Protein 2IBN (pdb70)

Foldseek 3Di:
DVLLVVLLLVLQPQAPVNLVVVCVVPVVLALDKALVLLVVQQPDDQSNPPGGCSQQLQQLLVVQCVVPVVPLLLSLLSNQLQSLLCVVVSVDDNSQADAADDFHQADDDDPPPPSVPRNPNRPSCVPCCHVHHCVDAFAQAPVPTTRHHSQVSLSLVVQQFQHDPLSSCSNNLSNCCVLPVVPPNRHHHVVCVCSPSSVVSNVSSVNDPVVVVVVVSVVSCCVGPDDMGRD/DPLLVVLLLVLQPQAPVNQVVVCVVPVVLALDKALVLLVLCCPDDQSVVCSVLLQQLLVLQCVVPVVCNLLSLLSNQLQSLLCVVVSVDDNSQADAADDFHLAQDDDPPPCSVNHNVNHPLCVPCCHVHHCVPAFAPAPVPTTRHHRQCSLSLVVQQFQHDPLSSVSNCLSNCCCLPVVPPNRHHHVVCVVSPSSVVSNVSNPDPVCVVVSLVSCCVGPDDMGGD

Solvent-accessible surface area: 20812 Å² total

Sequence (456 aa):
SDRVFTTYKLHTHQTVDFVRSKHAQFGGFSYKKTVEAVDLLDGLVDESDDFPNSFHAFQTAEGIRKAHPDKDWFHLVGLLHDLGKVLALFGEPQWAVVGDTFPVGCRPQASVVFCDSTFQDNPDLQDPRYSTELGYQPHCCGLDRVLSWGHDEYYQVKFNKFSLPPEAFYIRFHSFYYPWHTGRDYQQLCSQQDLALPWVRREFNKFDLLPDVDKLRPYYQGLIDKYCPGILSWSDRVFTTYKLHTHQTVDFVRSKHAQFGGFSYKKTVEAVDLLDGLVDESPNSFHAFQTAEGIRKAHPDKDWFHLVGLLHDLGKVLALFGEPQWAVVGDTFPVGCRPQASVVFCDSTFQDNPDLQDPRYSTELGYQPHCGLDRVLSWGHDEYYQVKFNKFSLPPEAFYIRFHSFYPWHTGRDYQQLCSQQDLALPWVREFNNKFDLVDKLRPYYQGLIDKYCPGILSW

Structure (mmCIF, N/CA/C/O backbone):
data_2IBN
#
_entry.id   2IBN
#
_cell.length_a   119.715
_cell.length_b   55.861
_cell.length_c   111.516
_cell.angle_alpha   90.00
_cell.angle_beta   116.72
_cell.angle_gamma   90.00
#
_symmetry.space_group_name_H-M   'C 1 2 1'
#
loop_
_entity.id
_entity.type
_entity.pdbx_description
1 polymer 'Inositol oxygenase'
2 non-polymer 'FE (III) ION'
3 non-polymer 'SULFATE ION'
4 non-polymer (2S,3R,4R,5S,6S)-2,3,4,5,6-PENTAHYDROXYCYCLOH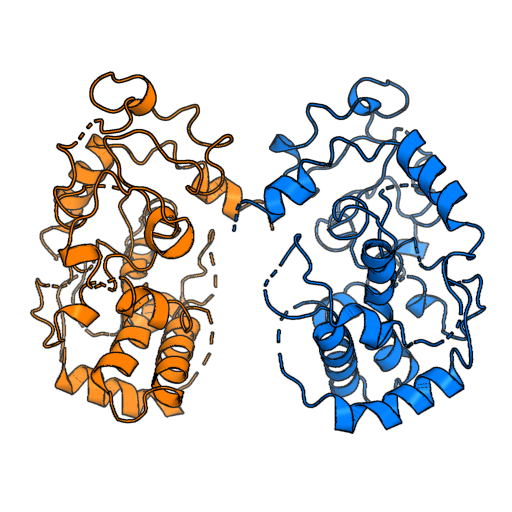EXANONE
5 non-polymer CYSTEINE
6 water water
#
loop_
_atom_site.group_PDB
_atom_site.id
_atom_site.type_symbol
_atom_site.label_atom_id
_atom_site.label_alt_id
_atom_site.label_comp_id
_atom_site.label_asym_id
_atom_site.label_entity_id
_atom_site.label_seq_id
_atom_site.pdbx_PDB_ins_code
_atom_site.Cartn_x
_atom_site.Cartn_y
_atom_site.Cartn_z
_atom_site.occupancy
_atom_site.B_iso_or_equiv
_atom_site.auth_seq_id
_atom_site.auth_comp_id
_atom_site.auth_asym_id
_atom_site.auth_atom_id
_atom_site.pdbx_PDB_model_num
ATOM 1 N N . SER A 1 1 ? 21.643 30.920 22.198 1.00 39.93 36 SER A N 1
ATOM 2 C CA . SER A 1 1 ? 20.229 30.432 22.224 1.00 40.64 36 SER A CA 1
ATOM 3 C C . SER A 1 1 ? 19.326 31.306 21.360 1.00 40.68 36 SER A C 1
ATOM 4 O O . SER A 1 1 ? 19.649 32.453 21.066 1.00 41.34 36 SER A O 1
ATOM 15 N N . ASP A 1 3 ? 17.143 33.548 19.057 1.00 36.06 38 ASP A N 1
ATOM 16 C CA . ASP A 1 3 ? 16.522 34.831 18.831 1.00 34.25 38 ASP A CA 1
ATOM 17 C C . ASP A 1 3 ? 15.005 34.713 18.909 1.00 33.40 38 ASP A C 1
ATOM 18 O O . ASP A 1 3 ? 14.329 35.676 19.257 1.00 32.91 38 ASP A O 1
ATOM 23 N N . ARG A 1 4 ? 14.472 33.544 18.565 1.00 32.45 39 ARG A N 1
ATOM 24 C CA . ARG A 1 4 ? 13.027 33.339 18.638 1.00 32.12 39 ARG A CA 1
ATOM 25 C C . ARG A 1 4 ? 12.565 33.231 20.098 1.00 30.79 39 ARG A C 1
ATOM 26 O O . ARG A 1 4 ? 11.532 33.794 20.449 1.00 30.45 39 ARG A O 1
ATOM 34 N N . VAL A 1 5 ? 13.333 32.520 20.928 1.00 29.79 40 VAL A N 1
ATOM 35 C CA . VAL A 1 5 ? 13.088 32.466 22.390 1.00 28.99 40 VAL A CA 1
ATOM 36 C C . VAL A 1 5 ? 13.077 33.884 22.994 1.00 28.55 40 VAL A C 1
ATOM 37 O O . VAL A 1 5 ? 12.143 34.259 23.696 1.00 28.43 40 VAL A O 1
ATOM 41 N N . PHE A 1 6 ? 14.112 34.669 22.698 1.00 28.08 41 PHE A N 1
ATOM 42 C CA . PHE A 1 6 ? 14.169 36.062 23.123 1.00 27.14 41 PHE A CA 1
ATOM 43 C C . PHE A 1 6 ? 12.969 36.880 22.652 1.00 27.00 41 PHE A C 1
ATOM 44 O O . PHE A 1 6 ? 12.361 37.592 23.459 1.00 26.81 41 PHE A O 1
ATOM 52 N N . THR A 1 7 ? 12.653 36.808 21.352 1.00 26.59 42 THR A N 1
ATOM 53 C CA . THR A 1 7 ? 11.491 37.520 20.792 1.00 26.58 42 THR A CA 1
ATOM 54 C C . THR A 1 7 ? 10.158 37.103 21.449 1.00 26.09 42 THR A C 1
ATOM 55 O O . THR A 1 7 ? 9.306 37.954 21.708 1.00 25.52 42 THR A O 1
ATOM 59 N N . THR A 1 8 ? 10.001 35.807 21.735 1.00 25.70 43 THR A N 1
ATOM 60 C CA . THR A 1 8 ? 8.803 35.336 22.456 1.00 25.48 43 THR A CA 1
ATOM 61 C C . THR A 1 8 ? 8.681 36.082 23.783 1.00 24.57 43 THR A C 1
ATOM 62 O O . THR A 1 8 ? 7.602 36.605 24.115 1.00 24.45 43 THR A O 1
ATOM 66 N N . TYR A 1 9 ? 9.787 36.157 24.522 1.00 23.82 44 TYR A N 1
ATOM 67 C CA . TYR A 1 9 ? 9.774 36.819 25.837 1.00 23.21 44 TYR A CA 1
ATOM 68 C C . TYR A 1 9 ? 9.660 38.339 25.766 1.00 23.56 44 TYR A C 1
ATOM 69 O O . TYR A 1 9 ? 9.004 38.949 26.634 1.00 22.38 44 TYR A O 1
ATOM 78 N N . LYS A 1 10 ? 10.265 38.952 24.738 1.00 23.48 45 LYS A N 1
ATOM 79 C CA . LYS A 1 10 ? 10.115 40.403 24.513 1.00 24.05 45 LYS A CA 1
ATOM 80 C C . LYS A 1 10 ? 8.648 40.813 24.331 1.00 23.15 45 LYS A C 1
ATOM 81 O O . LYS A 1 10 ? 8.178 41.759 24.962 1.00 23.35 45 LYS A O 1
ATOM 87 N N . LEU A 1 11 ? 7.945 40.083 23.471 1.00 22.60 46 LEU A N 1
ATOM 88 C CA . LEU A 1 11 ? 6.520 40.271 23.237 1.00 22.23 46 LEU A CA 1
ATOM 89 C C . LEU A 1 11 ? 5.704 39.987 24.494 1.00 21.63 46 LEU A C 1
ATOM 90 O O . LEU A 1 11 ? 4.821 40.766 24.831 1.00 21.70 46 LEU A O 1
ATOM 103 N N . HIS A 1 13 ? 6.714 40.123 27.682 1.00 21.42 48 HIS A N 1
ATOM 104 C CA . HIS A 1 13 ? 6.981 41.122 28.739 1.00 21.03 48 HIS A CA 1
ATOM 105 C C . HIS A 1 13 ? 6.486 42.536 28.382 1.00 21.28 48 HIS A C 1
ATOM 106 O O . HIS A 1 13 ? 6.305 43.380 29.262 1.00 22.27 48 HIS A O 1
ATOM 113 N N . THR A 1 14 ? 6.225 42.760 27.097 1.00 21.43 49 THR A N 1
ATOM 114 C CA . THR A 1 14 ? 5.598 44.003 26.613 1.00 21.94 49 THR A CA 1
ATOM 115 C C . THR A 1 14 ? 4.093 44.005 26.843 1.00 21.34 49 THR A C 1
ATOM 116 O O . THR A 1 14 ? 3.554 44.980 27.364 1.00 21.70 49 THR A O 1
ATOM 120 N N . HIS A 1 15 ? 3.428 42.912 26.457 1.00 20.72 50 HIS A N 1
ATOM 121 C CA . HIS A 1 15 ? 1.966 42.900 26.328 1.00 20.22 50 HIS A CA 1
ATOM 122 C C . HIS A 1 15 ? 1.195 42.311 27.482 1.00 18.99 50 HIS A C 1
ATOM 123 O O . HIS A 1 15 ? 0.001 42.574 27.576 1.00 18.98 50 HIS A O 1
ATOM 130 N N . GLN A 1 16 ? 1.848 41.531 28.347 1.00 17.07 51 GLN A N 1
ATOM 131 C CA . GLN A 1 16 ? 1.136 40.909 29.490 1.00 17.20 51 GLN A CA 1
ATOM 132 C C . GLN A 1 16 ? 0.990 41.887 30.653 1.00 16.32 51 GLN A C 1
ATOM 133 O O . GLN A 1 16 ? 1.835 41.943 31.537 1.00 17.62 51 GLN A O 1
ATOM 139 N N . THR A 1 17 ? -0.110 42.634 30.628 1.00 16.23 52 THR A N 1
ATOM 140 C CA . THR A 1 17 ? -0.464 43.596 31.638 1.00 15.90 52 THR A CA 1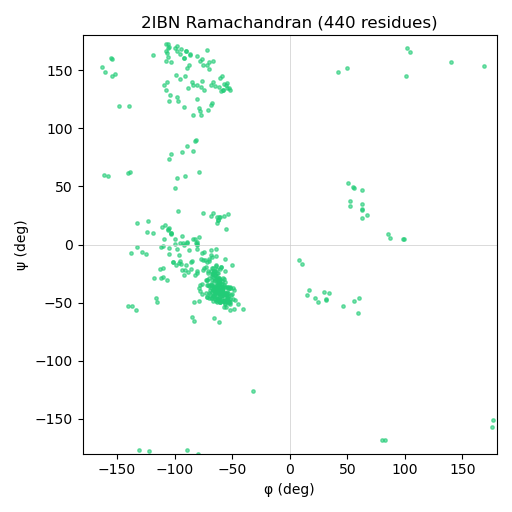
ATOM 141 C C . THR A 1 17 ? -1.579 42.964 32.433 1.00 14.52 52 THR A C 1
ATOM 142 O O . THR A 1 17 ? -2.058 41.885 32.064 1.00 13.74 52 THR A O 1
ATOM 146 N N . VAL A 1 18 ? -1.936 43.641 33.524 1.00 13.54 53 VAL A N 1
ATOM 147 C CA . VAL A 1 18 ? -3.101 43.349 34.323 1.00 12.88 53 VAL A CA 1
ATOM 148 C C . VAL A 1 18 ? -4.374 43.269 33.461 1.00 12.78 53 VAL A C 1
ATOM 149 O O . VAL A 1 18 ? -5.048 42.241 33.481 1.00 10.82 53 VAL A O 1
ATOM 153 N N . ASP A 1 19 ? -4.690 44.323 32.706 1.00 13.54 54 ASP A N 1
ATOM 154 C CA . ASP A 1 19 ? -5.849 44.298 31.788 1.00 15.10 54 ASP A CA 1
ATOM 155 C C . ASP A 1 19 ? -5.819 43.114 30.834 1.00 14.86 54 ASP A C 1
ATOM 156 O O . ASP A 1 19 ? -6.822 42.459 30.621 1.00 15.09 54 ASP A O 1
ATOM 161 N N . PHE A 1 20 ? -4.642 42.847 30.267 1.00 14.14 55 PHE A N 1
ATOM 162 C CA . PHE A 1 20 ? -4.475 41.776 29.301 1.00 14.29 55 PHE A CA 1
ATOM 163 C C . PHE A 1 20 ? -4.865 40.449 29.932 1.00 14.18 55 PHE A C 1
ATOM 164 O O . PHE A 1 20 ? -5.592 39.666 29.320 1.00 13.43 55 PHE A O 1
ATOM 172 N N . VAL A 1 21 ? -4.398 40.202 31.152 1.00 13.31 56 VAL A N 1
ATOM 173 C CA . VAL A 1 21 ? -4.610 38.894 31.787 1.00 12.66 56 VAL A CA 1
ATOM 174 C C . VAL A 1 21 ? -6.061 38.765 32.120 1.00 12.44 56 VAL A C 1
ATOM 175 O O . VAL A 1 21 ? -6.646 37.728 31.866 1.00 12.26 56 VAL A O 1
ATOM 179 N N . ARG A 1 22 ? -6.629 39.851 32.627 1.00 13.33 57 ARG A N 1
ATOM 180 C CA . ARG A 1 22 ? -8.045 39.870 32.960 1.00 13.23 57 ARG A CA 1
ATOM 181 C C . ARG A 1 22 ? -8.897 39.627 31.708 1.00 13.24 57 ARG A C 1
ATOM 182 O O . ARG A 1 22 ? -9.855 38.882 31.782 1.00 13.92 57 ARG A O 1
ATOM 190 N N . SER A 1 23 ? -8.535 40.231 30.572 1.00 13.08 58 SER A N 1
ATOM 191 C CA . SER A 1 23 ? -9.203 40.003 29.276 1.00 11.49 58 SER A CA 1
ATOM 192 C C . SER A 1 23 ? -9.148 38.517 28.868 1.00 12.03 58 SER A C 1
ATOM 193 O O . SER A 1 23 ? -10.090 37.990 28.275 1.00 12.17 58 SER A O 1
ATOM 196 N N . LYS A 1 24 ? -8.016 37.870 29.145 1.00 12.87 59 LYS A N 1
ATOM 197 C CA . LYS A 1 24 ? -7.826 36.477 28.738 1.00 13.75 59 LYS A CA 1
ATOM 198 C C . LYS A 1 24 ? -8.607 35.544 29.652 1.00 13.86 59 LYS A C 1
ATOM 199 O O . LYS A 1 24 ? -9.158 34.539 29.201 1.00 14.82 59 LYS A O 1
ATOM 205 N N . HIS A 1 25 ? -8.711 35.907 30.923 1.00 13.92 60 HIS A N 1
ATOM 206 C CA . HIS A 1 25 ? -9.577 35.159 31.835 1.00 14.39 60 HIS A CA 1
ATOM 207 C C . HIS A 1 25 ? -11.026 35.222 31.356 1.00 14.79 60 HIS A C 1
ATOM 208 O O . HIS A 1 25 ? -11.750 34.230 31.429 1.00 15.10 60 HIS A O 1
ATOM 215 N N . ALA A 1 26 ? -11.454 36.370 30.859 1.00 13.65 61 ALA A N 1
ATOM 216 C CA . ALA A 1 26 ? -12.834 36.498 30.366 1.00 14.72 61 ALA A CA 1
ATOM 217 C C . ALA A 1 26 ? -13.020 35.697 29.085 1.00 15.32 61 ALA A C 1
ATOM 218 O O . ALA A 1 26 ? -14.003 34.958 28.932 1.00 16.34 61 ALA A O 1
ATOM 220 N N . GLN A 1 27 ? -12.056 35.840 28.178 1.00 14.70 62 GLN A N 1
ATOM 221 C CA . GLN A 1 27 ? -12.090 35.201 26.852 1.00 16.23 62 GLN A CA 1
ATOM 222 C C . GLN A 1 27 ? -12.165 33.680 26.917 1.00 16.04 62 GLN A C 1
ATOM 223 O O . GLN A 1 27 ? -12.923 33.079 26.165 1.00 16.11 62 GLN A O 1
ATOM 229 N N . PHE A 1 28 ? -11.428 33.082 27.853 1.00 16.68 63 PHE A N 1
ATOM 230 C CA . PHE A 1 28 ? -11.353 31.625 27.932 1.00 16.57 63 PHE A CA 1
ATOM 231 C C . PHE A 1 28 ? -12.155 31.017 29.071 1.00 17.23 63 PHE A C 1
ATOM 232 O O . PHE A 1 28 ? -12.279 29.797 29.171 1.00 17.31 63 PHE A O 1
ATOM 240 N N . GLY A 1 29 ? -12.771 31.884 29.872 1.00 17.23 64 GLY A N 1
ATOM 241 C CA . GLY A 1 29 ? -13.456 31.459 31.101 1.00 17.60 64 GLY A CA 1
ATOM 242 C C . GLY A 1 29 ? -14.795 30.744 30.914 1.00 18.43 64 GLY A C 1
ATOM 243 O O . GLY A 1 29 ? -15.389 30.245 31.883 1.00 19.10 64 GLY A O 1
ATOM 244 N N . GLY A 1 30 ? -15.264 30.707 29.670 1.00 19.20 65 GLY A N 1
ATOM 245 C CA . GLY A 1 30 ? -16.483 29.981 29.296 1.00 19.07 65 GLY A CA 1
ATOM 246 C C . GLY A 1 30 ? -16.286 28.554 28.784 1.00 19.57 65 GLY A C 1
ATOM 247 O O . GLY A 1 30 ? -17.253 27.801 28.729 1.00 20.37 65 GLY A O 1
ATOM 248 N N . PHE A 1 31 ? -15.054 28.190 28.385 1.00 19.10 66 PHE A N 1
ATOM 249 C CA . PHE A 1 31 ? -14.735 26.828 27.929 1.00 19.75 66 PHE A CA 1
ATOM 250 C C . PHE A 1 31 ? -15.623 26.351 26.785 1.00 19.20 66 PHE A C 1
ATOM 251 O O . PHE A 1 31 ? -16.170 25.261 26.833 1.00 19.51 66 PHE A O 1
ATOM 259 N N . SER A 1 32 ? -15.736 27.188 25.762 1.00 19.47 67 SER A N 1
ATOM 260 C CA . SER A 1 32 ? -16.576 26.928 24.599 1.00 19.19 67 SER A CA 1
ATOM 261 C C . SER A 1 32 ? -15.767 26.974 23.297 1.00 19.24 67 SER A C 1
ATOM 262 O O . SER A 1 32 ? -16.338 27.153 22.209 1.00 19.36 67 SER A O 1
ATOM 265 N N . TYR A 1 33 ? -14.447 26.815 23.390 1.00 17.83 68 TYR A N 1
ATOM 266 C CA . TYR A 1 33 ? -13.643 26.719 22.170 1.00 17.74 68 TYR A CA 1
ATOM 267 C C . TYR A 1 33 ? -13.762 25.350 21.552 1.00 17.65 68 TYR A C 1
ATOM 268 O O . TYR A 1 33 ? -13.844 25.232 20.325 1.00 17.27 68 TYR A O 1
ATOM 277 N N . LYS A 1 34 ? -13.771 24.324 22.404 1.00 17.68 69 LYS A N 1
ATOM 278 C CA . LYS A 1 34 ? -13.730 22.952 21.922 1.00 18.46 69 LYS A CA 1
ATOM 279 C C . LYS A 1 34 ? -14.342 21.931 22.880 1.00 18.26 69 LYS A C 1
ATOM 280 O O . LYS A 1 34 ? -14.302 22.065 24.105 1.00 17.63 69 LYS A O 1
ATOM 286 N N . LYS A 1 35 ? -14.975 20.927 22.284 1.00 18.24 70 LYS A N 1
ATOM 287 C CA . LYS A 1 35 ? -15.386 19.727 22.995 1.00 18.83 70 LYS A CA 1
ATOM 288 C C . LYS A 1 35 ? -14.437 18.610 22.523 1.00 17.79 70 LYS A C 1
ATOM 289 O O . LYS A 1 35 ? -14.406 18.268 21.333 1.00 17.29 70 LYS A O 1
ATOM 303 N N . THR A 1 37 ? -11.670 15.066 24.015 1.00 13.64 72 THR A N 1
ATOM 304 C CA . THR A 1 37 ? -11.156 14.231 25.103 1.00 13.41 72 THR A CA 1
ATOM 305 C C . THR A 1 37 ? -9.708 14.643 25.390 1.00 13.36 72 THR A C 1
ATOM 306 O O . THR A 1 37 ? -9.055 15.299 24.552 1.00 13.53 72 THR A O 1
ATOM 310 N N . VAL A 1 38 ? -9.181 14.215 26.536 1.00 14.18 73 VAL A N 1
ATOM 311 C CA . VAL A 1 38 ? -7.763 14.417 26.817 1.00 14.17 73 VAL A CA 1
ATOM 312 C C . VAL A 1 38 ? -6.844 13.885 25.698 1.00 12.48 73 VAL A C 1
ATOM 313 O O . VAL A 1 38 ? -5.939 14.582 25.236 1.00 13.74 73 VAL A O 1
ATOM 325 N N . GLU A 1 40 ? -7.438 13.481 22.523 1.00 13.24 75 GLU A N 1
ATOM 326 C CA . GLU A 1 40 ? -7.547 14.371 21.362 1.00 13.92 75 GLU A CA 1
ATOM 327 C C . GLU A 1 40 ? -6.665 15.609 21.537 1.00 13.71 75 GLU A C 1
ATOM 328 O O . GLU A 1 40 ? -5.979 16.026 20.598 1.00 15.17 75 GLU A O 1
ATOM 334 N N . ALA A 1 41 ? -6.659 16.139 22.754 1.00 14.14 76 ALA A N 1
ATOM 335 C CA . ALA A 1 41 ? -5.863 17.286 23.157 1.00 13.95 76 ALA A CA 1
ATOM 336 C C . ALA A 1 41 ? -4.359 16.997 22.993 1.00 15.15 76 ALA A C 1
ATOM 337 O O . ALA A 1 41 ? -3.653 17.783 22.346 1.00 16.11 76 ALA A O 1
ATOM 339 N N . VAL A 1 42 ? -3.904 15.854 23.516 1.00 15.38 77 VAL A N 1
ATOM 340 C CA . VAL A 1 42 ? -2.534 15.349 23.296 1.00 17.17 77 VAL A CA 1
ATOM 341 C C . VAL A 1 42 ? -2.155 15.290 21.797 1.00 18.31 77 VAL A C 1
ATOM 342 O O . VAL A 1 42 ? -1.120 15.829 21.397 1.00 18.34 77 VAL A O 1
ATOM 346 N N . ASP A 1 43 ? -3.013 14.672 20.984 1.00 19.61 78 ASP A N 1
ATOM 347 C CA . ASP A 1 43 ? -2.787 14.533 19.557 1.00 21.34 78 ASP A CA 1
ATOM 348 C C . ASP A 1 43 ? -2.843 15.850 18.784 1.00 22.43 78 ASP A C 1
ATOM 349 O O . ASP A 1 43 ? -2.153 15.980 17.790 1.00 22.71 78 ASP A O 1
ATOM 354 N N . LEU A 1 44 ? -3.640 16.820 19.239 1.00 23.13 79 LEU A N 1
ATOM 355 C CA . LEU A 1 44 ? -3.699 18.133 18.591 1.00 24.15 79 LEU A CA 1
ATOM 356 C C . LEU A 1 44 ? -2.348 18.833 18.656 1.00 24.86 79 LEU A C 1
ATOM 357 O O . LEU A 1 44 ? -1.975 19.557 17.731 1.00 25.55 79 LEU A O 1
ATOM 362 N N . LEU A 1 45 ? -1.620 18.592 19.745 1.00 25.34 80 LEU A N 1
ATOM 363 C CA . LEU A 1 45 ? -0.318 19.199 19.980 1.00 26.31 80 LEU A CA 1
ATOM 364 C C . LEU A 1 45 ? 0.819 18.492 19.233 1.00 27.43 80 LEU A C 1
ATOM 365 O O . LEU A 1 45 ? 1.977 18.876 19.369 1.00 26.86 80 LEU A O 1
ATOM 370 N N . ASP A 1 46 ? 0.476 17.460 18.451 1.00 29.49 81 ASP A N 1
ATOM 371 C CA . ASP A 1 46 ? 1.344 16.952 17.355 1.00 32.32 81 ASP A CA 1
ATOM 372 C C . ASP A 1 46 ? 1.763 18.095 16.429 1.00 33.75 81 ASP A C 1
ATOM 373 O O . ASP A 1 46 ? 2.881 18.111 15.917 1.00 34.81 81 ASP A O 1
ATOM 378 N N . GLY A 1 47 ? 0.847 19.036 16.199 1.00 34.99 82 GLY A N 1
ATOM 379 C CA . GLY A 1 47 ? 1.124 20.199 15.365 1.00 35.93 82 GLY A CA 1
ATOM 380 C C . GLY A 1 47 ? 1.451 21.463 16.151 1.00 36.36 82 GLY A C 1
ATOM 381 O O . GLY A 1 47 ? 0.880 22.537 15.876 1.00 36.67 82 GLY A O 1
ATOM 382 N N . LEU A 1 48 ? 2.364 21.336 17.125 1.00 36.28 83 LEU A N 1
ATOM 383 C CA . LEU A 1 48 ? 2.868 22.488 17.882 1.00 35.71 83 LEU A CA 1
ATOM 384 C C . LEU A 1 48 ? 4.317 22.325 18.332 1.00 35.49 83 LEU A C 1
ATOM 385 O O . LEU A 1 48 ? 4.644 21.394 19.083 1.00 35.41 83 LEU A O 1
ATOM 390 N N . VAL A 1 49 ? 5.169 23.243 17.868 1.00 34.89 84 VAL A N 1
ATOM 391 C CA . VAL A 1 49 ? 6.533 23.400 18.384 1.00 34.77 84 VAL A CA 1
ATOM 392 C C . VAL A 1 49 ? 6.602 24.640 19.291 1.00 34.16 84 VAL A C 1
ATOM 393 O O . VAL A 1 49 ? 6.166 25.736 18.917 1.00 33.48 84 VAL A O 1
ATOM 397 N N . ASP A 1 50 ? 7.137 24.437 20.491 1.00 33.88 85 ASP A N 1
ATOM 398 C CA . ASP A 1 50 ? 7.204 25.471 21.517 1.00 33.63 85 ASP A CA 1
ATOM 399 C C . ASP A 1 50 ? 8.351 26.438 21.205 1.00 34.12 85 ASP A C 1
ATOM 400 O O . ASP A 1 50 ? 9.521 26.057 21.244 1.00 34.62 85 ASP A O 1
ATOM 405 N N . GLU A 1 51 ? 8.015 27.694 20.916 1.00 34.55 86 GLU A N 1
ATOM 406 C CA . GLU A 1 51 ? 9.012 28.695 20.484 1.00 34.91 86 GLU A CA 1
ATOM 407 C C . GLU A 1 51 ? 9.809 29.354 21.631 1.00 34.83 86 GLU A C 1
ATOM 408 O O . GLU A 1 51 ? 10.653 30.226 21.392 1.00 34.44 86 GLU A O 1
ATOM 414 N N . SER A 1 52 ? 9.528 28.937 22.869 1.00 35.15 87 SER A N 1
ATOM 415 C CA . SER A 1 52 ? 10.233 29.424 24.065 1.00 35.73 87 SER A CA 1
ATOM 416 C C . SER A 1 52 ? 11.342 28.469 24.526 1.00 36.66 87 SER A C 1
ATOM 417 O O . SER A 1 52 ? 12.068 28.784 25.469 1.00 36.26 87 SER A O 1
ATOM 420 N N . ASP A 1 53 ? 11.451 27.316 23.851 1.00 38.45 88 ASP A N 1
ATOM 421 C CA . ASP A 1 53 ? 12.542 26.315 24.034 1.00 40.28 88 ASP A CA 1
ATOM 422 C C . ASP A 1 53 ? 13.924 26.891 24.419 1.00 40.49 88 ASP A C 1
ATOM 423 O O . ASP A 1 53 ? 14.980 26.386 24.008 1.00 40.73 88 ASP A O 1
ATOM 428 N N . ASP A 1 57 ? 13.386 21.394 17.002 1.00 50.09 92 ASP A N 1
ATOM 429 C CA . ASP A 1 57 ? 12.749 20.722 18.132 1.00 49.99 92 ASP A CA 1
ATOM 430 C C . ASP A 1 57 ? 11.470 19.989 17.700 1.00 49.21 92 ASP A C 1
ATOM 431 O O . ASP A 1 57 ? 10.857 20.336 16.677 1.00 49.40 92 ASP A O 1
ATOM 436 N N . PHE A 1 58 ? 11.076 18.989 18.493 1.00 47.98 93 PHE A N 1
ATOM 437 C CA . PHE A 1 58 ? 9.958 18.092 18.162 1.00 46.72 93 PHE A CA 1
ATOM 438 C C . PHE A 1 58 ? 8.565 18.557 18.673 1.00 45.15 93 PHE A C 1
ATOM 439 O O . PHE A 1 58 ? 8.481 19.490 19.489 1.00 44.85 93 PHE A O 1
ATOM 447 N N . PRO A 1 59 ? 7.467 17.936 18.161 1.00 43.27 94 PRO A N 1
ATOM 448 C CA . PRO A 1 59 ? 6.114 18.255 18.646 1.00 41.66 94 PRO A CA 1
ATOM 449 C C . PRO A 1 59 ? 5.939 18.061 20.156 1.00 39.85 94 PRO A C 1
ATOM 450 O O . PRO A 1 59 ? 6.428 17.081 20.741 1.00 39.24 94 PRO A O 1
ATOM 454 N N . ASN A 1 60 ? 5.243 19.014 20.765 1.00 37.87 95 ASN A N 1
ATOM 455 C CA . ASN A 1 60 ? 5.032 19.050 22.206 1.00 36.15 95 ASN A CA 1
ATOM 456 C C . ASN A 1 60 ? 4.285 17.809 22.736 1.00 34.98 95 ASN A C 1
ATOM 457 O O . ASN A 1 60 ? 4.370 17.477 23.924 1.00 34.34 95 ASN A O 1
ATOM 462 N N . SER A 1 61 ? 3.565 17.129 21.847 1.00 33.14 96 SER A N 1
ATOM 463 C CA . SER A 1 61 ? 2.850 15.895 22.182 1.00 31.77 96 SER A CA 1
ATOM 464 C C . SER A 1 61 ? 3.776 14.776 22.686 1.00 30.50 96 SER A C 1
ATOM 465 O O . SER A 1 61 ? 3.417 14.031 23.610 1.00 30.15 96 SER A O 1
ATOM 468 N N . PHE A 1 62 ? 4.952 14.655 22.059 1.00 28.73 97 PHE A N 1
ATOM 469 C CA . PHE A 1 62 ? 5.964 13.678 22.460 1.00 26.06 97 PHE A CA 1
ATOM 470 C C . PHE A 1 62 ? 6.426 13.969 23.870 1.00 23.64 97 PHE A C 1
ATOM 471 O O . PHE A 1 62 ? 6.633 13.055 24.669 1.00 22.21 97 PHE A O 1
ATOM 479 N N . HIS A 1 63 ? 6.575 15.264 24.154 1.00 20.82 98 HIS A N 1
ATOM 480 C CA . HIS A 1 63 ? 6.921 15.757 25.478 1.00 18.09 98 HIS A CA 1
ATOM 481 C C . HIS A 1 63 ? 5.902 15.339 26.549 1.00 16.78 98 HIS A C 1
ATOM 482 O O . HIS A 1 63 ? 6.313 15.010 27.639 1.00 16.51 98 HIS A O 1
ATOM 489 N N . ALA A 1 64 ? 4.608 15.310 26.219 1.00 16.06 99 ALA A N 1
ATOM 490 C CA . ALA A 1 64 ? 3.579 14.822 27.165 1.00 15.53 99 ALA A CA 1
ATOM 491 C C . ALA A 1 64 ? 3.890 13.385 27.615 1.00 15.31 99 ALA A C 1
ATOM 492 O O . ALA A 1 64 ? 3.998 13.106 28.804 1.00 14.72 99 ALA A O 1
ATOM 494 N N . PHE A 1 65 ? 4.070 12.478 26.653 1.00 16.42 100 PHE A N 1
ATOM 495 C CA . PHE A 1 65 ? 4.447 11.087 26.948 1.00 16.24 100 PHE A CA 1
ATOM 496 C C . PHE A 1 65 ? 5.795 10.927 27.659 1.00 16.77 100 PHE A C 1
ATOM 497 O O . PHE A 1 65 ? 5.912 10.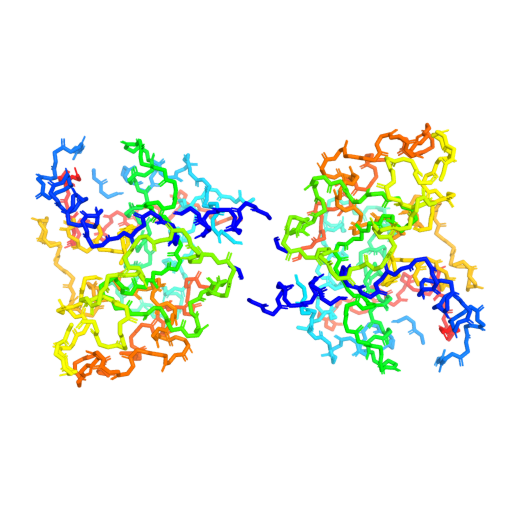149 28.603 1.00 16.77 100 PHE A O 1
ATOM 505 N N . GLN A 1 66 ? 6.815 11.628 27.170 1.00 16.33 101 GLN A N 1
ATOM 506 C CA . GLN A 1 66 ? 8.146 11.607 27.793 1.00 16.97 101 GLN A CA 1
ATOM 507 C C . GLN A 1 66 ? 8.106 11.982 29.275 1.00 16.08 101 GLN A C 1
ATOM 508 O O . GLN A 1 66 ? 8.657 11.281 30.102 1.00 15.64 101 GLN A O 1
ATOM 514 N N . THR A 1 67 ? 7.429 13.085 29.596 1.00 16.26 102 THR A N 1
ATOM 515 C CA . THR A 1 67 ? 7.293 13.556 30.968 1.00 15.56 102 THR A CA 1
ATOM 516 C C . THR A 1 67 ? 6.551 12.540 31.819 1.00 15.81 102 THR A C 1
ATOM 517 O O . THR A 1 67 ? 7.023 12.161 32.886 1.00 16.36 102 THR A O 1
ATOM 521 N N . ALA A 1 68 ? 5.431 12.049 31.302 1.00 15.21 103 ALA A N 1
ATOM 522 C CA . ALA A 1 68 ? 4.619 11.062 32.012 1.00 15.78 103 ALA A CA 1
ATOM 523 C C . ALA A 1 68 ? 5.454 9.810 32.293 1.00 15.35 103 ALA A C 1
ATOM 524 O O . ALA A 1 68 ? 5.395 9.284 33.412 1.00 16.43 103 ALA A O 1
ATOM 526 N N . GLU A 1 69 ? 6.252 9.374 31.308 1.00 15.38 104 GLU A N 1
ATOM 527 C CA . GLU A 1 69 ? 7.057 8.165 31.451 1.00 15.78 104 GLU A CA 1
ATOM 528 C C . GLU A 1 69 ? 8.229 8.342 32.387 1.00 15.62 104 GLU A C 1
ATOM 529 O O . GLU A 1 69 ? 8.622 7.393 33.043 1.00 15.80 104 GLU A O 1
ATOM 535 N N . GLY A 1 70 ? 8.781 9.555 32.472 1.00 16.39 105 GLY A N 1
ATOM 536 C CA . GLY A 1 70 ? 9.854 9.851 33.409 1.00 16.76 105 GLY A CA 1
ATOM 537 C C . GLY A 1 70 ? 9.368 9.789 34.842 1.00 17.81 105 GLY A C 1
ATOM 538 O O . GLY A 1 70 ? 10.039 9.195 35.692 1.00 18.50 105 GLY A O 1
ATOM 539 N N . ILE A 1 71 ? 8.205 10.401 35.110 1.00 17.59 106 ILE A N 1
ATOM 540 C CA . ILE A 1 71 ? 7.526 10.343 36.412 1.00 17.04 106 ILE A CA 1
ATOM 541 C C . ILE A 1 71 ? 7.185 8.899 36.763 1.00 18.17 106 ILE A C 1
ATOM 542 O O . ILE A 1 71 ? 7.395 8.466 37.893 1.00 18.01 106 ILE A O 1
ATOM 547 N N . ARG A 1 72 ? 6.696 8.150 35.775 1.00 19.12 107 ARG A N 1
ATOM 548 C CA . ARG A 1 72 ? 6.307 6.760 35.999 1.00 20.43 107 ARG A CA 1
ATOM 549 C C . ARG A 1 72 ? 7.483 5.858 36.394 1.00 21.15 107 ARG A C 1
ATOM 550 O O . ARG A 1 72 ? 7.326 4.950 37.215 1.00 21.81 107 ARG A O 1
ATOM 558 N N . LYS A 1 73 ? 8.654 6.116 35.830 1.00 21.65 108 LYS A N 1
ATOM 559 C CA . LYS A 1 73 ? 9.842 5.342 36.160 1.00 23.23 108 LYS A CA 1
ATOM 560 C C . LYS A 1 73 ? 10.225 5.578 37.624 1.00 22.94 108 LYS A C 1
ATOM 561 O O . LYS A 1 73 ? 10.600 4.639 38.333 1.00 23.40 108 LYS A O 1
ATOM 567 N N . ALA A 1 74 ? 10.105 6.826 38.072 1.00 22.67 109 ALA A N 1
ATOM 568 C CA . ALA A 1 74 ? 10.579 7.228 39.389 1.00 22.02 109 ALA A CA 1
ATOM 569 C C . ALA A 1 74 ? 9.522 7.072 40.472 1.00 22.24 109 ALA A C 1
ATOM 570 O O . ALA A 1 74 ? 9.850 7.059 41.668 1.00 23.20 109 ALA A O 1
ATOM 572 N N . HIS A 1 75 ? 8.266 6.957 40.059 1.00 21.55 110 HIS A N 1
ATOM 573 C CA . HIS A 1 75 ? 7.115 6.898 40.978 1.00 21.02 110 HIS A CA 1
ATOM 574 C C . HIS A 1 75 ? 6.085 5.888 40.466 1.00 20.95 110 HIS A C 1
ATOM 575 O O . HIS A 1 75 ? 4.933 6.254 40.193 1.00 20.63 110 HIS A O 1
ATOM 582 N N . PRO A 1 76 ? 6.483 4.607 40.368 1.00 20.98 111 PRO A N 1
ATOM 583 C CA . PRO A 1 76 ? 5.699 3.643 39.582 1.00 20.47 111 PRO A CA 1
ATOM 584 C C . PRO A 1 76 ? 4.275 3.365 40.093 1.00 20.33 111 PRO A C 1
ATOM 585 O O . PRO A 1 76 ? 3.359 3.126 39.292 1.00 20.00 111 PRO A O 1
ATOM 589 N N . ASP A 1 77 ? 4.083 3.403 41.407 1.00 19.80 112 ASP A N 1
ATOM 590 C CA . ASP A 1 77 ? 2.787 3.113 42.002 1.00 20.48 112 ASP A CA 1
ATOM 591 C C . ASP A 1 77 ? 1.894 4.348 42.133 1.00 19.95 112 ASP A C 1
ATOM 592 O O . ASP A 1 77 ? 0.770 4.240 42.622 1.00 20.82 112 ASP A O 1
ATOM 597 N N . LYS A 1 78 ? 2.370 5.505 41.672 1.00 18.98 113 LYS A N 1
ATOM 598 C CA . LYS A 1 78 ? 1.597 6.758 41.791 1.00 17.75 113 LYS A CA 1
ATOM 599 C C . LYS A 1 78 ? 0.943 7.192 40.481 1.00 17.22 113 LYS A C 1
ATOM 600 O O . LYS A 1 78 ? 1.438 8.106 39.803 1.00 15.78 113 LYS A O 1
ATOM 606 N N . ASP A 1 79 ? -0.165 6.532 40.141 1.00 17.05 114 ASP A N 1
ATOM 607 C CA . ASP A 1 79 ? -0.727 6.662 38.794 1.00 16.86 114 ASP A CA 1
ATOM 608 C C . ASP A 1 79 ? -1.179 8.079 38.465 1.00 16.80 114 ASP A C 1
ATOM 609 O O . ASP A 1 79 ? -0.947 8.531 37.352 1.00 15.39 114 ASP A O 1
ATOM 614 N N . TRP A 1 80 ? -1.792 8.775 39.423 1.00 17.08 115 TRP A N 1
ATOM 615 C CA . TRP A 1 80 ? -2.229 10.151 39.231 1.00 16.95 115 TRP A CA 1
ATOM 616 C C . TRP A 1 80 ? -1.047 11.080 38.820 1.00 16.51 115 TRP A C 1
ATOM 617 O O . TRP A 1 80 ? -1.250 12.075 38.109 1.00 15.00 115 TRP A O 1
ATOM 628 N N . PHE A 1 81 ? 0.169 10.749 39.269 1.00 15.61 116 PHE A N 1
ATOM 629 C CA . PHE A 1 81 ? 1.377 11.540 39.030 1.00 15.29 116 PHE A CA 1
ATOM 630 C C . PHE A 1 81 ? 1.881 11.275 37.616 1.00 14.90 116 PHE A C 1
ATOM 631 O O . PHE A 1 81 ? 2.333 12.198 36.945 1.00 14.64 116 PHE A O 1
ATOM 639 N N . HIS A 1 82 ? 1.782 10.029 37.146 1.00 14.27 117 HIS A N 1
ATOM 640 C CA . HIS A 1 82 ? 2.075 9.750 35.723 1.00 13.87 117 HIS A CA 1
ATOM 641 C C . HIS A 1 82 ? 1.137 10.611 34.857 1.00 12.97 117 HIS A C 1
ATOM 642 O O . HIS A 1 82 ? 1.560 11.249 33.910 1.00 12.69 117 HIS A O 1
ATOM 649 N N . LEU A 1 83 ? -0.131 10.701 35.212 1.00 12.75 118 LEU A N 1
ATOM 650 C CA . LEU A 1 83 ? -1.063 11.433 34.379 1.00 12.43 118 LEU A CA 1
ATOM 651 C C . LEU A 1 83 ? -0.762 12.931 34.389 1.00 12.12 118 LEU A C 1
ATOM 652 O O . LEU A 1 83 ? -1.000 13.610 33.393 1.00 12.82 118 LEU A O 1
ATOM 657 N N . VAL A 1 84 ? -0.285 13.441 35.527 1.00 12.46 119 VAL A N 1
ATOM 658 C CA . VAL A 1 84 ? 0.111 14.847 35.632 1.00 12.47 119 VAL A CA 1
ATOM 659 C C . VAL A 1 84 ? 1.160 15.178 34.555 1.00 12.09 119 VAL A C 1
ATOM 660 O O . VAL A 1 84 ? 1.084 16.239 33.935 1.00 14.41 119 VAL A O 1
ATOM 664 N N . GLY A 1 85 ? 2.123 14.276 34.362 1.00 13.58 120 GLY A N 1
ATOM 665 C CA . GLY A 1 85 ? 3.094 14.354 33.254 1.00 13.07 120 GLY A CA 1
ATOM 666 C C . GLY A 1 85 ? 2.432 14.528 31.890 1.00 13.77 120 GLY A C 1
ATOM 667 O O . GLY A 1 85 ? 2.778 15.425 31.127 1.00 12.56 120 GLY A O 1
ATOM 668 N N . LEU A 1 86 ? 1.441 13.691 31.605 1.00 13.39 121 LEU A N 1
ATOM 669 C CA . LEU A 1 86 ? 0.699 13.769 30.334 1.00 13.83 121 LEU A CA 1
ATOM 670 C C . LEU A 1 86 ? -0.083 15.088 30.164 1.00 13.44 121 LEU A C 1
ATOM 671 O O . LEU A 1 86 ? -0.162 15.644 29.058 1.00 13.17 121 LEU A O 1
ATOM 676 N N . LEU A 1 87 ? -0.665 15.561 31.270 1.00 13.27 122 LEU A N 1
ATOM 677 C CA . LEU A 1 87 ? -1.609 16.697 31.287 1.00 12.78 122 LEU A CA 1
ATOM 678 C C . LEU A 1 87 ? -0.948 18.056 31.282 1.00 12.81 122 LEU A C 1
ATOM 679 O O . LEU A 1 87 ? -1.539 19.039 30.820 1.00 12.60 122 LEU A O 1
ATOM 684 N N . HIS A 1 88 ? 0.276 18.110 31.796 1.00 12.51 123 HIS A N 1
ATOM 685 C CA . HIS A 1 88 ? 0.812 19.387 32.308 1.00 12.93 123 HIS A CA 1
ATOM 686 C C . HIS A 1 88 ? 0.958 20.525 31.270 1.00 11.57 123 HIS A C 1
ATOM 687 O O . HIS A 1 88 ? 0.804 21.697 31.608 1.00 10.28 123 HIS A O 1
ATOM 694 N N . ASP A 1 89 ? 1.288 20.179 30.023 1.00 11.81 124 ASP A N 1
ATOM 695 C CA . ASP A 1 89 ? 1.409 21.156 28.942 1.00 12.23 124 ASP A CA 1
ATOM 696 C C . ASP A 1 89 ? 0.278 21.19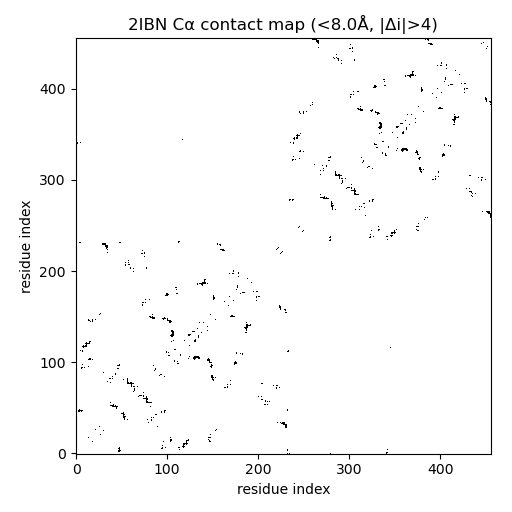8 27.907 1.00 12.36 124 ASP A C 1
ATOM 697 O O . ASP A 1 89 ? 0.410 21.826 26.868 1.00 11.37 124 ASP A O 1
ATOM 702 N N . LEU A 1 90 ? -0.851 20.560 28.211 1.00 10.96 125 LEU A N 1
ATOM 703 C CA . LEU A 1 90 ? -1.954 20.481 27.276 1.00 10.87 125 LEU A CA 1
ATOM 704 C C . LEU A 1 90 ? -2.690 21.839 27.128 1.00 12.42 125 LEU A C 1
ATOM 705 O O . LEU A 1 90 ? -3.453 22.018 26.194 1.00 12.95 125 LEU A O 1
ATOM 710 N N . GLY A 1 91 ? -2.529 22.742 28.101 1.00 13.59 126 GLY A N 1
ATOM 711 C CA . GLY A 1 91 ? -2.966 24.137 27.916 1.00 13.66 126 GLY A CA 1
ATOM 712 C C . GLY A 1 91 ? -2.340 24.812 26.698 1.00 14.05 126 GLY A C 1
ATOM 713 O O . GLY A 1 91 ? -2.773 25.880 26.285 1.00 14.22 126 GLY A O 1
ATOM 714 N N . LYS A 1 92 ? -1.316 24.192 26.122 1.00 14.77 127 LYS A N 1
ATOM 715 C CA . LYS A 1 92 ? -0.756 24.684 24.886 1.00 14.31 127 LYS A CA 1
ATOM 716 C C . LYS A 1 92 ? -1.747 24.622 23.713 1.00 14.39 127 LYS A C 1
ATOM 717 O O . LYS A 1 92 ? -1.501 25.224 22.680 1.00 14.00 127 LYS A O 1
ATOM 723 N N . VAL A 1 93 ? -2.902 23.969 23.883 1.00 13.62 128 VAL A N 1
ATOM 724 C CA . VAL A 1 93 ? -3.948 24.006 22.844 1.00 13.53 128 VAL A CA 1
ATOM 725 C C . VAL A 1 93 ? -4.436 25.431 22.547 1.00 14.30 128 VAL A C 1
ATOM 726 O O . VAL A 1 93 ? -5.065 25.665 21.508 1.00 15.27 128 VAL A O 1
ATOM 730 N N . LEU A 1 94 ? -4.197 26.361 23.475 1.00 14.04 129 LEU A N 1
ATOM 731 C CA . LEU A 1 94 ? -4.492 27.778 23.240 1.00 15.15 129 LEU A CA 1
ATOM 732 C C . LEU A 1 94 ? -3.899 28.234 21.888 1.00 15.31 129 LEU A C 1
ATOM 733 O O . LEU A 1 94 ? -4.506 29.028 21.170 1.00 15.30 129 LEU A O 1
ATOM 738 N N . ALA A 1 95 ? -2.714 27.725 21.558 1.00 16.41 130 ALA A N 1
ATOM 739 C CA . ALA A 1 95 ? -2.019 28.110 20.327 1.00 17.83 130 ALA A CA 1
ATOM 740 C C . ALA A 1 95 ? -2.784 27.660 19.092 1.00 18.99 130 ALA A C 1
ATOM 741 O O . ALA A 1 95 ? -2.852 28.389 18.085 1.00 19.27 130 ALA A O 1
ATOM 743 N N . LEU A 1 96 ? -3.385 26.479 19.183 1.00 19.64 131 LEU A N 1
ATOM 744 C CA . LEU A 1 96 ? -4.229 25.940 18.119 1.00 20.76 131 LEU A CA 1
ATOM 745 C C . LEU A 1 96 ? -5.571 26.670 18.054 1.00 21.10 131 LEU A C 1
ATOM 746 O O . LEU A 1 96 ? -6.291 26.549 17.070 1.00 22.21 131 LEU A O 1
ATOM 751 N N . PHE A 1 97 ? -5.880 27.454 19.083 1.00 20.58 132 PHE A N 1
ATOM 752 C CA . PHE A 1 97 ? -7.109 28.223 19.118 1.00 20.38 132 PHE A CA 1
ATOM 753 C C . PHE A 1 97 ? -6.870 29.634 18.572 1.00 20.47 132 PHE A C 1
ATOM 754 O O . PHE A 1 97 ? -7.759 30.490 18.672 1.00 21.63 132 PHE A O 1
ATOM 762 N N . GLY A 1 98 ? -5.677 29.883 18.028 1.00 20.05 133 GLY A N 1
ATOM 763 C CA . GLY A 1 98 ? -5.341 31.169 17.408 1.00 19.78 133 GLY A CA 1
ATOM 764 C C . GLY A 1 98 ? -4.533 32.131 18.279 1.00 19.09 133 GLY A C 1
ATOM 765 O O . GLY A 1 98 ? -4.240 33.257 17.867 1.00 19.08 133 GLY A O 1
ATOM 766 N N . GLU A 1 99 ? -4.135 31.686 19.469 1.00 18.56 134 GLU A N 1
ATOM 767 C CA . GLU A 1 99 ? -3.375 32.538 20.388 1.00 18.34 134 GLU A CA 1
ATOM 768 C C . GLU A 1 99 ? -1.881 32.596 20.024 1.00 18.73 134 GLU A C 1
ATOM 769 O O . GLU A 1 99 ? -1.294 31.563 19.713 1.00 19.62 134 GLU A O 1
ATOM 775 N N . PRO A 1 100 ? -1.250 33.801 20.081 1.00 18.77 135 PRO A N 1
ATOM 776 C CA . PRO A 1 100 ? 0.182 33.900 19.753 1.00 19.23 135 PRO A CA 1
ATOM 777 C C . PRO A 1 100 ? 0.975 33.259 20.893 1.00 19.59 135 PRO A C 1
ATOM 778 O O . PRO A 1 100 ? 0.501 33.211 22.030 1.00 20.52 135 PRO A O 1
ATOM 782 N N . GLN A 1 101 ? 2.173 32.776 20.608 1.00 19.48 136 GLN A N 1
ATOM 783 C CA . GLN A 1 101 ? 2.865 31.945 21.591 1.00 20.10 136 GLN A CA 1
ATOM 784 C C . GLN A 1 101 ? 3.319 32.649 22.866 1.00 19.81 136 GLN A C 1
ATOM 785 O O . GLN A 1 101 ? 3.433 32.016 23.910 1.00 19.84 136 GLN A O 1
ATOM 791 N N . TRP A 1 102 ? 3.534 33.964 22.786 1.00 19.47 137 TRP A N 1
ATOM 792 C CA . TRP A 1 102 ? 3.840 34.740 23.980 1.00 18.73 137 TRP A CA 1
ATOM 793 C C . TRP A 1 102 ? 2.641 34.808 24.918 1.00 17.24 137 TRP A C 1
ATOM 794 O O . TRP A 1 102 ? 2.776 35.253 26.049 1.00 17.58 137 TRP A O 1
ATOM 805 N N . ALA A 1 103 ? 1.482 34.379 24.436 1.00 16.21 138 ALA A N 1
ATOM 806 C CA . ALA A 1 103 ? 0.290 34.331 25.284 1.00 14.54 138 ALA A CA 1
ATOM 807 C C . ALA A 1 103 ? -0.068 32.882 25.695 1.00 15.10 138 ALA A C 1
ATOM 808 O O . ALA A 1 103 ? -1.160 32.614 26.225 1.00 12.20 138 ALA A O 1
ATOM 810 N N . VAL A 1 104 ? 0.852 31.952 25.470 1.00 13.91 139 VAL A N 1
ATOM 811 C CA . VAL A 1 104 ? 0.591 30.512 25.616 1.00 14.69 139 VAL A CA 1
ATOM 812 C C . VAL A 1 104 ? 1.749 29.801 26.317 1.00 15.00 139 VAL A C 1
ATOM 813 O O . VAL A 1 104 ? 1.558 29.051 27.284 1.00 15.27 139 VAL A O 1
ATOM 817 N N . VAL A 1 105 ? 2.962 29.983 25.797 1.00 14.65 140 VAL A N 1
ATOM 818 C CA . VAL A 1 105 ? 4.107 29.265 26.342 1.00 14.52 140 VAL A CA 1
ATOM 819 C C . VAL A 1 105 ? 5.057 30.158 27.150 1.00 14.12 140 VAL A C 1
ATOM 820 O O . VAL A 1 105 ? 4.889 31.373 27.144 1.00 14.45 140 VAL A O 1
ATOM 824 N N . GLY A 1 106 ? 6.048 29.546 27.810 1.00 14.65 141 GLY A N 1
ATOM 825 C CA . GLY A 1 106 ? 7.101 30.287 28.483 1.00 16.15 141 GLY A CA 1
ATOM 826 C C . GLY A 1 106 ? 7.016 30.353 29.989 1.00 16.15 141 GLY A C 1
ATOM 827 O O . GLY A 1 106 ? 5.986 30.007 30.588 1.00 17.13 141 GLY A O 1
ATOM 828 N N . ASP A 1 107 ? 8.116 30.773 30.601 1.00 16.12 142 ASP A N 1
ATOM 829 C CA . ASP A 1 107 ? 8.191 31.012 32.031 1.00 16.20 142 ASP A CA 1
ATOM 830 C C . ASP A 1 107 ? 7.135 32.077 32.365 1.00 15.24 142 ASP A C 1
ATOM 831 O O . ASP A 1 107 ? 6.900 33.007 31.577 1.00 15.03 142 ASP A O 1
ATOM 836 N N . THR A 1 108 ? 6.526 31.963 33.548 1.00 13.90 143 THR A N 1
ATOM 837 C CA . THR A 1 108 ? 5.459 32.867 33.944 1.00 13.69 143 THR A CA 1
ATOM 838 C C . THR A 1 108 ? 5.980 33.826 35.021 1.00 13.08 143 THR A C 1
ATOM 839 O O . THR A 1 108 ? 7.029 33.573 35.609 1.00 12.85 143 THR A O 1
ATOM 843 N N . PHE A 1 109 ? 5.231 34.888 35.302 1.00 13.34 144 PHE A N 1
ATOM 844 C CA . PHE A 1 109 ? 5.615 35.860 36.325 1.00 13.16 144 PHE A CA 1
ATOM 845 C C . PHE A 1 109 ? 4.376 36.646 36.740 1.00 13.05 144 PHE A C 1
ATOM 846 O O . PHE A 1 109 ? 3.479 36.854 35.923 1.00 12.32 144 PHE A O 1
ATOM 854 N N . PRO A 1 110 ? 4.306 37.080 37.997 1.00 13.78 145 PRO A N 1
ATOM 855 C CA . PRO A 1 110 ? 3.123 37.825 38.417 1.00 14.45 145 PRO A CA 1
ATOM 856 C C . PRO A 1 110 ? 2.921 39.127 37.649 1.00 14.43 145 PRO A C 1
ATOM 857 O O . PRO A 1 110 ? 3.856 39.904 37.474 1.00 15.90 145 PRO A O 1
ATOM 861 N N . VAL A 1 111 ? 1.695 39.391 37.235 1.00 14.50 146 VAL A N 1
ATOM 862 C CA . VAL A 1 111 ? 1.407 40.746 36.713 1.00 14.96 146 VAL A CA 1
ATOM 863 C C . VAL A 1 111 ? 0.908 41.608 37.853 1.00 14.70 146 VAL A C 1
ATOM 864 O O . VAL A 1 111 ? 0.456 41.075 38.872 1.00 15.41 146 VAL A O 1
ATOM 868 N N . GLY A 1 112 ? 0.983 42.923 37.685 1.00 13.83 147 GLY A N 1
ATOM 869 C CA . GLY A 1 112 ? 0.498 43.832 38.714 1.00 15.01 147 GLY A CA 1
ATOM 870 C C . GLY A 1 112 ? 1.498 44.147 39.803 1.00 14.70 147 GLY A C 1
ATOM 871 O O . GLY A 1 112 ? 1.151 44.771 40.779 1.00 15.12 147 GLY A O 1
ATOM 872 N N . CYS A 1 113 ? 2.749 43.738 39.633 1.00 15.19 148 CYS A N 1
ATOM 873 C CA . CYS A 1 113 ? 3.817 44.163 40.531 1.00 15.42 148 CYS A CA 1
ATOM 874 C C . CYS A 1 113 ? 5.088 44.086 39.748 1.00 15.96 148 CYS A C 1
ATOM 875 O O . CYS A 1 113 ? 5.135 43.411 38.726 1.00 15.47 148 CYS A O 1
ATOM 878 N N . ARG A 1 114 ? 6.108 44.802 40.219 1.00 17.62 149 ARG A N 1
ATOM 879 C CA . ARG A 1 114 ? 7.415 44.851 39.579 1.00 19.37 149 ARG A CA 1
ATOM 880 C C . ARG A 1 114 ? 8.010 43.455 39.300 1.00 19.69 149 ARG A C 1
ATOM 881 O O . ARG A 1 114 ? 7.991 42.584 40.162 1.00 19.38 149 ARG A O 1
ATOM 889 N N . PRO A 1 115 ? 8.514 43.244 38.080 1.00 20.25 150 PRO A N 1
ATOM 890 C CA . PRO A 1 115 ? 9.243 42.018 37.798 1.00 20.76 150 PRO A CA 1
ATOM 891 C C . PRO A 1 115 ? 10.561 41.944 38.563 1.00 21.07 150 PRO A C 1
ATOM 892 O O . PRO A 1 115 ? 11.276 42.950 38.707 1.00 21.47 150 PRO A O 1
ATOM 896 N N . GLN A 1 116 ? 10.857 40.747 39.059 1.00 20.70 151 GLN A N 1
ATOM 897 C CA . GLN A 1 116 ? 12.010 40.515 39.899 1.00 20.71 151 GLN A CA 1
ATOM 898 C C . GLN A 1 116 ? 13.155 39.914 39.063 1.00 21.47 151 GLN A C 1
ATOM 899 O O . GLN A 1 116 ? 12.944 39.533 37.911 1.00 21.59 151 GLN A O 1
ATOM 905 N N . ALA A 1 117 ? 14.362 39.852 39.648 1.00 22.48 152 ALA A N 1
ATOM 906 C CA . ALA A 1 117 ? 15.608 39.630 38.906 1.00 23.25 152 ALA A CA 1
ATOM 907 C C . ALA A 1 117 ? 15.662 38.346 38.112 1.00 23.63 152 ALA A C 1
ATOM 908 O O . ALA A 1 117 ? 16.226 38.334 37.012 1.00 24.51 152 ALA A O 1
ATOM 910 N N . SER A 1 118 ? 15.073 37.271 38.643 1.00 23.50 153 SER A N 1
ATOM 911 C CA . SER A 1 118 ? 15.120 35.966 37.968 1.00 23.65 153 SER A CA 1
ATOM 912 C C . SER A 1 118 ? 14.103 35.791 36.836 1.00 23.52 153 SER A C 1
ATOM 913 O O . SER A 1 118 ? 14.045 34.722 36.214 1.00 24.10 153 SER A O 1
ATOM 916 N N . VAL A 1 119 ? 13.301 36.823 36.570 1.00 23.08 154 VAL A N 1
ATOM 917 C CA . VAL A 1 119 ? 12.422 36.809 35.401 1.00 22.70 154 VAL A CA 1
ATOM 918 C C . VAL A 1 119 ? 13.345 36.876 34.187 1.00 23.56 154 VAL A C 1
ATOM 919 O O . VAL A 1 119 ? 14.143 37.805 34.058 1.00 23.54 154 VAL A O 1
ATOM 923 N N . VAL A 1 120 ? 13.247 35.872 33.321 1.00 24.31 155 VAL A N 1
ATOM 924 C CA . VAL A 1 120 ? 14.162 35.751 32.189 1.00 24.97 155 VAL A CA 1
ATOM 925 C C . VAL A 1 120 ? 14.191 37.016 31.319 1.00 25.72 155 VAL A C 1
ATOM 926 O O . VAL A 1 120 ? 13.153 37.580 30.990 1.00 24.84 155 VAL A O 1
ATOM 930 N N . PHE A 1 121 ? 15.401 37.444 30.962 1.00 26.92 156 PHE A N 1
ATOM 931 C CA . PHE A 1 121 ? 15.635 38.696 30.226 1.00 28.35 156 PHE A CA 1
ATOM 932 C C . PHE A 1 121 ? 14.957 39.906 30.891 1.00 29.52 156 PHE A C 1
ATOM 933 O O . PHE A 1 121 ? 14.462 40.795 30.200 1.00 29.67 156 PHE A O 1
ATOM 941 N N . CYS A 1 122 ? 14.946 39.944 32.222 1.00 31.53 157 CYS A N 1
ATOM 942 C CA . CYS A 1 122 ? 14.283 41.028 32.961 1.00 32.80 157 CYS A CA 1
ATOM 943 C C . CYS A 1 122 ? 14.770 42.424 32.518 1.00 33.49 157 CYS A C 1
ATOM 944 O O . CYS A 1 122 ? 13.962 43.345 32.363 1.00 33.48 157 CYS A O 1
ATOM 947 N N . ASP A 1 123 ? 16.088 42.546 32.309 1.00 34.69 158 ASP A N 1
ATOM 948 C CA . ASP A 1 123 ? 16.763 43.802 31.960 1.00 35.50 158 ASP A CA 1
ATOM 949 C C . ASP A 1 123 ? 16.457 44.311 30.567 1.00 35.30 158 ASP A C 1
ATOM 950 O O . ASP A 1 123 ? 16.522 45.516 30.333 1.00 35.45 158 ASP A O 1
ATOM 955 N N . SER A 1 124 ? 16.164 43.401 29.641 1.00 34.66 159 SER A N 1
ATOM 956 C CA . SER A 1 124 ? 16.103 43.753 28.222 1.00 34.09 159 SER A CA 1
ATOM 957 C C . SER A 1 124 ? 14.701 43.735 27.599 1.00 33.70 159 SER A C 1
ATOM 958 O O . SER A 1 124 ? 14.541 44.050 26.413 1.00 34.33 159 SER A O 1
ATOM 961 N N . THR A 1 125 ? 13.682 43.382 28.380 1.00 32.66 160 THR A N 1
ATOM 962 C CA . THR A 1 125 ? 12.387 43.039 27.783 1.00 31.58 160 THR A CA 1
ATOM 963 C C . THR A 1 125 ? 11.147 43.756 28.339 1.00 31.01 160 THR A C 1
ATOM 964 O O . THR A 1 125 ? 10.048 43.620 27.777 1.00 30.32 160 THR A O 1
ATOM 968 N N . PHE A 1 126 ? 11.314 44.539 29.406 1.00 30.51 161 PHE A N 1
ATOM 969 C CA . PHE A 1 126 ? 10.165 45.214 30.008 1.00 30.21 161 PHE A CA 1
ATOM 970 C C . PHE A 1 126 ? 9.950 46.695 29.638 1.00 31.22 161 PHE A C 1
ATOM 971 O O . PHE A 1 126 ? 8.973 47.292 30.099 1.00 30.94 161 PHE A O 1
ATOM 979 N N . GLN A 1 127 ? 10.824 47.262 28.788 1.00 32.23 162 GLN A N 1
ATOM 980 C CA . GLN A 1 127 ? 10.813 48.718 28.449 1.00 33.31 162 GLN A CA 1
ATOM 981 C C . GLN A 1 127 ? 9.465 49.277 28.043 1.00 32.82 162 GLN A C 1
ATOM 982 O O . GLN A 1 127 ? 9.098 50.380 28.442 1.00 33.01 162 GLN A O 1
ATOM 988 N N . ASP A 1 128 ? 8.744 48.516 27.231 1.00 32.39 163 ASP A N 1
ATOM 989 C CA . ASP A 1 128 ? 7.510 48.994 26.641 1.00 31.92 163 ASP A CA 1
ATOM 990 C C . ASP A 1 128 ? 6.264 48.439 27.317 1.00 31.07 163 ASP A C 1
ATOM 991 O O . ASP A 1 128 ? 5.144 48.655 26.832 1.00 31.01 163 ASP A O 1
ATOM 996 N N . ASN A 1 129 ? 6.453 47.757 28.448 1.00 30.00 164 ASN A N 1
ATOM 997 C CA . ASN A 1 129 ? 5.302 47.362 29.276 1.00 29.15 164 ASN A CA 1
ATOM 998 C C . ASN A 1 129 ? 4.691 48.583 29.965 1.00 28.64 164 ASN A C 1
ATOM 999 O O . ASN A 1 129 ? 5.335 49.183 30.825 1.00 29.01 164 ASN A O 1
ATOM 1004 N N . PRO A 1 130 ? 3.432 48.924 29.631 1.00 28.24 165 PRO A N 1
ATOM 1005 C CA . PRO A 1 130 ? 2.809 50.140 30.165 1.00 27.96 165 PRO A CA 1
ATOM 1006 C C . PRO A 1 130 ? 2.568 50.108 31.661 1.00 27.18 165 PRO A C 1
ATOM 1007 O O . PRO A 1 130 ? 2.475 51.164 32.284 1.00 27.41 165 PRO A O 1
ATOM 1011 N N . ASP A 1 131 ? 2.437 48.907 32.221 1.00 25.96 166 ASP A N 1
ATOM 1012 C CA . ASP A 1 131 ? 2.129 48.741 33.638 1.00 24.42 166 ASP A CA 1
ATOM 1013 C C . ASP A 1 131 ? 3.268 49.234 34.513 1.00 24.48 166 ASP A C 1
ATOM 1014 O O . ASP A 1 131 ? 3.058 49.568 35.658 1.00 24.56 166 ASP A O 1
ATOM 1019 N N . LEU A 1 132 ? 4.478 49.278 33.966 1.00 24.80 167 LEU A N 1
ATOM 1020 C CA . LEU A 1 132 ? 5.640 49.634 34.774 1.00 25.43 167 LEU A CA 1
ATOM 1021 C C . LEU A 1 132 ? 5.842 51.141 35.001 1.00 25.25 167 LEU A C 1
ATOM 1022 O O . LEU A 1 132 ? 6.785 51.540 35.677 1.00 25.48 167 LEU A O 1
ATOM 1027 N N . GLN A 1 133 ? 4.959 51.963 34.433 1.00 25.20 168 GLN A N 1
ATOM 1028 C CA . GLN A 1 133 ? 4.859 53.372 34.818 1.00 25.56 168 GLN A CA 1
ATOM 1029 C C . GLN A 1 133 ? 3.583 53.678 35.595 1.00 24.75 168 GLN A C 1
ATOM 1030 O O . GLN A 1 133 ? 3.305 54.827 35.942 1.00 26.04 168 GLN A O 1
ATOM 1036 N N . ASP A 1 134 ? 2.810 52.644 35.885 1.00 23.21 169 ASP A N 1
ATOM 1037 C CA . ASP A 1 134 ? 1.612 52.775 36.689 1.00 22.22 169 ASP A CA 1
ATOM 1038 C C . ASP A 1 134 ? 1.987 52.532 38.159 1.00 22.05 169 ASP A C 1
ATOM 1039 O O . ASP A 1 134 ? 2.423 51.437 38.493 1.00 20.78 169 ASP A O 1
ATOM 1044 N N . PRO A 1 135 ? 1.801 53.549 39.041 1.00 22.05 170 PRO A N 1
ATOM 1045 C CA . PRO A 1 135 ? 2.222 53.419 40.453 1.00 21.81 170 PRO A CA 1
ATOM 1046 C C . PRO A 1 135 ? 1.469 52.325 41.215 1.00 21.88 170 PRO A C 1
ATOM 1047 O O . PRO A 1 135 ? 1.921 51.885 42.279 1.00 22.44 170 PRO A O 1
ATOM 1051 N N . ARG A 1 136 ? 0.335 51.886 40.685 1.00 21.62 171 ARG A N 1
ATOM 1052 C CA . ARG A 1 136 ? -0.349 50.744 41.285 1.00 21.43 171 ARG A CA 1
ATOM 1053 C C . ARG A 1 136 ? 0.453 49.440 41.115 1.00 21.19 171 ARG A C 1
ATOM 1054 O O . ARG A 1 136 ? 0.328 48.533 41.933 1.00 21.32 171 ARG A O 1
ATOM 1062 N N . TYR A 1 137 ? 1.276 49.360 40.069 1.00 20.24 172 TYR A N 1
ATOM 1063 C CA . TYR A 1 137 ? 1.870 48.088 39.656 1.00 20.29 172 TYR A CA 1
ATOM 1064 C C . TYR A 1 137 ? 3.386 48.097 39.571 1.00 20.72 172 TYR A C 1
ATOM 1065 O O . TYR A 1 137 ? 3.994 47.055 39.345 1.00 21.03 172 TYR A O 1
ATOM 1074 N N . SER A 1 138 ? 3.992 49.278 39.704 1.00 20.41 173 SER A N 1
ATOM 1075 C CA . SER A 1 138 ? 5.425 49.478 39.440 1.00 20.87 173 SER A CA 1
ATOM 1076 C C . SER A 1 138 ? 6.286 49.138 40.654 1.00 20.02 173 SER A C 1
ATOM 1077 O O . SER A 1 138 ? 7.493 48.984 40.550 1.00 20.59 173 SER A O 1
ATOM 1080 N N . THR A 1 139 ? 5.620 49.023 41.799 1.00 19.70 174 THR A N 1
ATOM 1081 C CA . THR A 1 139 ? 6.255 48.739 43.083 1.00 20.40 174 THR A CA 1
ATOM 1082 C C . THR A 1 139 ? 6.435 47.229 43.359 1.00 20.98 174 THR A C 1
ATOM 1083 O O . THR A 1 139 ? 5.810 46.387 42.709 1.00 20.15 174 THR A O 1
ATOM 1087 N N . GLU A 1 140 ? 7.302 46.920 44.324 1.00 21.39 175 GLU A N 1
ATOM 1088 C CA . GLU A 1 140 ? 7.601 45.556 44.785 1.00 22.27 175 GLU A CA 1
ATOM 1089 C C . GLU A 1 140 ? 6.333 44.690 44.987 1.00 20.99 175 GLU A C 1
ATOM 1090 O O . GLU A 1 140 ? 6.231 43.573 44.460 1.00 21.23 175 GLU A O 1
ATOM 1096 N N . LEU A 1 141 ? 5.369 45.217 45.736 1.00 20.31 176 LEU A N 1
ATOM 1097 C CA . LEU A 1 141 ? 4.127 44.495 45.997 1.00 19.48 176 LEU A CA 1
ATOM 1098 C C . LEU A 1 141 ? 3.018 44.801 45.000 1.00 19.53 176 LEU A C 1
ATOM 1099 O O . LEU A 1 141 ? 2.111 43.989 44.805 1.00 19.47 176 LEU A O 1
ATOM 1104 N N . GLY A 1 142 ? 3.083 45.987 44.404 1.00 19.32 177 GLY A N 1
ATOM 1105 C CA . GLY A 1 142 ? 2.116 46.403 43.416 1.00 19.19 177 GLY A CA 1
ATOM 1106 C C . GLY A 1 142 ? 0.764 46.371 44.061 1.00 19.66 177 GLY A C 1
ATOM 1107 O O . GLY A 1 142 ? 0.576 46.946 45.133 1.00 20.27 177 GLY A O 1
ATOM 1124 N N . TYR A 1 144 ? -0.699 43.888 45.401 1.00 19.67 179 TYR A N 1
ATOM 1125 C CA . TYR A 1 144 ? -0.829 42.800 46.378 1.00 19.17 179 TYR A CA 1
ATOM 1126 C C . TYR A 1 144 ? -0.617 43.208 47.831 1.00 20.13 179 TYR A C 1
ATOM 1127 O O . TYR A 1 144 ? 0.105 44.146 48.121 1.00 20.07 179 TYR A O 1
ATOM 1136 N N . GLN A 1 145 ? -1.266 42.480 48.728 1.00 20.97 180 GLN A N 1
ATOM 1137 C CA . GLN A 1 145 ? -0.933 42.546 50.147 1.00 21.83 180 GLN A CA 1
ATOM 1138 C C . GLN A 1 145 ? 0.160 41.516 50.452 1.00 20.74 180 GLN A C 1
ATOM 1139 O O . GLN A 1 145 ? 0.250 40.494 49.767 1.00 21.15 180 GLN A O 1
ATOM 1145 N N . PRO A 1 146 ? 0.997 41.780 51.468 1.00 19.87 181 PRO A N 1
ATOM 1146 C CA . PRO A 1 146 ? 2.099 40.868 51.799 1.00 19.97 181 PRO A CA 1
ATOM 1147 C C . PRO A 1 146 ? 1.643 39.445 52.120 1.00 19.76 181 PRO A C 1
ATOM 1148 O O . PRO A 1 146 ? 0.695 39.257 52.875 1.00 20.11 181 PRO A O 1
ATOM 1152 N N . HIS A 1 147 ? 2.320 38.464 51.523 1.00 20.12 182 HIS A N 1
ATOM 1153 C CA . HIS A 1 147 ? 2.111 37.033 51.847 1.00 20.00 182 HIS A CA 1
ATOM 1154 C C . HIS A 1 147 ? 0.668 36.498 51.699 1.00 20.53 182 HIS A C 1
ATOM 1155 O O . HIS A 1 147 ? 0.204 35.664 52.493 1.00 20.72 182 HIS A O 1
ATOM 1162 N N A CYS A 1 148 ? -0.066 36.966 50.699 0.33 20.45 183 CYS A N 1
ATOM 1163 N N B CYS A 1 148 ? 0.029 37.010 50.645 0.67 21.16 183 CYS A N 1
ATOM 1164 C CA A CYS A 1 148 ? -1.427 36.462 50.519 0.33 20.49 183 CYS A CA 1
ATOM 1165 C CA B CYS A 1 148 ? -1.312 36.667 50.185 0.67 21.87 183 CYS A CA 1
ATOM 1166 C C A CYS A 1 148 ? -1.489 35.138 49.741 0.33 20.29 183 CYS A C 1
ATOM 1167 C C B CYS A 1 148 ? -1.430 35.183 49.814 0.67 21.00 183 CYS A C 1
ATOM 1168 O O A CYS A 1 148 ? -2.576 34.573 49.583 0.33 20.89 183 CYS A O 1
ATOM 1169 O O B CYS A 1 148 ? -2.469 34.552 50.061 0.67 21.76 183 CYS A O 1
ATOM 1174 N N . GLY A 1 149 ? -0.336 34.645 49.279 1.00 20.51 184 GLY A N 1
ATOM 1175 C CA . GLY A 1 149 ? -0.266 33.300 48.691 1.00 19.13 184 GLY A CA 1
ATOM 1176 C C . GLY A 1 149 ? -0.379 33.365 47.178 1.00 17.70 184 GLY A C 1
ATOM 1177 O O . GLY A 1 149 ? -1.050 34.246 46.639 1.00 16.68 184 GLY A O 1
ATOM 1178 N N . LEU A 1 150 ? 0.272 32.420 46.508 1.00 17.30 185 LEU A N 1
ATOM 1179 C CA . LEU A 1 150 ? 0.322 32.376 45.022 1.00 17.25 185 LEU A CA 1
ATOM 1180 C C . LEU A 1 150 ? -1.041 32.175 44.355 1.00 17.60 185 LEU A C 1
ATOM 1181 O O . LEU A 1 150 ? -1.278 32.647 43.236 1.00 16.20 185 LEU A O 1
ATOM 1186 N N . ASP A 1 151 ? -1.955 31.513 45.058 1.00 18.77 186 ASP A N 1
ATOM 1187 C CA . ASP A 1 151 ? -3.294 31.329 44.531 1.00 20.74 186 ASP A CA 1
ATOM 1188 C C . ASP A 1 151 ? -4.128 32.641 44.482 1.00 19.78 186 ASP A C 1
ATOM 1189 O O . ASP A 1 151 ? -5.127 32.700 43.781 1.00 20.24 186 ASP A O 1
ATOM 1194 N N . ARG A 1 152 ? -3.670 33.684 45.176 1.00 19.90 187 ARG A N 1
ATOM 1195 C CA . ARG A 1 152 ? -4.262 35.017 45.101 1.00 20.43 187 ARG A CA 1
ATOM 1196 C C . ARG A 1 152 ? -3.465 36.020 44.254 1.00 19.32 187 ARG A C 1
ATOM 1197 O O . ARG A 1 152 ? -3.738 37.224 44.269 1.00 20.24 187 ARG A O 1
ATOM 1205 N N . VAL A 1 153 ? -2.463 35.525 43.537 1.00 17.39 188 VAL A N 1
ATOM 1206 C CA . VAL A 1 153 ? -1.651 36.340 42.639 1.00 16.08 188 VAL A CA 1
ATOM 1207 C C . VAL A 1 153 ? -2.259 36.190 41.250 1.00 15.45 188 VAL A C 1
ATOM 1208 O O . VAL A 1 153 ? -2.768 35.117 40.905 1.00 15.24 188 VAL A O 1
ATOM 1212 N N . LEU A 1 154 ? -2.273 37.281 40.493 1.00 14.49 189 LEU A N 1
ATOM 1213 C CA . LEU A 1 154 ? -2.653 37.228 39.069 1.00 13.17 189 LEU A CA 1
ATOM 1214 C C . LEU A 1 154 ? -1.397 36.989 38.219 1.00 12.41 189 LEU A C 1
ATOM 1215 O O . LEU A 1 154 ? -0.543 37.866 38.080 1.00 12.92 189 LEU A O 1
ATOM 1228 N N . SER A 1 156 ? 0.860 36.030 34.773 1.00 12.19 191 SER A N 1
ATOM 1229 C CA . SER A 1 156 ? 0.899 36.085 33.298 1.00 11.35 191 SER A CA 1
ATOM 1230 C C . SER A 1 156 ? 0.159 34.876 32.707 1.00 11.87 191 SER A C 1
ATOM 1231 O O . SER A 1 156 ? 0.230 33.745 33.233 1.00 14.06 191 SER A O 1
ATOM 1234 N N . TRP A 1 157 ? -0.576 35.141 31.643 1.00 11.41 192 TRP A N 1
ATOM 1235 C CA . TRP A 1 157 ? -1.509 34.192 31.080 1.00 12.56 192 TRP A CA 1
ATOM 1236 C C . TRP A 1 157 ? -0.825 33.210 30.118 1.00 11.36 192 TRP A C 1
ATOM 1237 O O . TRP A 1 157 ? 0.015 33.605 29.287 1.00 12.94 192 TRP A O 1
ATOM 1248 N N . GLY A 1 158 ? -1.186 31.924 30.224 1.00 10.21 193 GLY A N 1
ATOM 1249 C CA . GLY A 1 158 ? -0.685 30.936 29.277 1.00 10.36 193 GLY A CA 1
ATOM 1250 C C . GLY A 1 158 ? -1.173 29.584 29.730 1.00 10.73 193 GLY A C 1
ATOM 1251 O O . GLY A 1 158 ? -2.118 29.435 30.477 1.00 9.64 193 GLY A O 1
ATOM 1252 N N . HIS A 1 159 ? -0.478 28.565 29.306 1.00 7.49 194 HIS A N 1
ATOM 1253 C CA . HIS A 1 159 ? -0.837 27.196 29.462 1.00 6.83 194 HIS A CA 1
ATOM 1254 C C . HIS A 1 159 ? -1.023 26.708 30.947 1.00 5.07 194 HIS A C 1
ATOM 1255 O O . HIS A 1 159 ? -1.714 25.844 31.123 1.00 7.32 194 HIS A O 1
ATOM 1262 N N . ASP A 1 160 ? -0.292 27.263 31.893 1.00 4.05 195 ASP A N 1
ATOM 1263 C CA . ASP A 1 160 ? -0.498 26.924 33.389 1.00 7.56 195 ASP A CA 1
ATOM 1264 C C . ASP A 1 160 ? -1.887 27.269 33.921 1.00 8.27 195 ASP A C 1
ATOM 1265 O O . ASP A 1 160 ? -2.589 26.340 34.278 1.00 7.02 195 ASP A O 1
ATOM 1270 N N . GLU A 1 161 ? -2.250 28.568 33.996 1.00 6.12 196 GLU A N 1
ATOM 1271 C CA . GLU A 1 161 ? -3.551 28.925 34.589 1.00 7.21 196 GLU A CA 1
ATOM 1272 C C . GLU A 1 161 ? -4.661 28.325 33.722 1.00 8.85 196 GLU A C 1
ATOM 1273 O O . GLU A 1 161 ? -5.630 27.850 34.265 1.00 11.99 196 GLU A O 1
ATOM 1279 N N . TYR A 1 162 ? -4.499 28.384 32.404 1.00 10.84 197 TYR A N 1
ATOM 1280 C CA . TYR A 1 162 ? -5.493 27.862 31.476 1.00 8.99 197 TYR A CA 1
ATOM 1281 C C . TYR A 1 162 ? -5.829 26.397 31.726 1.00 10.91 197 TYR A C 1
ATOM 1282 O O . TYR A 1 162 ? -7.001 26.022 31.777 1.00 10.58 197 TYR A O 1
ATOM 1299 N N . TYR A 1 164 ? -5.012 24.614 34.489 1.00 9.43 199 TYR A N 1
ATOM 1300 C CA . TYR A 1 164 ? -5.610 24.617 35.826 1.00 11.18 199 TYR A CA 1
ATOM 1301 C C . TYR A 1 164 ? -7.093 24.915 35.726 1.00 12.51 199 TYR A C 1
ATOM 1302 O O . TYR A 1 164 ? -7.878 24.205 36.354 1.00 8.89 199 TYR A O 1
ATOM 1311 N N . GLN A 1 165 ? -7.498 25.921 34.957 1.00 12.59 200 GLN A N 1
ATOM 1312 C CA . GLN A 1 165 ? -8.906 26.260 34.890 1.00 13.90 200 GLN A CA 1
ATOM 1313 C C . GLN A 1 165 ? -9.706 25.191 34.151 1.00 13.60 200 GLN A C 1
ATOM 1314 O O . GLN A 1 165 ? -10.818 24.897 34.562 1.00 15.12 200 GLN A O 1
ATOM 1320 N N . VAL A 1 166 ? -9.122 24.584 33.123 1.00 14.20 201 VAL A N 1
ATOM 1321 C CA . VAL A 1 166 ? -9.803 23.525 32.387 1.00 13.60 201 VAL A CA 1
ATOM 1322 C C . VAL A 1 166 ? -10.078 22.366 33.344 1.00 15.51 201 VAL A C 1
ATOM 1323 O O . VAL A 1 166 ? -11.195 21.853 33.413 1.00 14.95 201 VAL A O 1
ATOM 1335 N N . LYS A 1 168 ? -10.249 22.372 36.687 1.00 16.71 203 LYS A N 1
ATOM 1336 C CA . LYS A 1 168 ? -11.260 22.741 37.676 1.00 17.21 203 LYS A CA 1
ATOM 1337 C C . LYS A 1 168 ? -12.675 22.724 37.098 1.00 17.78 203 LYS A C 1
ATOM 1338 O O . LYS A 1 168 ? -13.609 22.204 37.738 1.00 16.91 203 LYS A O 1
ATOM 1344 N N . PHE A 1 169 ? -12.847 23.307 35.918 1.00 18.32 204 PHE A N 1
ATOM 1345 C CA . PHE A 1 169 ? -14.152 23.353 35.267 1.00 19.23 204 PHE A CA 1
ATOM 1346 C C . PHE A 1 169 ? -14.702 21.964 34.977 1.00 19.54 204 PHE A C 1
ATOM 1347 O O . PHE A 1 169 ? -15.904 21.725 35.153 1.00 19.62 204 PHE A O 1
ATOM 1355 N N . ASN A 1 170 ? -13.827 21.085 34.535 1.00 19.12 205 ASN A N 1
ATOM 1356 C CA . ASN A 1 170 ? -14.170 19.756 34.160 1.00 19.10 205 ASN A CA 1
ATOM 1357 C C . ASN A 1 170 ? -14.147 18.786 35.305 1.00 19.52 205 ASN A C 1
ATOM 1358 O O . ASN A 1 170 ? -14.448 17.672 35.151 1.00 20.02 205 ASN A O 1
ATOM 1363 N N . LYS A 1 171 ? -13.731 19.277 36.456 1.00 20.25 206 LYS A N 1
ATOM 1364 C CA . LYS A 1 171 ? -13.776 18.535 37.719 1.00 21.70 206 LYS A CA 1
ATOM 1365 C C . LYS A 1 171 ? -12.887 17.296 37.666 1.00 20.90 206 LYS A C 1
ATOM 1366 O O . LYS A 1 171 ? -13.305 16.207 38.057 1.00 21.64 206 LYS A O 1
ATOM 1372 N N . PHE A 1 172 ? -11.654 17.455 37.187 1.00 19.92 207 PHE A N 1
ATOM 1373 C CA . PHE A 1 172 ? -10.690 16.345 37.225 1.00 19.56 207 PHE A CA 1
ATOM 1374 C C . PHE A 1 172 ? -10.594 15.840 38.663 1.00 20.09 207 PHE A C 1
ATOM 1375 O O . PHE A 1 172 ? -10.589 16.627 39.617 1.00 20.01 207 PHE A O 1
ATOM 1383 N N . SER A 1 173 ? -10.531 14.529 38.813 1.00 20.64 208 SER A N 1
ATOM 1384 C CA . SER A 1 173 ? -10.450 13.955 40.144 1.00 21.89 208 SER A CA 1
ATOM 1385 C C . SER A 1 173 ? -8.998 13.602 40.543 1.00 21.53 208 SER A C 1
ATOM 1386 O O . SER A 1 173 ? -8.667 12.470 40.916 1.00 22.11 208 SER A O 1
ATOM 1389 N N . LEU A 1 174 ? -8.152 14.627 40.492 1.00 20.81 209 LEU A N 1
ATOM 1390 C CA . LEU A 1 174 ? -6.777 14.534 40.921 1.00 19.86 209 LEU A CA 1
ATOM 1391 C C . LEU A 1 174 ? -6.632 15.201 42.278 1.00 20.31 209 LEU A C 1
ATOM 1392 O O . LEU A 1 174 ? -7.467 16.057 42.622 1.00 20.79 209 LEU A O 1
ATOM 1397 N N . PRO A 1 175 ? -5.580 14.829 43.049 1.00 19.99 210 PRO A N 1
ATOM 1398 C CA . PRO A 1 175 ? -5.311 15.454 44.343 1.00 20.09 210 PRO A CA 1
ATOM 1399 C C . PRO A 1 175 ? -4.919 16.921 44.191 1.00 19.81 210 PRO A C 1
ATOM 1400 O O . PRO A 1 175 ? -4.507 17.340 43.100 1.00 20.19 210 PRO A O 1
ATOM 1404 N N . PRO A 1 176 ? -5.079 17.717 45.259 1.00 19.83 211 PRO A N 1
ATOM 1405 C CA . PRO A 1 176 ? -4.781 19.148 45.165 1.00 18.88 211 PRO A CA 1
ATOM 1406 C C . PRO A 1 176 ? -3.364 19.430 44.651 1.00 18.78 211 PRO A C 1
ATOM 1407 O O . PRO A 1 176 ? -3.187 20.372 43.892 1.00 16.75 211 PRO A O 1
ATOM 1411 N N . GLU A 1 177 ? -2.379 18.609 45.033 1.00 18.01 212 GLU A N 1
ATOM 1412 C CA . GLU A 1 177 ? -0.981 18.797 44.588 1.00 18.21 212 GLU A CA 1
ATOM 1413 C C . GLU A 1 177 ? -0.830 18.732 43.091 1.00 17.39 212 GLU A C 1
ATOM 1414 O O . GLU A 1 177 ? 0.002 19.431 42.560 1.00 17.45 212 GLU A O 1
ATOM 1420 N N . ALA A 1 178 ? -1.642 17.898 42.444 1.00 16.29 213 ALA A N 1
ATOM 1421 C CA . ALA A 1 178 ? -1.633 17.747 40.984 1.00 15.40 213 ALA A CA 1
ATOM 1422 C C . ALA A 1 178 ? -2.076 19.031 40.286 1.00 14.42 213 ALA A C 1
ATOM 1423 O O . ALA A 1 178 ? -1.459 19.488 39.333 1.00 13.71 213 ALA A O 1
ATOM 1425 N N . PHE A 1 179 ? -3.170 19.614 40.760 1.00 13.15 214 PHE A N 1
ATOM 1426 C CA . PHE A 1 179 ? -3.631 20.922 40.284 1.00 12.95 214 PHE A CA 1
ATOM 1427 C C . PHE A 1 179 ? -2.559 22.033 40.395 1.00 13.31 214 PHE A C 1
ATOM 1428 O O . PHE A 1 179 ? -2.371 22.827 39.474 1.00 12.97 214 PHE A O 1
ATOM 1436 N N . TYR A 1 180 ? -1.840 22.041 41.512 1.00 14.17 215 TYR A N 1
ATOM 1437 C CA . TYR A 1 180 ? -0.910 23.092 41.895 1.00 13.42 215 TYR A CA 1
ATOM 1438 C C . TYR A 1 180 ? 0.359 22.988 41.077 1.00 13.87 215 TYR A C 1
ATOM 1439 O O . TYR A 1 180 ? 0.847 23.984 40.551 1.00 13.66 215 TYR A O 1
ATOM 1456 N N . ILE A 1 182 ? 0.566 21.735 38.188 1.00 12.44 217 ILE A N 1
ATOM 1457 C CA . ILE A 1 182 ? 0.307 22.187 36.819 1.00 11.51 217 ILE A CA 1
ATOM 1458 C C . ILE A 1 182 ? 0.168 23.712 36.759 1.00 11.30 217 ILE A C 1
ATOM 1459 O O . ILE A 1 182 ? 0.743 24.391 35.909 1.00 12.88 217 ILE A O 1
ATOM 1464 N N . ARG A 1 183 ? -0.550 24.268 37.711 1.00 10.32 218 ARG A N 1
ATOM 1465 C CA . ARG A 1 183 ? -0.767 25.708 37.711 1.00 10.85 218 ARG A CA 1
ATOM 1466 C C . ARG A 1 183 ? 0.479 26.554 37.858 1.00 10.56 218 ARG A C 1
ATOM 1467 O O . ARG A 1 183 ? 0.504 27.695 37.359 1.00 11.75 218 ARG A O 1
ATOM 1475 N N . PHE A 1 184 ? 1.500 26.047 38.550 1.00 11.35 219 PHE A N 1
ATOM 1476 C CA . PHE A 1 184 ? 2.689 26.862 38.816 1.00 13.13 219 PHE A CA 1
ATOM 1477 C C . PHE A 1 184 ? 3.979 26.304 38.235 1.00 13.67 219 PHE A C 1
ATOM 1478 O O . PHE A 1 184 ? 5.077 26.810 38.513 1.00 12.87 219 PHE A O 1
ATOM 1486 N N . HIS A 1 185 ? 3.865 25.277 37.393 1.00 14.81 220 HIS A N 1
ATOM 1487 C CA . HIS A 1 185 ? 5.094 24.636 36.905 1.00 14.70 220 HIS A CA 1
ATOM 1488 C C . HIS A 1 185 ? 6.030 25.550 36.074 1.00 13.87 220 HIS A C 1
ATOM 1489 O O . HIS A 1 185 ? 7.240 25.308 36.038 1.00 14.59 220 HIS A O 1
ATOM 1496 N N . SER A 1 186 ? 5.491 26.602 35.445 1.00 13.12 221 SER A N 1
ATOM 1497 C CA . SER A 1 186 ? 6.314 27.524 34.614 1.00 12.96 221 SER A CA 1
ATOM 1498 C C . SER A 1 186 ? 6.837 28.717 35.403 1.00 13.04 221 SER A C 1
ATOM 1499 O O . SER A 1 186 ? 7.596 29.557 34.865 1.00 13.47 221 SER A O 1
ATOM 1502 N N . PHE A 1 187 ? 6.483 28.759 36.684 1.00 13.51 222 PHE A N 1
ATOM 1503 C CA . PHE A 1 187 ? 6.824 29.893 37.549 1.00 13.71 222 PHE A CA 1
ATOM 1504 C C . PHE A 1 187 ? 8.232 29.793 38.086 1.00 14.38 222 PHE A C 1
ATOM 1505 O O . PHE A 1 187 ? 8.466 29.770 39.286 1.00 14.56 222 PHE A O 1
ATOM 1513 N N A TYR A 1 188 ? 9.153 29.745 37.129 0.50 14.73 223 TYR A N 1
ATOM 1514 N N B TYR A 1 188 ? 9.183 29.739 37.160 0.50 14.45 223 TYR A N 1
ATOM 1515 C CA A TYR A 1 188 ? 10.595 29.621 37.337 0.50 16.16 223 TYR A CA 1
ATOM 1516 C CA B TYR A 1 188 ? 10.607 29.567 37.485 0.50 15.69 223 TYR A CA 1
ATOM 1517 C C A TYR A 1 188 ? 11.130 30.614 38.392 0.50 16.02 223 TYR A C 1
ATOM 1518 C C B TYR A 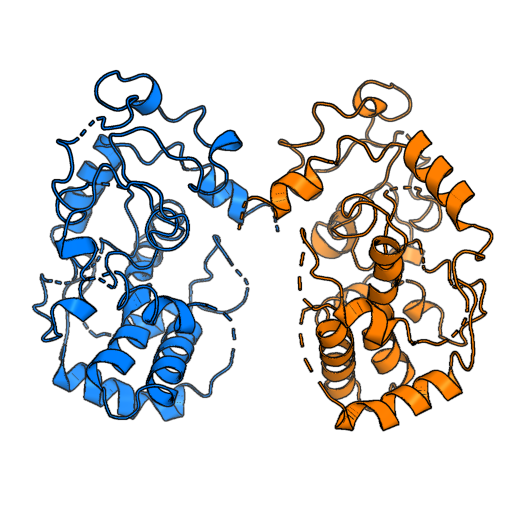1 188 ? 11.157 30.629 38.456 0.50 15.71 223 TYR A C 1
ATOM 1519 O O A TYR A 1 188 ? 11.844 30.200 39.298 0.50 15.83 223 TYR A O 1
ATOM 1520 O O B TYR A 1 188 ? 11.904 30.279 39.365 0.50 15.62 223 TYR A O 1
ATOM 1537 N N . PRO A 1 189 ? 10.782 31.924 38.276 1.00 16.43 224 PRO A N 1
ATOM 1538 C CA . PRO A 1 189 ? 11.242 32.911 39.291 1.00 16.84 224 PRO A CA 1
ATOM 1539 C C . PRO A 1 189 ? 10.988 32.525 40.739 1.00 17.20 224 PRO A C 1
ATOM 1540 O O . PRO A 1 189 ? 11.828 32.828 41.603 1.00 18.06 224 PRO A O 1
ATOM 1544 N N . TRP A 1 190 ? 9.866 31.853 41.003 1.00 17.42 225 TRP A N 1
ATOM 1545 C CA . TRP A 1 190 ? 9.542 31.375 42.334 1.00 17.69 225 TRP A CA 1
ATOM 1546 C C . TRP A 1 190 ? 10.181 30.019 42.663 1.00 18.98 225 TRP A C 1
ATOM 1547 O O . TRP A 1 190 ? 10.978 29.926 43.591 1.00 20.01 225 TRP A O 1
ATOM 1558 N N . HIS A 1 191 ? 9.837 28.968 41.918 1.00 19.23 226 HIS A N 1
ATOM 1559 C CA . HIS A 1 191 ? 10.373 27.635 42.254 1.00 19.05 226 HIS A CA 1
ATOM 1560 C C . HIS A 1 191 ? 11.891 27.415 42.039 1.00 19.60 226 HIS A C 1
ATOM 1561 O O . HIS A 1 191 ? 12.472 26.547 42.697 1.00 19.94 226 HIS A O 1
ATOM 1568 N N . THR A 1 192 ? 12.532 28.197 41.169 1.00 20.63 227 THR A N 1
ATOM 1569 C CA . THR A 1 192 ? 13.980 28.056 40.939 1.00 21.91 227 THR A CA 1
ATOM 1570 C C . THR A 1 192 ? 14.766 29.316 41.351 1.00 22.27 227 THR A C 1
ATOM 1571 O O . THR A 1 192 ? 15.789 29.223 42.043 1.00 22.88 227 THR A O 1
ATOM 1575 N N . GLY A 1 193 ? 14.266 30.484 40.951 1.00 22.52 228 GLY A N 1
ATOM 1576 C CA . GLY A 1 193 ? 14.910 31.759 41.271 1.00 23.11 228 GLY A CA 1
ATOM 1577 C C . GLY A 1 193 ? 14.801 32.148 42.731 1.00 23.22 228 GLY A C 1
ATOM 1578 O O . GLY A 1 193 ? 15.608 32.933 43.232 1.00 24.38 228 GLY A O 1
ATOM 1579 N N . ARG A 1 194 ? 13.794 31.591 43.404 1.00 22.90 229 ARG A N 1
ATOM 1580 C CA . ARG A 1 194 ? 13.486 31.849 44.813 1.00 22.60 229 ARG A CA 1
ATOM 1581 C C . ARG A 1 194 ? 13.126 33.312 45.058 1.00 22.36 229 ARG A C 1
ATOM 1582 O O . ARG A 1 194 ? 13.213 33.835 46.194 1.00 22.19 229 ARG A O 1
ATOM 1590 N N . ASP A 1 195 ? 12.691 33.955 43.977 1.00 21.54 230 ASP A N 1
ATOM 1591 C CA . ASP A 1 195 ? 12.137 35.288 44.045 1.00 20.55 230 ASP A CA 1
ATOM 1592 C C . ASP A 1 195 ? 10.676 35.258 44.514 1.00 19.77 230 ASP A C 1
ATOM 1593 O O . ASP A 1 195 ? 10.111 34.176 44.830 1.00 18.49 230 ASP A O 1
ATOM 1598 N N . TYR A 1 196 ? 10.091 36.455 44.599 1.00 18.60 231 TYR A N 1
ATOM 1599 C CA . TYR A 1 196 ? 8.680 36.655 44.935 1.00 17.78 231 TYR A CA 1
ATOM 1600 C C . TYR A 1 196 ? 8.269 36.173 46.330 1.00 17.29 231 TYR A C 1
ATOM 1601 O O . TYR A 1 196 ? 7.102 35.810 46.590 1.00 15.83 231 TYR A O 1
ATOM 1610 N N . GLN A 1 197 ? 9.228 36.222 47.256 1.00 18.00 232 GLN A N 1
ATOM 1611 C CA . GLN A 1 197 ? 8.970 35.853 48.655 1.00 18.58 232 GLN A CA 1
ATOM 1612 C C . GLN A 1 197 ? 7.940 36.768 49.357 1.00 18.80 232 GLN A C 1
ATOM 1613 O O . GLN A 1 197 ? 7.317 36.369 50.331 1.00 19.46 232 GLN A O 1
ATOM 1619 N N . GLN A 1 198 ? 7.737 37.978 48.837 1.00 19.01 233 GLN A N 1
ATOM 1620 C CA . GLN A 1 198 ? 6.735 38.902 49.361 1.00 19.16 233 GLN A CA 1
ATOM 1621 C C . GLN A 1 198 ? 5.286 38.431 49.151 1.00 18.08 233 GLN A C 1
ATOM 1622 O O . GLN A 1 198 ? 4.365 38.876 49.841 1.00 18.57 233 GLN A O 1
ATOM 1628 N N . LEU A 1 199 ? 5.094 37.511 48.202 1.00 17.49 234 LEU A N 1
ATOM 1629 C CA . LEU A 1 199 ? 3.760 37.081 47.793 1.00 17.03 234 LEU A CA 1
ATOM 1630 C C . LEU A 1 199 ? 3.356 35.708 48.271 1.00 16.66 234 LEU A C 1
ATOM 1631 O O . LEU A 1 199 ? 2.172 35.455 48.498 1.00 17.16 234 LEU A O 1
ATOM 1636 N N . CYS A 1 200 ? 4.320 34.814 48.433 1.00 17.57 235 CYS A N 1
ATOM 1637 C CA . CYS A 1 200 ? 3.985 33.445 48.794 1.00 18.89 235 CYS A CA 1
ATOM 1638 C C . CYS A 1 200 ? 3.608 33.304 50.268 1.00 18.57 235 CYS A C 1
ATOM 1639 O O . CYS A 1 200 ? 3.953 34.151 51.095 1.00 18.53 235 CYS A O 1
ATOM 1642 N N . SER A 1 201 ? 2.906 32.228 50.574 1.00 18.72 236 SER A N 1
ATOM 1643 C CA . SER A 1 201 ? 2.485 31.935 51.930 1.00 19.67 236 SER A CA 1
ATOM 1644 C C . SER A 1 201 ? 3.030 30.575 52.352 1.00 20.11 236 SER A C 1
ATOM 1645 O O . SER A 1 201 ? 3.759 29.925 51.590 1.00 19.11 236 SER A O 1
ATOM 1648 N N . GLN A 1 202 ? 2.674 30.172 53.575 1.00 21.33 237 GLN A N 1
ATOM 1649 C CA . GLN A 1 202 ? 2.963 28.842 54.129 1.00 22.70 237 GLN A CA 1
ATOM 1650 C C . GLN A 1 202 ? 2.465 27.722 53.185 1.00 21.82 237 GLN A C 1
ATOM 1651 O O . GLN A 1 202 ? 3.102 26.674 53.061 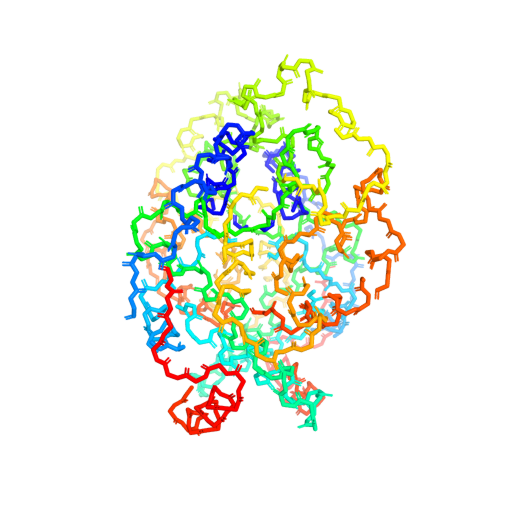1.00 21.45 237 GLN A O 1
ATOM 1657 N N . GLN A 1 203 ? 1.319 27.964 52.546 1.00 21.91 238 GLN A N 1
ATOM 1658 C CA . GLN A 1 203 ? 0.689 26.999 51.649 1.00 22.04 238 GLN A CA 1
ATOM 1659 C C . GLN A 1 203 ? 1.537 26.733 50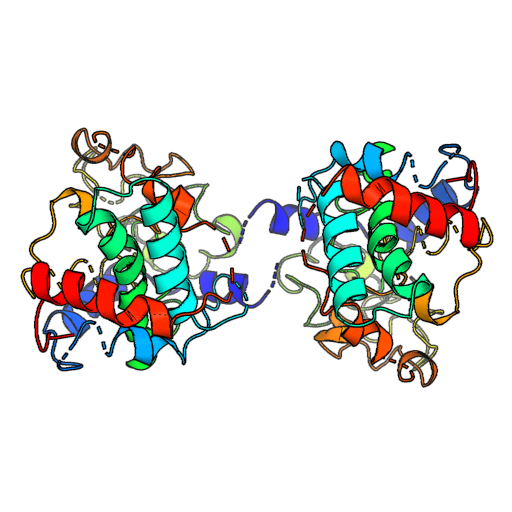.425 1.00 20.08 238 GLN A C 1
ATOM 1660 O O . GLN A 1 203 ? 1.650 25.589 49.988 1.00 18.49 238 GLN A O 1
ATOM 1666 N N . ASP A 1 204 ? 2.157 27.797 49.920 1.00 18.89 239 ASP A N 1
ATOM 1667 C CA . ASP A 1 204 ? 3.126 27.687 48.833 1.00 17.42 239 ASP A CA 1
ATOM 1668 C C . ASP A 1 204 ? 4.395 26.985 49.294 1.00 18.00 239 ASP A C 1
ATOM 1669 O O . ASP A 1 204 ? 4.963 26.181 48.550 1.00 16.81 239 ASP A O 1
ATOM 1674 N N . LEU A 1 205 ? 4.827 27.251 50.532 1.00 17.52 240 LEU A N 1
ATOM 1675 C CA . LEU A 1 205 ? 5.986 26.534 51.065 1.00 18.16 240 LEU A CA 1
ATOM 1676 C C . LEU A 1 205 ? 5.724 25.007 51.095 1.00 17.86 240 LEU A C 1
ATOM 1677 O O . LEU A 1 205 ? 6.598 24.216 50.762 1.00 17.96 240 LEU A O 1
ATOM 1682 N N . ALA A 1 206 ? 4.517 24.618 51.494 1.00 17.64 241 ALA A N 1
ATOM 1683 C CA . ALA A 1 206 ? 4.120 23.196 51.511 1.00 17.82 241 ALA A CA 1
ATOM 1684 C C . ALA A 1 206 ? 4.168 22.558 50.110 1.00 17.86 241 ALA A C 1
ATOM 1685 O O . ALA A 1 206 ? 4.495 21.380 49.976 1.00 17.34 241 ALA A O 1
ATOM 1695 N N . LEU A 1 208 ? 6.053 23.629 47.400 1.00 19.13 243 LEU A N 1
ATOM 1696 C CA . LEU A 1 208 ? 7.354 23.768 46.738 1.00 19.22 243 LEU A CA 1
ATOM 1697 C C . LEU A 1 208 ? 8.106 22.446 46.436 1.00 18.93 243 LEU A C 1
ATOM 1698 O O . LEU A 1 208 ? 8.644 22.288 45.330 1.00 19.56 243 LEU A O 1
ATOM 1703 N N . PRO A 1 209 ? 8.180 21.508 47.414 1.00 19.07 244 PRO A N 1
ATOM 1704 C CA . PRO A 1 209 ? 8.804 20.207 47.115 1.00 18.67 244 PRO A CA 1
ATOM 1705 C C . PRO A 1 209 ? 8.076 19.423 46.023 1.00 18.50 244 PRO A C 1
ATOM 1706 O O . PRO A 1 209 ? 8.723 18.730 45.256 1.00 19.04 244 PRO A O 1
ATOM 1710 N N . TRP A 1 210 ? 6.752 19.542 45.953 1.00 17.71 245 TRP A N 1
ATOM 1711 C CA . TRP A 1 210 ? 5.976 18.901 44.887 1.00 17.64 245 TRP A CA 1
ATOM 1712 C C . TRP A 1 210 ? 6.362 19.478 43.518 1.00 17.75 245 TRP A C 1
ATOM 1713 O O . TRP A 1 210 ? 6.583 18.744 42.552 1.00 17.93 245 TRP A O 1
ATOM 1724 N N . VAL A 1 211 ? 6.446 20.803 43.441 1.00 17.97 246 VAL A N 1
ATOM 1725 C CA . VAL A 1 211 ? 6.768 21.462 42.182 1.00 18.02 246 VAL A CA 1
ATOM 1726 C C . VAL A 1 211 ? 8.170 21.175 41.735 1.00 18.35 246 VAL A C 1
ATOM 1727 O O . VAL A 1 211 ? 8.385 20.966 40.545 1.00 18.46 246 VAL A O 1
ATOM 1731 N N A ARG A 1 212 ? 9.126 21.180 42.662 0.50 18.41 247 ARG A N 1
ATOM 1732 N N B ARG A 1 212 ? 9.129 21.169 42.656 0.50 18.37 247 ARG A N 1
ATOM 1733 C CA A ARG A 1 212 ? 10.519 20.895 42.301 0.50 18.83 247 ARG A CA 1
ATOM 1734 C CA B ARG A 1 212 ? 10.517 20.905 42.259 0.50 18.62 247 ARG A CA 1
ATOM 1735 C C A ARG A 1 212 ? 10.654 19.452 41.803 0.50 18.42 247 ARG A C 1
ATOM 1736 C C B ARG A 1 212 ? 10.718 19.435 41.849 0.50 18.37 247 ARG A C 1
ATOM 1737 O O A ARG A 1 212 ? 11.339 19.203 40.813 0.50 18.58 247 ARG A O 1
ATOM 1738 O O B ARG A 1 212 ? 11.514 19.149 40.958 0.50 18.59 247 ARG A O 1
ATOM 1753 N N . GLU A 1 213 ? 9.972 18.525 42.473 1.00 18.42 248 GLU A N 1
ATOM 1754 C CA . GLU A 1 213 ? 9.959 17.099 42.074 1.00 18.25 248 GLU A CA 1
ATOM 1755 C C . GLU A 1 213 ? 9.419 16.953 40.646 1.00 18.04 248 GLU A C 1
ATOM 1756 O O . GLU A 1 213 ? 10.061 16.314 39.785 1.00 17.93 248 GLU A O 1
ATOM 1762 N N . PHE A 1 214 ? 8.273 17.582 40.382 1.00 17.48 249 PHE A N 1
ATOM 1763 C CA . PHE A 1 214 ? 7.715 17.579 39.039 1.00 17.50 249 PHE A CA 1
ATOM 1764 C C . PHE A 1 214 ? 8.701 18.155 38.028 1.00 18.33 249 PHE A C 1
ATOM 1765 O O . PHE A 1 214 ? 8.924 17.558 36.976 1.00 17.66 249 PHE A O 1
ATOM 1773 N N . ASN A 1 215 ? 9.271 19.315 38.349 1.00 19.48 250 ASN A N 1
ATOM 1774 C CA . ASN A 1 215 ? 10.137 20.046 37.437 1.00 20.64 250 ASN A CA 1
ATOM 1775 C C . ASN A 1 215 ? 11.324 19.192 36.943 1.00 20.54 250 ASN A C 1
ATOM 1776 O O . ASN A 1 215 ? 11.749 19.310 35.786 1.00 20.14 250 ASN A O 1
ATOM 1781 N N . LYS A 1 216 ? 11.798 18.286 37.796 1.00 20.88 251 LYS A N 1
ATOM 1782 C CA . LYS A 1 216 ? 12.815 17.299 37.417 1.00 22.53 251 LYS A CA 1
ATOM 1783 C C . LYS A 1 216 ? 12.470 16.506 36.157 1.00 22.05 251 LYS A C 1
ATOM 1784 O O . LYS A 1 216 ? 13.352 16.196 35.353 1.00 22.71 251 LYS A O 1
ATOM 1790 N N . PHE A 1 217 ? 11.198 16.177 35.974 1.00 21.75 252 PHE A N 1
ATOM 1791 C CA . PHE A 1 217 ? 10.792 15.339 34.848 1.00 21.82 252 PHE A CA 1
ATOM 1792 C C . PHE A 1 217 ? 10.364 16.170 33.659 1.00 22.41 252 PHE A C 1
ATOM 1793 O O . PHE A 1 217 ? 10.399 15.695 32.532 1.00 22.41 252 PHE A O 1
ATOM 1801 N N . ASP A 1 218 ? 9.990 17.423 33.907 1.00 23.18 253 ASP A N 1
ATOM 1802 C CA . ASP A 1 218 ? 9.658 18.350 32.828 1.00 24.30 253 ASP A CA 1
ATOM 1803 C C . ASP A 1 218 ? 10.943 18.653 32.067 1.00 26.35 253 ASP A C 1
ATOM 1804 O O . ASP A 1 218 ? 10.979 18.574 30.840 1.00 26.83 253 ASP A O 1
ATOM 1809 N N . LEU A 1 219 ? 12.001 18.937 32.841 1.00 29.03 254 LEU A N 1
ATOM 1810 C CA . LEU A 1 219 ? 13.396 19.140 32.371 1.00 30.68 254 LEU A CA 1
ATOM 1811 C C . LEU A 1 219 ? 14.206 17.835 32.317 1.00 30.76 254 LEU A C 1
ATOM 1812 O O . LEU A 1 219 ? 13.926 16.931 31.527 1.00 31.88 254 LEU A O 1
ATOM 1817 N N . LEU A 1 226 ? 12.773 9.894 20.290 1.00 53.18 261 LEU A N 1
ATOM 1818 C CA . LEU A 1 226 ? 11.347 10.043 20.579 1.00 53.26 261 LEU A CA 1
ATOM 1819 C C . LEU A 1 226 ? 10.763 8.727 21.105 1.00 52.98 261 LEU A C 1
ATOM 1820 O O . LEU A 1 226 ? 11.121 7.653 20.599 1.00 53.24 261 LEU A O 1
ATOM 1825 N N . PRO A 1 227 ? 9.863 8.797 22.121 1.00 52.42 262 PRO A N 1
ATOM 1826 C CA . PRO A 1 227 ? 9.321 7.545 22.683 1.00 51.51 262 PRO A CA 1
ATOM 1827 C C . PRO A 1 227 ? 8.346 6.841 21.727 1.00 50.50 262 PRO A C 1
ATOM 1828 O O . PRO A 1 227 ? 7.917 7.422 20.715 1.00 50.62 262 PRO A O 1
ATOM 1832 N N . ASP A 1 228 ? 8.016 5.595 22.048 1.00 49.07 263 ASP A N 1
ATOM 1833 C CA . ASP A 1 228 ? 7.215 4.761 21.169 1.00 47.73 263 ASP A CA 1
ATOM 1834 C C . ASP A 1 228 ? 5.753 4.912 21.597 1.00 45.91 263 ASP A C 1
ATOM 1835 O O . ASP A 1 228 ? 5.192 4.050 22.282 1.00 45.80 263 ASP A O 1
ATOM 1840 N N . VAL A 1 229 ? 5.146 6.016 21.172 1.00 43.69 264 VAL A N 1
ATOM 1841 C CA . VAL A 1 229 ? 3.946 6.539 21.831 1.00 41.61 264 VAL A CA 1
ATOM 1842 C C . VAL A 1 229 ? 2.662 5.733 21.636 1.00 40.19 264 VAL A C 1
ATOM 1843 O O . VAL A 1 229 ? 1.757 5.804 22.474 1.00 39.46 264 VAL A O 1
ATOM 1847 N N . ASP A 1 230 ? 2.582 4.961 20.553 1.00 38.60 265 ASP A N 1
ATOM 1848 C CA . ASP A 1 230 ? 1.404 4.113 20.320 1.00 37.27 265 ASP A CA 1
ATOM 1849 C C . ASP A 1 230 ? 1.247 2.976 21.340 1.00 35.34 265 ASP A C 1
ATOM 1850 O O . ASP A 1 230 ? 0.129 2.658 21.752 1.00 35.66 265 ASP A O 1
ATOM 1855 N N . LYS A 1 231 ? 2.363 2.386 21.759 1.00 32.92 266 LYS A N 1
ATOM 1856 C CA . LYS A 1 231 ? 2.357 1.352 22.787 1.00 31.09 266 LYS A CA 1
ATOM 1857 C C . LYS A 1 231 ? 1.901 1.891 24.153 1.00 28.60 266 LYS A C 1
ATOM 1858 O O . LYS A 1 231 ? 1.408 1.140 24.985 1.00 27.46 266 LYS A O 1
ATOM 1864 N N . LEU A 1 232 ? 2.094 3.192 24.375 1.00 25.98 267 LEU A N 1
ATOM 1865 C CA . LEU A 1 232 ? 1.784 3.825 25.647 1.00 23.33 267 LEU A CA 1
ATOM 1866 C C . LEU A 1 232 ? 0.331 4.264 25.740 1.00 21.71 267 LEU A C 1
ATOM 1867 O O . LEU A 1 232 ? -0.190 4.474 26.842 1.00 20.30 267 LEU A O 1
ATOM 1872 N N . ARG A 1 233 ? -0.325 4.426 24.591 1.00 20.77 268 ARG A N 1
ATOM 1873 C CA . ARG A 1 233 ? -1.688 4.959 24.574 1.00 20.04 268 ARG A CA 1
ATOM 1874 C C . ARG A 1 233 ? -2.698 4.268 25.465 1.00 19.82 268 ARG A C 1
ATOM 1875 O O . ARG A 1 233 ? -3.384 4.955 26.208 1.00 19.85 268 ARG A O 1
ATOM 1883 N N . PRO A 1 234 ? -2.807 2.917 25.392 1.00 19.12 269 PRO A N 1
ATOM 1884 C CA . PRO A 1 234 ? -3.827 2.272 26.212 1.00 18.72 269 PRO A CA 1
ATOM 1885 C C . PRO A 1 234 ? -3.664 2.536 27.694 1.00 17.69 269 PRO A C 1
ATOM 1886 O O . PRO A 1 234 ? -4.666 2.777 28.355 1.00 18.22 269 PRO A O 1
ATOM 1890 N N . TYR A 1 235 ? -2.429 2.549 28.193 1.00 17.18 270 TYR A N 1
ATOM 1891 C CA . TYR A 1 235 ? -2.216 2.797 29.628 1.00 16.30 270 TYR A CA 1
ATOM 1892 C C . TYR A 1 235 ? -2.716 4.188 30.022 1.00 15.13 270 TYR A C 1
ATOM 1893 O O . TYR A 1 235 ? -3.484 4.350 31.016 1.00 14.55 270 TYR A O 1
ATOM 1902 N N . TYR A 1 236 ? -2.354 5.183 29.224 1.00 15.30 271 TYR A N 1
ATOM 1903 C CA . TYR A 1 236 ? -2.751 6.567 29.486 1.00 15.16 271 TYR A CA 1
ATOM 1904 C C . TYR A 1 236 ? -4.218 6.782 29.244 1.00 16.04 271 TYR A C 1
ATOM 1905 O O . TYR A 1 236 ? -4.851 7.511 30.017 1.00 16.34 271 TYR A O 1
ATOM 1914 N N . GLN A 1 237 ? -4.790 6.106 28.266 1.00 15.69 272 GLN A N 1
ATOM 1915 C CA . GLN A 1 237 ? -6.247 6.048 28.238 1.00 15.52 272 GLN A CA 1
ATOM 1916 C C . GLN A 1 237 ? -6.997 5.551 29.477 1.00 15.87 272 GLN A C 1
ATOM 1917 O O . GLN A 1 237 ? -7.932 6.090 29.812 1.00 14.87 272 GLN A O 1
ATOM 1923 N N . GLY A 1 238 ? -6.504 4.503 30.100 1.00 16.27 273 GLY A N 1
ATOM 1924 C CA . GLY A 1 238 ? -7.062 4.020 31.380 1.00 16.53 273 GLY A CA 1
ATOM 1925 C C . GLY A 1 238 ? -7.033 5.079 32.482 1.00 16.14 273 GLY A C 1
ATOM 1926 O O . GLY A 1 238 ? -8.008 5.238 33.243 1.00 16.12 273 GLY A O 1
ATOM 1927 N N . LEU A 1 239 ? -5.917 5.805 32.555 1.00 16.68 274 LEU A N 1
ATOM 1928 C CA . LEU A 1 239 ? -5.712 6.861 33.560 1.00 15.91 274 LEU A CA 1
ATOM 1929 C C . LEU A 1 239 ? -6.682 8.012 33.297 1.00 16.23 274 LEU A C 1
ATOM 1930 O O . LEU A 1 239 ? -7.299 8.525 34.217 1.00 16.01 274 LEU A O 1
ATOM 1935 N N . ILE A 1 240 ? -6.825 8.402 32.038 1.00 15.74 275 ILE A N 1
ATOM 1936 C CA . ILE A 1 240 ? -7.851 9.381 31.639 1.00 15.93 275 ILE A CA 1
ATOM 1937 C C . ILE A 1 240 ? -9.273 8.927 32.050 1.00 15.84 275 ILE A C 1
ATOM 1938 O O . ILE A 1 240 ? -10.032 9.697 32.654 1.00 16.28 275 ILE A O 1
ATOM 1943 N N . ASP A 1 241 ? -9.622 7.672 31.749 1.00 16.56 276 ASP A N 1
ATOM 1944 C CA . ASP A 1 241 ? -10.914 7.089 32.132 1.00 17.49 276 ASP A CA 1
ATOM 1945 C C . ASP A 1 241 ? -11.133 7.150 33.624 1.00 17.29 276 ASP A C 1
ATOM 1946 O O . ASP A 1 241 ? -12.262 7.357 34.093 1.00 17.86 276 ASP A O 1
ATOM 1951 N N . LYS A 1 242 ? -10.041 6.993 34.366 1.00 18.20 277 LYS A N 1
ATOM 1952 C CA . LYS A 1 242 ? -10.059 7.011 35.826 1.00 19.49 277 LYS A CA 1
ATOM 1953 C C . LYS A 1 242 ? -10.195 8.421 36.420 1.00 20.00 277 LYS A C 1
ATOM 1954 O O . LYS A 1 242 ? -10.974 8.622 37.352 1.00 20.83 277 LYS A O 1
ATOM 1960 N N . TYR A 1 243 ? -9.479 9.402 35.862 1.00 19.95 278 TYR A N 1
ATOM 1961 C CA . TYR A 1 243 ? -9.361 10.706 36.520 1.00 19.25 278 TYR A CA 1
ATOM 1962 C C . TYR A 1 243 ? -10.045 11.840 35.796 1.00 18.95 278 TYR A C 1
ATOM 1963 O O . TYR A 1 243 ? -10.354 12.868 36.403 1.00 19.49 278 TYR A O 1
ATOM 1972 N N . CYS A 1 244 ? -10.285 11.674 34.498 1.00 18.39 279 CYS A N 1
ATOM 1973 C CA . CYS A 1 244 ? -10.830 12.759 33.677 1.00 17.93 279 CYS A CA 1
ATOM 1974 C C . CYS A 1 244 ? -11.545 12.271 32.393 1.00 17.84 279 CYS A C 1
ATOM 1975 O O . CYS A 1 244 ? -11.181 12.684 31.289 1.00 17.79 279 CYS A O 1
ATOM 1978 N N . PRO A 1 245 ? -12.598 11.435 32.548 1.00 17.98 280 PRO A N 1
ATOM 1979 C CA . PRO A 1 245 ? -13.156 10.672 31.415 1.00 18.17 280 PRO A CA 1
ATOM 1980 C C . PRO A 1 245 ? -13.999 11.491 30.433 1.00 18.06 280 PRO A C 1
ATOM 1981 O O . PRO A 1 245 ? -14.524 12.536 30.785 1.00 18.16 280 PRO A O 1
ATOM 1985 N N . GLY A 1 246 ? -14.087 11.035 29.189 1.00 17.85 281 GLY A N 1
ATOM 1986 C CA . GLY A 1 246 ? -15.092 11.564 28.264 1.00 17.71 281 GLY A CA 1
ATOM 1987 C C . GLY A 1 246 ? -14.737 12.855 27.544 1.00 18.11 281 GLY A C 1
ATOM 1988 O O . GLY A 1 246 ? -13.571 13.305 27.562 1.00 16.56 281 GLY A O 1
ATOM 1989 N N . ILE A 1 247 ? -15.748 13.443 26.903 1.00 17.87 282 ILE A N 1
ATOM 1990 C CA . ILE A 1 247 ? -15.555 14.660 26.142 1.00 18.00 282 ILE A CA 1
ATOM 1991 C C . ILE A 1 247 ? -15.553 15.798 27.162 1.00 18.21 282 ILE A C 1
ATOM 1992 O O . ILE A 1 247 ? -16.483 15.921 27.985 1.00 19.22 282 ILE A O 1
ATOM 1997 N N . LEU A 1 248 ? -14.488 16.594 27.135 1.00 18.18 283 LEU A N 1
ATOM 1998 C CA . LEU A 1 248 ? -14.309 17.738 28.042 1.00 17.29 283 LEU A CA 1
ATOM 1999 C C . LEU A 1 248 ? -14.533 19.060 27.316 1.00 17.05 283 LEU A C 1
ATOM 2000 O O . LEU A 1 248 ? -14.482 19.119 26.085 1.00 16.22 283 LEU A O 1
ATOM 2005 N N . SER A 1 249 ? -14.779 20.114 28.092 1.00 16.34 284 SER A N 1
ATOM 2006 C CA . SER A 1 249 ? -14.943 21.468 27.594 1.00 16.63 284 SER A CA 1
ATOM 2007 C C . SER A 1 249 ? -13.619 22.255 27.730 1.00 16.12 284 SER A C 1
ATOM 2008 O O . SER A 1 249 ? -13.053 22.354 28.823 1.00 16.73 284 SER A O 1
ATOM 2011 N N . TRP A 1 250 ? -13.133 22.778 26.607 1.00 16.29 285 TRP A N 1
ATOM 2012 C CA . TRP A 1 250 ? -11.862 23.528 26.508 1.00 15.76 285 TRP A CA 1
ATOM 2013 C C . TRP A 1 250 ? -12.150 24.975 26.129 1.00 16.15 285 TRP A C 1
ATOM 2014 O O . TRP A 1 250 ? -13.002 25.233 25.260 1.00 16.10 285 TRP A O 1
ATOM 2026 N N . SER B 1 1 ? 15.070 31.072 27.917 1.00 43.64 36 SER B N 1
ATOM 2027 C CA . SER B 1 1 ? 16.488 30.596 27.881 1.00 43.95 36 SER B CA 1
ATOM 2028 C C . SER B 1 1 ? 17.393 31.491 28.729 1.00 43.64 36 SER B C 1
ATOM 2029 O O . SER B 1 1 ? 17.131 32.685 28.894 1.00 43.80 36 SER B O 1
ATOM 2048 N N . ASP B 1 3 ? 19.861 33.640 31.161 1.00 40.82 38 ASP B N 1
ATOM 2049 C CA . ASP B 1 3 ? 20.392 34.980 31.200 1.00 38.89 38 ASP B CA 1
ATOM 2050 C C . ASP B 1 3 ? 21.913 34.955 31.100 1.00 37.59 38 ASP B C 1
ATOM 2051 O O . ASP B 1 3 ? 22.512 35.913 30.615 1.00 37.05 38 ASP B O 1
ATOM 2056 N N . ARG B 1 4 ? 22.526 33.868 31.575 1.00 36.09 39 ARG B N 1
ATOM 2057 C CA . ARG B 1 4 ? 23.973 33.674 31.447 1.00 35.30 39 ARG B CA 1
ATOM 2058 C C . ARG B 1 4 ? 24.369 33.556 29.976 1.00 33.58 39 ARG B C 1
ATOM 2059 O O . ARG B 1 4 ? 25.387 34.104 29.571 1.00 33.22 39 ARG B O 1
ATOM 2067 N N . VAL B 1 5 ? 23.556 32.843 29.193 1.00 32.00 40 VAL B N 1
ATOM 2068 C CA . VAL B 1 5 ? 23.720 32.767 27.733 1.00 30.51 40 VAL B CA 1
ATOM 2069 C C . VAL B 1 5 ? 23.737 34.177 27.131 1.00 29.56 40 VAL B C 1
ATOM 2070 O O . VAL B 1 5 ? 24.626 34.510 26.348 1.00 29.33 40 VAL B O 1
ATOM 2074 N N . PHE B 1 6 ? 22.779 35.011 27.533 1.00 28.77 41 PHE B N 1
ATOM 2075 C CA . PHE B 1 6 ? 22.702 36.376 27.030 1.00 28.03 41 PHE B CA 1
ATOM 2076 C C . PHE B 1 6 ? 23.906 37.227 27.441 1.00 27.34 41 PHE B C 1
ATOM 2077 O O . PHE B 1 6 ? 24.408 38.007 26.634 1.00 27.00 41 PHE B O 1
ATOM 2085 N N . THR B 1 7 ? 24.354 37.084 28.692 1.00 26.79 42 THR B N 1
ATOM 2086 C CA . THR B 1 7 ? 25.544 37.791 29.195 1.00 26.60 42 THR B CA 1
ATOM 2087 C C . THR B 1 7 ? 26.820 37.414 28.452 1.00 25.86 42 THR B C 1
ATOM 2088 O O . THR B 1 7 ? 27.654 38.286 28.173 1.00 26.05 42 THR B O 1
ATOM 2092 N N . THR B 1 8 ? 26.957 36.127 28.145 1.00 25.52 43 THR B N 1
ATOM 2093 C CA . THR B 1 8 ? 28.075 35.644 27.354 1.00 25.13 43 THR B CA 1
ATOM 2094 C C . THR B 1 8 ? 28.133 36.335 25.985 1.00 24.63 43 THR B C 1
ATOM 2095 O O . THR B 1 8 ? 29.193 36.839 25.601 1.00 24.45 43 THR B O 1
ATOM 2099 N N . TYR B 1 9 ? 27.006 36.401 25.275 1.00 23.57 44 TYR B N 1
ATOM 2100 C CA . TYR B 1 9 ? 27.001 37.046 23.966 1.00 22.82 44 TYR B CA 1
ATOM 2101 C C . TYR B 1 9 ? 27.139 38.569 24.025 1.00 23.48 44 TYR B C 1
ATOM 2102 O O . TYR B 1 9 ? 27.683 39.186 23.115 1.00 22.76 44 TYR B O 1
ATOM 2111 N N . LYS B 1 10 ? 26.648 39.183 25.093 1.00 24.00 45 LYS B N 1
ATOM 2112 C CA . LYS B 1 10 ? 26.824 40.613 25.262 1.00 23.91 45 LYS B CA 1
ATOM 2113 C C . LYS B 1 10 ? 28.312 40.938 25.404 1.00 23.07 45 LYS B C 1
ATOM 2114 O O . LYS B 1 10 ? 28.815 41.856 24.760 1.00 23.00 45 LYS B O 1
ATOM 2120 N N . LEU B 1 11 ? 29.009 40.173 26.241 1.00 21.65 46 LEU B N 1
ATOM 2121 C CA . LEU B 1 11 ? 30.458 40.306 26.397 1.00 21.22 46 LEU B CA 1
ATOM 2122 C C . LEU B 1 11 ? 31.181 40.013 25.084 1.00 20.85 46 LEU B C 1
ATOM 2123 O O . LEU B 1 11 ? 32.076 40.757 24.668 1.00 20.47 46 LEU B O 1
ATOM 2136 N N . HIS B 1 13 ? 29.955 40.212 21.981 1.00 19.99 48 HIS B N 1
ATOM 2137 C CA . HIS B 1 13 ? 29.674 41.197 20.942 1.00 19.47 48 HIS B CA 1
ATOM 2138 C C . HIS B 1 13 ? 30.218 42.584 21.274 1.00 19.81 48 HIS B C 1
ATOM 2139 O O . HIS B 1 13 ? 30.348 43.422 20.384 1.00 20.79 48 HIS B O 1
ATOM 2146 N N . THR B 1 14 ? 30.615 42.783 22.534 1.00 19.98 49 THR B N 1
ATOM 2147 C CA . THR B 1 14 ? 31.256 44.027 22.989 1.00 19.77 49 THR B CA 1
ATOM 2148 C C . THR B 1 14 ? 32.764 44.029 22.685 1.00 19.38 49 THR B C 1
ATOM 2149 O O . THR B 1 14 ? 33.281 44.977 22.104 1.00 18.81 49 THR B O 1
ATOM 2153 N N . HIS B 1 15 ? 33.439 42.950 23.055 1.00 19.08 50 HIS B N 1
ATOM 2154 C CA . HIS B 1 15 ? 34.888 42.868 23.028 1.00 19.08 50 HIS B CA 1
ATOM 2155 C C . HIS B 1 15 ? 35.577 42.224 21.818 1.00 18.76 50 HIS B C 1
ATOM 2156 O O . HIS B 1 15 ? 36.741 42.383 21.599 1.00 18.22 50 HIS B O 1
ATOM 2163 N N . GLN B 1 16 ? 34.819 41.503 21.032 1.00 18.63 51 GLN B N 1
ATOM 2164 C CA . GLN B 1 16 ? 35.360 40.774 19.928 1.00 18.80 51 GLN B CA 1
ATOM 2165 C C . GLN B 1 16 ? 35.496 41.729 18.681 1.00 18.01 51 GLN B C 1
ATOM 2166 O O . GLN B 1 16 ? 34.702 41.750 17.820 1.00 18.58 51 GLN B O 1
ATOM 2172 N N . THR B 1 17 ? 36.554 42.505 18.668 1.00 17.30 52 THR B N 1
ATOM 2173 C CA . THR B 1 17 ? 36.923 43.384 17.580 1.00 16.25 52 THR B CA 1
ATOM 2174 C C . THR B 1 17 ? 37.953 42.788 16.676 1.00 15.13 52 THR B C 1
ATOM 2175 O O . THR B 1 17 ? 38.472 41.815 16.950 1.00 13.91 52 THR B O 1
ATOM 2179 N N . VAL B 1 18 ? 38.190 43.444 15.589 1.00 14.10 53 VAL B N 1
ATOM 2180 C CA . VAL B 1 18 ? 39.343 43.181 14.736 1.00 14.45 53 VAL B CA 1
ATOM 2181 C C . VAL B 1 18 ? 40.687 43.088 15.505 1.00 14.49 53 VAL B C 1
ATOM 2182 O O . VAL B 1 18 ? 41.425 42.085 15.368 1.00 14.26 53 VAL B O 1
ATOM 2186 N N . ASP B 1 19 ? 41.013 44.137 16.259 1.00 13.43 54 ASP B N 1
ATOM 2187 C CA . ASP B 1 19 ? 42.207 44.155 17.093 1.00 14.57 54 ASP B CA 1
ATOM 2188 C C . ASP B 1 19 ? 42.254 42.975 18.057 1.00 14.04 54 ASP B C 1
ATOM 2189 O O . ASP B 1 19 ? 43.303 42.320 18.212 1.00 13.60 54 ASP B O 1
ATOM 2194 N N . PHE B 1 20 ? 41.110 42.672 18.662 1.00 13.16 55 PHE B N 1
ATOM 2195 C CA . PHE B 1 20 ? 40.995 41.551 19.597 1.00 13.46 55 PHE B CA 1
ATOM 2196 C C . PHE B 1 20 ? 41.311 40.218 19.016 1.00 12.50 55 PHE B C 1
ATOM 2197 O O . PHE B 1 20 ? 42.027 39.470 19.566 1.00 12.78 55 PHE B O 1
ATOM 2205 N N . VAL B 1 21 ? 40.732 39.944 17.867 1.00 13.24 56 VAL B N 1
ATOM 2206 C CA . VAL B 1 21 ? 40.996 38.703 17.179 1.00 12.17 56 VAL B CA 1
ATOM 2207 C C . VAL B 1 21 ? 42.457 38.520 16.774 1.00 12.30 56 VAL B C 1
ATOM 2208 O O . VAL B 1 21 ? 42.963 37.502 16.927 1.00 11.03 56 VAL B O 1
ATOM 2212 N N . ARG B 1 22 ? 43.085 39.566 16.260 1.00 12.59 57 ARG B N 1
ATOM 2213 C CA . ARG B 1 22 ? 44.467 39.570 15.840 1.00 12.74 57 ARG B CA 1
ATOM 2214 C C . ARG B 1 22 ? 45.364 39.376 17.069 1.00 12.48 57 ARG B C 1
ATOM 2215 O O . ARG B 1 22 ? 46.327 38.736 16.960 1.00 13.02 57 ARG B O 1
ATOM 2223 N N . SER B 1 23 ? 44.966 39.937 18.212 1.00 10.99 58 SER B N 1
ATOM 2224 C CA . SER B 1 23 ? 45.689 39.751 19.498 1.00 9.59 58 SER B CA 1
ATOM 2225 C C . SER B 1 23 ? 45.666 38.278 19.920 1.00 9.71 58 SER B C 1
ATOM 2226 O O . SER B 1 23 ? 46.639 37.757 20.463 1.00 10.62 58 SER B O 1
ATOM 2229 N N . LYS B 1 24 ? 44.545 37.621 19.652 1.00 10.51 59 LYS B N 1
ATOM 2230 C CA . LYS B 1 24 ? 44.330 36.231 20.036 1.00 11.71 59 LYS B CA 1
ATOM 2231 C C . LYS B 1 24 ? 45.038 35.274 19.113 1.00 11.75 59 LYS B C 1
ATOM 2232 O O . LYS B 1 24 ? 45.560 34.265 19.571 1.00 11.14 59 LYS B O 1
ATOM 2238 N N . HIS B 1 25 ? 45.117 35.605 17.821 1.00 12.86 60 HIS B N 1
ATOM 2239 C CA . HIS B 1 25 ? 45.859 34.778 16.888 1.00 13.49 60 HIS B CA 1
ATOM 2240 C C . HIS B 1 25 ? 47.352 34.845 17.243 1.00 13.84 60 HIS B C 1
ATOM 2241 O O . HIS B 1 25 ? 48.033 33.815 17.228 1.00 12.12 60 HIS B O 1
ATOM 2248 N N . ALA B 1 26 ? 47.815 36.042 17.630 1.00 12.87 61 ALA B N 1
ATOM 2249 C CA . ALA B 1 26 ? 49.195 36.207 18.084 1.00 13.50 61 ALA B CA 1
ATOM 2250 C C . ALA B 1 26 ? 49.462 35.456 19.369 1.00 14.37 61 ALA B C 1
ATOM 2251 O O . ALA B 1 26 ? 50.496 34.784 19.513 1.00 15.95 61 ALA B O 1
ATOM 2253 N N . GLN B 1 27 ? 48.525 35.547 20.309 1.00 13.92 62 GLN B N 1
ATOM 2254 C CA . GLN B 1 27 ? 48.700 34.886 21.581 1.00 15.19 62 GLN B CA 1
ATOM 2255 C C . GLN B 1 27 ? 48.803 33.361 21.480 1.00 15.29 62 GLN B C 1
ATOM 2256 O O . GLN B 1 27 ? 49.591 32.768 22.208 1.00 16.56 62 GLN B O 1
ATOM 2262 N N . PHE B 1 28 ? 48.016 32.739 20.599 1.00 15.07 63 PHE B N 1
ATOM 2263 C CA . PHE B 1 28 ? 47.924 31.261 20.551 1.00 15.53 63 PHE B CA 1
ATOM 2264 C C . PHE B 1 28 ? 48.651 30.588 19.382 1.00 16.41 63 PHE B C 1
ATOM 2265 O O . PHE B 1 28 ? 48.819 29.357 19.353 1.00 17.39 63 PHE B O 1
ATOM 2273 N N . GLY B 1 29 ? 49.138 31.406 18.449 1.00 17.03 64 GLY B N 1
ATOM 2274 C CA . GLY B 1 29 ? 49.715 30.919 17.199 1.00 17.91 64 GLY B CA 1
ATOM 2275 C C . GLY B 1 29 ? 51.037 30.160 17.273 1.00 18.40 64 GLY B C 1
ATOM 2276 O O . GLY B 1 29 ? 51.515 29.659 16.260 1.00 18.49 64 GLY B O 1
ATOM 2277 N N . GLY B 1 30 ? 51.623 30.078 18.468 1.00 18.93 65 GLY B N 1
ATOM 2278 C CA . GLY B 1 30 ? 52.880 29.338 18.665 1.00 19.63 65 GLY B CA 1
ATOM 2279 C C . GLY B 1 30 ? 52.657 27.927 19.161 1.00 19.86 65 GLY B C 1
ATOM 2280 O O . GLY B 1 30 ? 53.600 27.141 19.241 1.00 19.95 65 GLY B O 1
ATOM 2281 N N . PHE B 1 31 ? 51.411 27.614 19.532 1.00 19.56 66 PHE B N 1
ATOM 2282 C CA . PHE B 1 31 ? 51.039 26.261 19.972 1.00 20.02 66 PHE B CA 1
ATOM 2283 C C . PHE B 1 31 ? 51.981 25.730 21.050 1.00 20.32 66 PHE B C 1
ATOM 2284 O O . PHE B 1 31 ? 52.521 24.624 20.966 1.00 19.09 66 PHE B O 1
ATOM 2292 N N . SER B 1 32 ? 52.123 26.545 22.086 1.00 20.09 67 SER B N 1
ATOM 2293 C CA . SER B 1 32 ? 53.043 26.250 23.166 1.00 21.27 67 SER B CA 1
ATOM 2294 C C . SER B 1 32 ? 52.394 26.439 24.523 1.00 20.71 67 SER B C 1
ATOM 2295 O O . SER B 1 32 ? 53.099 26.582 25.518 1.00 22.02 67 SER B O 1
ATOM 2298 N N . TYR B 1 33 ? 51.070 26.454 24.583 1.00 19.94 68 TYR B N 1
ATOM 2299 C CA . TYR B 1 33 ? 50.382 26.483 25.867 1.00 19.96 68 TYR B CA 1
ATOM 2300 C C . TYR B 1 33 ? 50.461 25.166 26.641 1.00 20.08 68 TYR B C 1
ATOM 2301 O O . TYR B 1 33 ? 50.711 25.161 27.848 1.00 20.00 68 TYR B O 1
ATOM 2310 N N . LYS B 1 34 ? 50.240 24.057 25.949 1.00 19.88 69 LYS B N 1
ATOM 2311 C CA . LYS B 1 34 ? 50.192 22.755 26.620 1.00 20.26 69 LYS B CA 1
ATOM 2312 C C . LYS B 1 34 ? 50.623 21.653 25.662 1.00 19.16 69 LYS B C 1
ATOM 2313 O O . LYS B 1 34 ? 50.406 21.743 24.469 1.00 19.14 69 LYS B O 1
ATOM 2319 N N . LYS B 1 35 ? 51.265 20.624 26.200 1.00 18.74 70 LYS B N 1
ATOM 2320 C CA . LYS B 1 35 ? 51.520 19.404 25.445 1.00 18.90 70 LYS B CA 1
ATOM 2321 C C . LYS B 1 35 ? 50.624 18.307 26.028 1.00 18.16 70 LYS B C 1
ATOM 2322 O O . LYS B 1 35 ? 50.708 17.982 27.205 1.00 17.25 70 LYS B O 1
ATOM 2336 N N . THR B 1 37 ? 47.790 14.734 24.864 1.00 15.52 72 THR B N 1
ATOM 2337 C CA . THR B 1 37 ? 47.119 13.883 23.885 1.00 14.92 72 THR B CA 1
ATOM 2338 C C . THR B 1 37 ? 45.653 14.343 23.659 1.00 15.13 72 THR B C 1
ATOM 2339 O O . THR B 1 37 ? 45.043 15.080 24.473 1.00 13.93 72 THR B O 1
ATOM 2343 N N . VAL B 1 38 ? 45.051 13.817 22.605 1.00 14.78 73 VAL B N 1
ATOM 2344 C CA . VAL B 1 38 ? 43.646 14.080 22.378 1.00 14.66 73 VAL B CA 1
ATOM 2345 C C . VAL B 1 38 ? 42.763 13.658 23.568 1.00 13.80 73 VAL B C 1
ATOM 2346 O O . VAL B 1 38 ? 41.894 14.430 23.985 1.00 13.23 73 VAL B O 1
ATOM 2358 N N . GLU B 1 40 ? 43.494 13.313 26.661 1.00 13.72 75 GLU B N 1
ATOM 2359 C CA . GLU B 1 40 ? 43.776 14.229 27.778 1.00 14.91 75 GLU B CA 1
ATOM 2360 C C . GLU B 1 40 ? 42.943 15.510 27.648 1.00 15.07 75 GLU B C 1
ATOM 2361 O O . GLU B 1 40 ? 42.359 15.960 28.622 1.00 15.30 75 GLU B O 1
ATOM 2367 N N . ALA B 1 41 ? 42.838 16.039 26.438 1.00 15.36 76 ALA B N 1
ATOM 2368 C CA . ALA B 1 41 ? 42.027 17.210 26.144 1.00 15.56 76 ALA B CA 1
ATOM 2369 C C . ALA B 1 41 ? 40.545 16.924 26.318 1.00 15.64 76 ALA B C 1
ATOM 2370 O O . ALA B 1 41 ? 39.848 17.711 26.957 1.00 15.15 76 ALA B O 1
ATOM 2372 N N . VAL B 1 42 ? 40.067 15.781 25.823 1.00 16.12 77 VAL B N 1
ATOM 2373 C CA . VAL B 1 42 ? 38.693 15.334 26.100 1.00 17.09 77 VAL B CA 1
ATOM 2374 C C . VAL B 1 42 ? 38.360 15.302 27.602 1.00 17.94 77 VAL B C 1
ATOM 2375 O O . VAL B 1 42 ? 37.332 15.848 28.022 1.00 17.94 77 VAL B O 1
ATOM 2379 N N . ASP B 1 43 ? 39.238 14.691 28.400 1.00 18.55 78 ASP B N 1
ATOM 2380 C CA . ASP B 1 43 ? 39.024 14.533 29.852 1.00 19.45 78 ASP B CA 1
ATOM 2381 C C . ASP B 1 43 ? 39.169 15.843 30.631 1.00 20.85 78 ASP B C 1
ATOM 2382 O O . ASP B 1 43 ? 38.519 16.045 31.662 1.00 21.53 78 ASP B O 1
ATOM 2387 N N . LEU B 1 44 ? 40.019 16.731 30.130 1.00 22.29 79 LEU B N 1
ATOM 2388 C CA . LEU B 1 44 ? 40.194 18.071 30.681 1.00 23.31 79 LEU B CA 1
ATOM 2389 C C . LEU B 1 44 ? 38.867 18.833 30.600 1.00 23.59 79 LEU B C 1
ATOM 2390 O O . LEU B 1 44 ? 38.579 19.662 31.447 1.00 24.66 79 LEU B O 1
ATOM 2395 N N . LEU B 1 45 ? 38.051 18.519 29.600 1.00 24.68 80 LEU B N 1
ATOM 2396 C CA . LEU B 1 45 ? 36.747 19.146 29.438 1.00 26.33 80 LEU B CA 1
ATOM 2397 C C . LEU B 1 45 ? 35.638 18.481 30.282 1.00 27.76 80 LEU B C 1
ATOM 2398 O O . LEU B 1 45 ? 34.475 18.872 30.188 1.00 27.93 80 LEU B O 1
ATOM 2403 N N . ASP B 1 46 ? 36.013 17.498 31.109 1.00 29.77 81 ASP B N 1
ATOM 2404 C CA . ASP B 1 46 ? 35.198 17.070 32.270 1.00 32.39 81 ASP B CA 1
ATOM 2405 C C . ASP B 1 46 ? 35.004 18.298 33.178 1.00 33.73 81 ASP B C 1
ATOM 2406 O O . ASP B 1 46 ? 34.013 18.410 33.894 1.00 34.98 81 ASP B O 1
ATOM 2411 N N . GLY B 1 47 ? 35.975 19.212 33.143 1.00 34.89 82 GLY B N 1
ATOM 2412 C CA . GLY B 1 47 ? 35.967 20.391 33.997 1.00 35.79 82 GLY B CA 1
ATOM 2413 C C . GLY B 1 47 ? 35.432 21.646 33.328 1.00 36.34 82 GLY B C 1
ATOM 2414 O O . GLY B 1 47 ? 35.835 22.765 33.704 1.00 36.57 82 GLY B O 1
ATOM 2415 N N . LEU B 1 48 ? 34.524 21.470 32.357 1.00 36.45 83 LEU B N 1
ATOM 2416 C CA . LEU B 1 48 ? 33.935 22.603 31.623 1.00 36.23 83 LEU B CA 1
ATOM 2417 C C . LEU B 1 48 ? 32.434 22.503 31.311 1.00 35.77 83 LEU B C 1
ATOM 2418 O O . LEU B 1 48 ? 31.993 21.593 30.604 1.00 35.67 83 LEU B O 1
ATOM 2423 N N . VAL B 1 49 ? 31.668 23.455 31.841 1.00 35.28 84 VAL B N 1
ATOM 2424 C CA . VAL B 1 49 ? 30.282 23.665 31.411 1.00 34.98 84 VAL B CA 1
ATOM 2425 C C . VAL B 1 49 ? 30.186 24.918 30.521 1.00 34.53 84 VAL B C 1
ATOM 2426 O O . VAL B 1 49 ? 30.587 26.022 30.909 1.00 34.04 84 VAL B O 1
ATOM 2430 N N . ASP B 1 50 ? 29.668 24.707 29.315 1.00 34.18 85 ASP B N 1
ATOM 2431 C CA . ASP B 1 50 ? 29.602 25.726 28.269 1.00 33.55 85 ASP B CA 1
ATOM 2432 C C . ASP B 1 50 ? 28.462 26.712 28.551 1.00 33.42 85 ASP B C 1
ATOM 2433 O O . ASP B 1 50 ? 27.274 26.370 28.458 1.00 33.60 85 ASP B O 1
ATOM 2438 N N . GLU B 1 51 ? 28.838 27.940 28.879 1.00 33.07 86 GLU B N 1
ATOM 2439 C CA . GLU B 1 51 ? 27.891 28.951 29.346 1.00 33.69 86 GLU B CA 1
ATOM 2440 C C . GLU B 1 51 ? 27.065 29.639 28.240 1.00 33.45 86 GLU B C 1
ATOM 2441 O O . GLU B 1 51 ? 26.330 30.606 28.515 1.00 33.85 86 GLU B O 1
ATOM 2447 N N . SER B 1 52 ? 27.197 29.156 27.000 1.00 32.78 87 SER B N 1
ATOM 2448 C CA . SER B 1 52 ? 26.390 29.654 25.883 1.00 31.72 87 SER B CA 1
ATOM 2449 C C . SER B 1 52 ? 25.258 28.679 25.600 1.00 31.72 87 SER B C 1
ATOM 2450 O O . SER B 1 52 ? 24.454 28.886 24.694 1.00 31.79 87 SER B O 1
ATOM 2453 N N . PRO B 1 59 ? 28.709 18.751 31.644 1.00 20.00 94 PRO B N 1
ATOM 2454 C CA . PRO B 1 59 ? 30.119 18.921 31.224 1.00 20.00 94 PRO B CA 1
ATOM 2455 C C . PRO B 1 59 ? 30.351 18.490 29.817 1.00 20.00 94 PRO B C 1
ATOM 2456 O O . PRO B 1 59 ? 29.848 17.499 29.382 1.00 20.00 94 PRO B O 1
ATOM 2460 N N . ASN B 1 60 ? 31.108 19.324 29.088 1.00 34.79 95 ASN B N 1
ATOM 2461 C CA . ASN B 1 60 ? 31.414 19.099 27.663 1.00 34.17 95 ASN B CA 1
ATOM 2462 C C . ASN B 1 60 ? 32.073 17.806 27.188 1.00 33.18 95 ASN B C 1
ATOM 2463 O O . ASN B 1 60 ? 31.943 17.479 26.074 1.00 33.14 95 ASN B O 1
ATOM 2468 N N . SER B 1 61 ? 32.773 17.063 28.020 1.00 31.98 96 SER B N 1
ATOM 2469 C CA . SER B 1 61 ? 33.372 15.849 27.552 1.00 30.43 96 SER B CA 1
ATOM 2470 C C . SER B 1 61 ? 32.381 14.766 27.130 1.00 28.97 96 SER B C 1
ATOM 2471 O O . SER B 1 61 ? 32.667 13.998 26.263 1.00 28.86 96 SER B O 1
ATOM 2474 N N . PHE B 1 62 ? 31.232 14.732 27.768 1.00 27.13 97 PHE B N 1
ATOM 2475 C CA . PHE B 1 62 ? 30.139 13.837 27.348 1.00 24.70 97 PHE B CA 1
ATOM 2476 C C . PHE B 1 62 ? 29.606 14.180 25.978 1.00 22.36 97 PHE B C 1
ATOM 2477 O O . PHE B 1 62 ? 29.274 13.291 25.190 1.00 21.18 97 PHE B O 1
ATOM 2485 N N . HIS B 1 63 ? 29.536 15.477 25.706 1.00 18.91 98 HIS B N 1
ATOM 2486 C CA . HIS B 1 63 ? 29.088 15.968 24.429 1.00 16.75 98 HIS B CA 1
ATOM 2487 C C . HIS B 1 63 ? 29.979 15.446 23.310 1.00 15.14 98 HIS B C 1
ATOM 2488 O O . HIS B 1 63 ? 29.443 15.096 22.281 1.00 15.62 98 HIS B O 1
ATOM 2495 N N . ALA B 1 64 ? 31.304 15.363 23.530 1.00 15.91 99 ALA B N 1
ATOM 2496 C CA . ALA B 1 64 ? 32.264 14.811 22.536 1.00 15.21 99 ALA B CA 1
ATOM 2497 C C . ALA B 1 64 ? 31.885 13.398 22.108 1.00 15.50 99 ALA B C 1
ATOM 2498 O O . ALA B 1 64 ? 31.774 13.104 20.915 1.00 15.25 99 ALA B O 1
ATOM 2500 N N . PHE B 1 65 ? 31.710 12.522 23.096 1.00 16.45 100 PHE B N 1
ATOM 2501 C CA . PHE B 1 65 ? 31.268 11.143 22.871 1.00 16.60 100 PHE B CA 1
ATOM 2502 C C . PHE B 1 65 ? 29.863 11.032 22.254 1.00 16.56 100 PHE B C 1
ATOM 2503 O O . PHE B 1 65 ? 29.643 10.238 21.347 1.00 16.26 100 PHE B O 1
ATOM 2511 N N . GLN B 1 66 ? 28.901 11.808 22.758 1.00 16.20 101 GLN B N 1
ATOM 2512 C CA . GLN B 1 66 ? 27.552 11.791 22.202 1.00 18.19 101 GLN B CA 1
ATOM 2513 C C . GLN B 1 66 ? 27.512 12.187 20.723 1.00 16.43 101 GLN B C 1
ATOM 2514 O O . GLN B 1 66 ? 26.831 11.547 19.939 1.00 16.22 101 GLN B O 1
ATOM 2520 N N . THR B 1 67 ? 28.249 13.242 20.353 1.00 16.47 102 THR B N 1
ATOM 2521 C CA . THR B 1 67 ? 28.333 13.683 18.965 1.00 16.10 102 THR B CA 1
ATOM 2522 C C . THR B 1 67 ? 28.997 12.629 18.070 1.00 16.37 102 THR B C 1
ATOM 2523 O O . THR B 1 67 ? 28.463 12.264 17.006 1.00 16.47 102 THR B O 1
ATOM 2527 N N . ALA B 1 68 ? 30.143 12.128 18.521 1.00 16.07 103 ALA B N 1
ATOM 2528 C CA . ALA B 1 68 ? 30.860 11.085 17.826 1.00 15.68 103 ALA B CA 1
ATOM 2529 C C . ALA B 1 68 ? 29.945 9.878 17.555 1.00 16.48 103 ALA B C 1
ATOM 2530 O O . ALA B 1 68 ? 29.863 9.392 16.416 1.00 16.47 103 ALA B O 1
ATOM 2532 N N . GLU B 1 69 ? 29.235 9.445 18.597 1.00 15.98 104 GLU B N 1
ATOM 2533 C CA . GLU B 1 69 ? 28.345 8.283 18.555 1.00 16.31 104 GLU B CA 1
ATOM 2534 C C . GLU B 1 69 ? 27.112 8.506 17.687 1.00 15.57 104 GLU B C 1
ATOM 2535 O O . GLU B 1 69 ? 26.661 7.572 17.034 1.00 15.11 104 GLU B O 1
ATOM 2541 N N . GLY B 1 70 ? 26.576 9.725 17.664 1.00 15.54 105 GLY B N 1
ATOM 2542 C CA . GLY B 1 70 ? 25.476 10.064 16.757 1.00 16.29 105 GLY B CA 1
ATOM 2543 C C . GLY B 1 70 ? 25.910 9.945 15.308 1.00 16.58 105 GLY B C 1
ATOM 2544 O O . GLY B 1 70 ? 25.232 9.294 14.496 1.00 16.81 105 GLY B O 1
ATOM 2545 N N . ILE B 1 71 ? 27.054 10.558 14.992 1.00 16.89 106 ILE B N 1
ATOM 2546 C CA . ILE B 1 71 ? 27.698 10.423 13.680 1.00 17.05 106 ILE B CA 1
ATOM 2547 C C . ILE B 1 71 ? 27.905 8.959 13.331 1.00 18.09 106 ILE B C 1
ATOM 2548 O O . ILE B 1 71 ? 27.520 8.541 12.231 1.00 18.37 106 ILE B O 1
ATOM 2553 N N . ARG B 1 72 ? 28.481 8.188 14.254 1.00 18.22 107 ARG B N 1
ATOM 2554 C CA . ARG B 1 72 ? 28.802 6.788 13.985 1.00 19.09 107 ARG B CA 1
ATOM 2555 C C . ARG B 1 72 ? 27.568 5.947 13.596 1.00 20.38 107 ARG B C 1
ATOM 2556 O O . ARG B 1 72 ? 27.636 5.091 12.706 1.00 20.72 107 ARG B O 1
ATOM 2564 N N . LYS B 1 73 ? 26.441 6.205 14.247 1.00 21.11 108 LYS B N 1
ATOM 2565 C CA . LYS B 1 73 ? 25.210 5.462 13.987 1.00 22.58 108 LYS B CA 1
ATOM 2566 C C . LYS B 1 73 ? 24.731 5.732 12.571 1.00 22.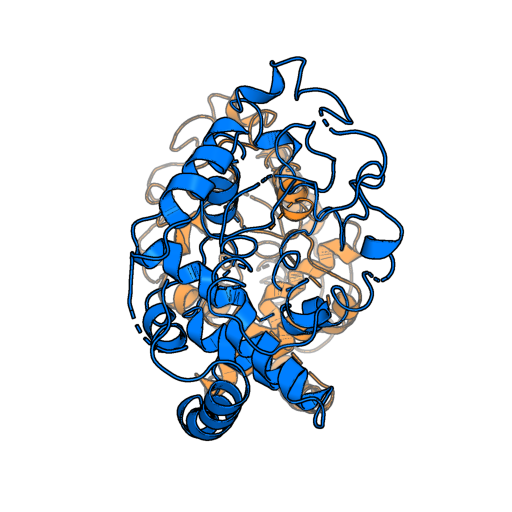56 108 LYS B C 1
ATOM 2567 O O . LYS B 1 73 ? 24.347 4.791 11.860 1.00 22.98 108 LYS B O 1
ATOM 2573 N N . ALA B 1 74 ? 24.794 6.999 12.151 1.00 21.81 109 ALA B N 1
ATOM 2574 C CA . ALA B 1 74 ? 24.302 7.404 10.826 1.00 21.19 109 ALA B CA 1
ATOM 2575 C C . ALA B 1 74 ? 25.298 7.113 9.706 1.00 20.87 109 ALA B C 1
ATOM 2576 O O . ALA B 1 74 ? 24.915 6.990 8.544 1.00 22.03 109 ALA B O 1
ATOM 2578 N N . HIS B 1 75 ? 26.571 6.997 10.065 1.00 19.92 110 HIS B N 1
ATOM 2579 C CA . HIS B 1 75 ? 27.675 6.897 9.101 1.00 19.06 110 HIS B CA 1
ATOM 2580 C C . HIS B 1 75 ? 28.688 5.859 9.585 1.00 18.82 110 HIS B C 1
ATOM 2581 O O . HIS B 1 75 ? 29.841 6.204 9.836 1.00 18.03 110 HIS B O 1
ATOM 2588 N N . PRO B 1 76 ? 28.275 4.584 9.704 1.00 18.56 111 PRO B N 1
ATOM 2589 C CA . PRO B 1 76 ? 29.075 3.583 10.430 1.00 18.61 111 PRO B CA 1
ATOM 2590 C C . PRO B 1 76 ? 30.455 3.245 9.857 1.00 18.11 111 PRO B C 1
ATOM 2591 O O . PRO B 1 76 ? 31.347 2.917 10.616 1.00 18.38 111 PRO B O 1
ATOM 2595 N N . ASP B 1 77 ? 30.632 3.351 8.539 1.00 17.47 112 ASP B N 1
ATOM 2596 C CA . ASP B 1 77 ? 31.866 2.940 7.867 1.00 17.67 112 ASP B CA 1
ATOM 2597 C C . ASP B 1 77 ? 32.827 4.115 7.674 1.00 17.40 112 ASP B C 1
ATOM 2598 O O . ASP B 1 77 ? 33.903 3.954 7.068 1.00 18.82 112 ASP B O 1
ATOM 2603 N N . LYS B 1 78 ? 32.421 5.289 8.151 1.00 16.73 113 LYS B N 1
ATOM 2604 C CA . LYS B 1 78 ? 33.205 6.525 8.014 1.00 16.02 113 LYS B CA 1
ATOM 2605 C C . LYS B 1 78 ? 33.899 6.950 9.334 1.00 15.51 113 LYS B C 1
ATOM 2606 O O . LYS B 1 78 ? 33.500 7.934 9.954 1.00 14.48 113 LYS B O 1
ATOM 2612 N N . ASP B 1 79 ? 34.964 6.235 9.713 1.00 15.14 114 ASP B N 1
ATOM 2613 C CA . ASP B 1 79 ? 35.588 6.396 11.032 1.00 14.27 114 ASP B CA 1
ATOM 2614 C C . ASP B 1 79 ? 36.119 7.807 11.257 1.00 14.38 114 ASP B C 1
ATOM 2615 O O . ASP B 1 79 ? 35.981 8.317 12.344 1.00 13.79 114 ASP B O 1
ATOM 2620 N N . TRP B 1 80 ? 36.662 8.444 10.214 1.00 13.51 115 TRP B N 1
ATOM 2621 C CA . TRP B 1 80 ? 37.173 9.824 10.305 1.00 13.73 115 TRP B CA 1
ATOM 2622 C C . TRP B 1 80 ? 36.062 10.792 10.792 1.00 12.87 115 TRP B C 1
ATOM 2623 O O . TRP B 1 80 ? 36.317 11.754 11.540 1.00 11.72 115 TRP B O 1
ATOM 2634 N N . PHE B 1 81 ? 34.842 10.517 10.340 1.00 13.33 116 PHE B N 1
ATOM 2635 C CA . PHE B 1 81 ? 33.681 11.316 10.700 1.00 12.40 116 PHE B CA 1
ATOM 2636 C C . PHE B 1 81 ? 33.400 11.144 12.184 1.00 12.69 116 PHE B C 1
ATOM 2637 O O . PHE B 1 81 ? 33.213 12.124 12.905 1.00 11.30 116 PHE B O 1
ATOM 2645 N N . HIS B 1 82 ? 33.379 9.896 12.643 1.00 11.94 117 HIS B N 1
ATOM 2646 C CA . HIS B 1 82 ? 33.128 9.635 14.070 1.00 12.00 117 HIS B CA 1
ATOM 2647 C C . HIS B 1 82 ? 34.105 10.495 14.889 1.00 12.05 117 HIS B C 1
ATOM 2648 O O . HIS B 1 82 ? 33.712 11.152 15.851 1.00 12.19 117 HIS B O 1
ATOM 2655 N N . LEU B 1 83 ? 35.361 10.485 14.524 1.00 12.22 118 LEU B N 1
ATOM 2656 C CA . LEU B 1 83 ? 36.391 11.287 15.182 1.00 10.28 118 LEU B CA 1
ATOM 2657 C C . LEU B 1 83 ? 36.136 12.814 15.166 1.00 10.59 118 LEU B C 1
ATOM 2658 O O . LEU B 1 83 ? 36.359 13.476 16.077 1.00 11.20 118 LEU B O 1
ATOM 2663 N N . VAL B 1 84 ? 35.649 13.295 14.058 1.00 11.21 119 VAL B N 1
ATOM 2664 C CA . VAL B 1 84 ? 35.203 14.687 13.972 1.00 10.49 119 VAL B CA 1
ATOM 2665 C C . VAL B 1 84 ? 34.323 15.054 15.124 1.00 11.33 119 VAL B C 1
ATOM 2666 O O . VAL B 1 84 ? 34.551 16.094 15.747 1.00 12.76 119 VAL B O 1
ATOM 2670 N N . GLY B 1 85 ? 33.343 14.182 15.388 1.00 12.19 120 GLY B N 1
ATOM 2671 C CA . GLY B 1 85 ? 32.419 14.364 16.515 1.00 12.72 120 GLY B CA 1
ATOM 2672 C C . GLY B 1 85 ? 33.118 14.538 17.864 1.00 12.34 120 GLY B C 1
ATOM 2673 O O . GLY B 1 85 ? 32.789 15.455 18.657 1.00 12.33 120 GLY B O 1
ATOM 2674 N N . LEU B 1 86 ? 34.086 13.680 18.112 1.00 12.26 121 LEU B N 1
ATOM 2675 C CA . LEU B 1 86 ? 34.891 13.701 19.313 1.00 11.97 121 LEU B CA 1
ATOM 2676 C C . LEU B 1 86 ? 35.713 14.971 19.431 1.00 12.03 121 LEU B C 1
ATOM 2677 O O . LEU B 1 86 ? 35.896 15.468 20.467 1.00 11.05 121 LEU B O 1
ATOM 2682 N N . LEU B 1 87 ? 36.209 15.440 18.288 1.00 10.26 122 LEU B N 1
ATOM 2683 C CA . LEU B 1 87 ? 37.235 16.492 18.216 1.00 11.15 122 LEU B CA 1
ATOM 2684 C C . LEU B 1 87 ? 36.705 17.875 18.194 1.00 10.40 122 LEU B C 1
ATOM 2685 O O . LEU B 1 87 ? 37.367 18.768 18.532 1.00 11.56 122 LEU B O 1
ATOM 2690 N N . HIS B 1 88 ? 35.471 17.984 17.767 1.00 9.86 123 HIS B N 1
ATOM 2691 C CA . HIS B 1 88 ? 34.911 19.224 17.273 1.00 10.02 123 HIS B CA 1
ATOM 2692 C C . HIS B 1 88 ? 34.846 20.386 18.249 1.00 9.51 123 HIS B C 1
ATOM 2693 O O . HIS B 1 88 ? 34.956 21.501 17.848 1.00 8.97 123 HIS B O 1
ATOM 2700 N N . ASP B 1 89 ? 34.686 20.060 19.519 1.00 11.02 124 ASP B N 1
ATOM 2701 C CA . ASP B 1 89 ? 34.646 21.081 20.518 1.00 11.63 124 ASP B CA 1
ATOM 2702 C C . ASP B 1 89 ? 35.831 21.135 21.479 1.00 12.12 124 ASP B C 1
ATOM 2703 O O . ASP B 1 89 ? 35.747 21.805 22.449 1.00 12.09 124 ASP B O 1
ATOM 2708 N N . LEU B 1 90 ? 36.919 20.469 21.158 1.00 11.82 125 LEU B N 1
ATOM 2709 C CA . LEU B 1 90 ? 38.092 20.368 22.042 1.00 11.50 125 LEU B CA 1
ATOM 2710 C C . LEU B 1 90 ? 38.900 21.668 22.086 1.00 12.68 125 LEU B C 1
ATOM 2711 O O . LEU B 1 90 ? 39.681 21.870 23.006 1.00 11.99 125 LEU B O 1
ATOM 2716 N N . GLY B 1 91 ? 38.748 22.530 21.085 1.00 11.69 126 GLY B N 1
ATOM 2717 C CA . GLY B 1 91 ? 39.155 23.937 21.258 1.00 13.18 126 GLY B CA 1
ATOM 2718 C C . GLY B 1 91 ? 38.651 24.676 22.513 1.00 14.49 126 GLY B C 1
ATOM 2719 O O . GLY B 1 91 ? 39.179 25.742 22.876 1.00 15.04 126 GLY B O 1
ATOM 2720 N N . LYS B 1 92 ? 37.619 24.149 23.171 1.00 14.17 127 LYS B N 1
ATOM 2721 C CA . LYS B 1 92 ? 37.201 24.682 24.454 1.00 14.88 127 LYS B CA 1
ATOM 2722 C C . LYS B 1 92 ? 38.251 24.530 25.578 1.00 14.62 127 LYS B C 1
ATOM 2723 O O . LYS B 1 92 ? 38.053 25.070 26.655 1.00 15.19 127 LYS B O 1
ATOM 2729 N N . VAL B 1 93 ? 39.396 23.875 25.305 1.00 13.52 128 VAL B N 1
ATOM 2730 C CA . VAL B 1 93 ? 40.495 23.819 26.268 1.00 13.78 128 VAL B CA 1
ATOM 2731 C C . VAL B 1 93 ? 41.068 25.217 26.537 1.00 13.62 128 VAL B C 1
ATOM 2732 O O . VAL B 1 93 ? 41.742 25.436 27.555 1.00 14.50 128 VAL B O 1
ATOM 2736 N N . LEU B 1 94 ? 40.780 26.153 25.642 1.00 12.62 129 LEU B N 1
ATOM 2737 C CA . LEU B 1 94 ? 41.061 27.567 25.877 1.00 14.56 129 LEU B CA 1
ATOM 2738 C C . LEU B 1 94 ? 40.517 28.074 27.219 1.00 15.33 129 LEU B C 1
ATOM 2739 O O . LEU B 1 94 ? 41.197 28.825 27.912 1.00 15.78 129 LEU B O 1
ATOM 2744 N N . ALA B 1 95 ? 39.289 27.682 27.555 1.00 17.83 130 ALA B N 1
ATOM 2745 C CA . ALA B 1 95 ? 38.708 28.033 28.850 1.00 18.21 130 ALA B CA 1
ATOM 2746 C C . ALA B 1 95 ? 39.542 27.514 30.031 1.00 19.02 130 ALA B C 1
ATOM 2747 O O . ALA B 1 95 ? 39.627 28.171 31.076 1.00 18.48 130 ALA B O 1
ATOM 2749 N N . LEU B 1 96 ? 40.166 26.355 29.846 1.00 19.05 131 LEU B N 1
ATOM 2750 C CA . LEU B 1 96 ? 41.033 25.767 30.863 1.00 20.05 131 LEU B CA 1
ATOM 2751 C C . LEU B 1 96 ? 42.397 26.471 30.951 1.00 20.35 131 LEU B C 1
ATOM 2752 O O . LEU B 1 96 ? 43.057 26.430 31.989 1.00 20.71 131 LEU B O 1
ATOM 2757 N N . PHE B 1 97 ? 42.800 27.152 29.874 1.00 20.44 132 PHE B N 1
ATOM 2758 C CA . PHE B 1 97 ? 43.998 27.998 29.888 1.00 19.50 132 PHE B CA 1
ATOM 2759 C C . PHE B 1 97 ? 43.712 29.386 30.487 1.00 19.33 132 PHE B C 1
ATOM 2760 O O . PHE B 1 97 ? 44.578 30.259 30.485 1.00 20.94 132 PHE B O 1
ATOM 2768 N N . GLY B 1 98 ? 42.502 29.607 30.988 1.00 18.63 133 GLY B N 1
ATOM 2769 C CA . GLY B 1 98 ? 42.160 30.886 31.610 1.00 18.57 133 GLY B CA 1
ATOM 2770 C C . GLY B 1 98 ? 41.408 31.900 30.756 1.00 18.38 133 GLY B C 1
ATOM 2771 O O . GLY B 1 98 ? 41.185 33.041 31.175 1.00 18.37 133 GLY B O 1
ATOM 2772 N N . GLU B 1 99 ? 41.033 31.510 29.543 1.00 18.32 134 GLU B N 1
ATOM 2773 C CA . GLU B 1 99 ? 40.353 32.428 28.634 1.00 18.51 134 GLU B CA 1
ATOM 2774 C C . GLU B 1 99 ? 38.894 32.577 29.076 1.00 18.97 134 GLU B C 1
ATOM 2775 O O . GLU B 1 99 ? 38.270 31.579 29.475 1.00 20.36 134 GLU B O 1
ATOM 2781 N N . PRO B 1 100 ? 38.339 33.808 28.990 1.00 19.42 135 PRO B N 1
ATOM 2782 C CA . PRO B 1 100 ? 36.920 33.959 29.345 1.00 19.22 135 PRO B CA 1
ATOM 2783 C C . PRO B 1 100 ? 36.053 33.283 28.287 1.00 19.47 135 PRO B C 1
ATOM 2784 O O . PRO B 1 100 ? 36.456 33.214 27.110 1.00 19.18 135 PRO B O 1
ATOM 2788 N N . GLN B 1 101 ? 34.882 32.807 28.697 1.00 19.58 136 GLN B N 1
ATOM 2789 C CA . GLN B 1 101 ? 34.063 31.999 27.804 1.00 20.01 136 GLN B CA 1
ATOM 2790 C C . GLN B 1 101 ? 33.628 32.730 26.543 1.00 18.79 136 GLN B C 1
ATOM 2791 O O . GLN B 1 101 ? 33.482 32.114 25.505 1.00 17.53 136 GLN B O 1
ATOM 2797 N N . TRP B 1 102 ? 33.430 34.039 26.628 1.00 18.39 137 TRP B N 1
ATOM 2798 C CA . TRP B 1 102 ? 32.976 34.784 25.454 1.00 17.38 137 TRP B CA 1
ATOM 2799 C C . TRP B 1 102 ? 34.068 34.818 24.401 1.00 16.36 137 TRP B C 1
ATOM 2800 O O . TRP B 1 102 ? 33.838 35.243 23.278 1.00 16.55 137 TRP B O 1
ATOM 2811 N N . ALA B 1 103 ? 35.255 34.362 24.780 1.00 15.25 138 ALA B N 1
ATOM 2812 C CA . ALA B 1 103 ? 36.386 34.271 23.864 1.00 14.70 138 ALA B CA 1
ATOM 2813 C C . ALA B 1 103 ? 36.718 32.798 23.477 1.00 14.02 138 ALA B C 1
ATOM 2814 O O . ALA B 1 103 ? 37.806 32.484 22.998 1.00 13.50 138 ALA B O 1
ATOM 2816 N N . VAL B 1 104 ? 35.790 31.907 23.719 1.00 13.90 139 VAL B N 1
ATOM 2817 C CA . VAL B 1 104 ? 35.980 30.483 23.558 1.00 12.21 139 VAL B CA 1
ATOM 2818 C C . VAL B 1 104 ? 34.734 29.762 22.963 1.00 13.52 139 VAL B C 1
ATOM 2819 O O . VAL B 1 104 ? 34.825 28.991 22.119 1.00 12.54 139 VAL B O 1
ATOM 2823 N N . VAL B 1 105 ? 33.583 29.972 23.567 1.00 13.06 140 VAL B N 1
ATOM 2824 C CA . VAL B 1 105 ? 32.360 29.340 23.152 1.00 14.43 140 VAL B CA 1
ATOM 2825 C C . VAL B 1 105 ? 31.344 30.229 22.402 1.00 14.42 140 VAL B C 1
ATOM 2826 O O . VAL B 1 105 ? 31.485 31.410 22.371 1.00 14.91 140 VAL B O 1
ATOM 2830 N N . GLY B 1 106 ? 30.331 29.585 21.831 1.00 15.69 141 GLY B N 1
ATOM 2831 C CA . GLY B 1 106 ? 29.232 30.292 21.202 1.00 15.91 141 GLY B CA 1
ATOM 2832 C C . GLY B 1 106 ? 29.243 30.390 19.687 1.00 15.69 141 GLY B C 1
ATOM 2833 O O . GLY B 1 106 ? 30.231 30.016 19.009 1.00 15.47 141 GLY B O 1
ATOM 2834 N N . ASP B 1 107 ? 28.112 30.834 19.145 1.00 14.85 142 ASP B N 1
ATOM 2835 C CA . ASP B 1 107 ? 27.983 31.099 17.712 1.00 14.78 142 ASP B CA 1
ATOM 2836 C C . ASP B 1 107 ? 29.000 32.172 17.322 1.00 14.13 142 ASP B C 1
ATOM 2837 O O . ASP B 1 107 ? 29.277 33.101 18.081 1.00 13.91 142 ASP B O 1
ATOM 2842 N N . THR B 1 108 ? 29.559 32.017 16.125 1.00 13.09 143 THR B N 1
ATOM 2843 C CA . THR B 1 108 ? 30.606 32.888 15.650 1.00 12.56 143 THR B CA 1
ATOM 2844 C C . THR B 1 108 ? 30.041 33.835 14.613 1.00 11.94 143 THR B C 1
ATOM 2845 O O . THR B 1 108 ? 28.916 33.672 14.185 1.00 11.95 143 THR B O 1
ATOM 2849 N N . PHE B 1 109 ? 30.834 34.824 14.228 1.00 11.31 144 PHE B N 1
ATOM 2850 C CA . PHE B 1 109 ? 30.435 35.861 13.285 1.00 11.00 144 PHE B CA 1
ATOM 2851 C C . PHE B 1 109 ? 31.727 36.553 12.773 1.00 11.59 144 PHE B C 1
ATOM 2852 O O . PHE B 1 109 ? 32.729 36.566 13.486 1.00 9.89 144 PHE B O 1
ATOM 2860 N N . PRO B 1 110 ? 31.695 37.106 11.543 1.00 12.16 145 PRO B N 1
ATOM 2861 C CA . PRO B 1 110 ? 32.881 37.800 11.045 1.00 12.92 145 PRO B CA 1
ATOM 2862 C C . PRO B 1 110 ? 33.125 39.089 11.830 1.00 12.92 145 PRO B C 1
ATOM 2863 O O . PRO B 1 110 ? 32.195 39.845 12.075 1.00 14.10 145 PRO B O 1
ATOM 2867 N N . VAL B 1 111 ? 34.383 39.349 12.169 1.00 13.84 146 VAL B N 1
ATOM 2868 C CA . VAL B 1 111 ? 34.761 40.699 12.610 1.00 13.42 146 VAL B CA 1
ATOM 2869 C C . VAL B 1 111 ? 35.227 41.505 11.395 1.00 13.90 146 VAL B C 1
ATOM 2870 O O . VAL B 1 111 ? 35.545 40.936 10.373 1.00 15.98 146 VAL B O 1
ATOM 2874 N N . GLY B 1 112 ? 35.232 42.829 11.510 1.00 14.13 147 GLY B N 1
ATOM 2875 C CA . GLY B 1 112 ? 35.614 43.709 10.396 1.00 16.02 147 GLY B CA 1
ATOM 2876 C C . GLY B 1 112 ? 34.497 44.089 9.432 1.00 16.42 147 GLY B C 1
ATOM 2877 O O . GLY B 1 112 ? 34.758 44.725 8.437 1.00 16.42 147 GLY B O 1
ATOM 2878 N N . CYS B 1 113 ? 33.256 43.699 9.737 1.00 16.50 148 CYS B N 1
ATOM 2879 C CA . CYS B 1 113 ? 32.083 44.089 8.957 1.00 16.76 148 CYS B CA 1
ATOM 2880 C C . CYS B 1 113 ? 30.824 44.024 9.836 1.00 17.54 148 CYS B C 1
ATOM 2881 O O . CYS B 1 113 ? 30.814 43.377 10.891 1.00 16.53 148 CYS B O 1
ATOM 2884 N N . ARG B 1 114 ? 29.777 44.718 9.401 1.00 18.13 149 ARG B N 1
ATOM 2885 C CA . ARG B 1 114 ? 28.553 44.880 10.168 1.00 19.74 149 ARG B CA 1
ATOM 2886 C C . ARG B 1 114 ? 27.942 43.516 10.489 1.00 18.40 149 ARG B C 1
ATOM 2887 O O . ARG B 1 114 ? 27.837 42.668 9.614 1.00 17.67 149 ARG B O 1
ATOM 2895 N N . PRO B 1 115 ? 27.537 43.296 11.752 1.00 18.44 150 PRO B N 1
ATOM 2896 C CA . PRO B 1 115 ? 26.792 42.083 12.074 1.00 18.65 150 PRO B CA 1
ATOM 2897 C C . PRO B 1 115 ? 25.430 42.004 11.392 1.00 18.82 150 PRO B C 1
ATOM 2898 O O . PRO B 1 115 ? 24.709 43.017 11.313 1.00 18.93 150 PRO B O 1
ATOM 2902 N N . GLN B 1 116 ? 25.116 40.815 10.874 1.00 18.44 151 GLN B N 1
ATOM 2903 C CA . GLN B 1 116 ? 23.856 40.576 10.185 1.00 18.51 151 GLN B CA 1
ATOM 2904 C C . GLN B 1 116 ? 22.781 40.010 11.108 1.00 19.42 151 GLN B C 1
ATOM 2905 O O . GLN B 1 116 ? 23.076 39.632 12.236 1.00 19.29 151 GLN B O 1
ATOM 2911 N N . ALA B 1 117 ? 21.541 39.987 10.614 1.00 19.58 152 ALA B N 1
ATOM 2912 C CA . ALA B 1 117 ? 20.342 39.744 11.421 1.00 19.96 152 ALA B CA 1
ATOM 2913 C C . ALA B 1 117 ? 20.361 38.435 12.196 1.00 19.98 152 ALA B C 1
ATOM 2914 O O . ALA B 1 117 ? 19.854 38.366 13.341 1.00 21.13 152 ALA B O 1
ATOM 2916 N N . SER B 1 118 ? 20.931 37.388 11.599 1.00 19.55 153 SER B N 1
ATOM 2917 C CA . SER B 1 118 ? 20.927 36.075 12.246 1.00 18.81 153 SER B CA 1
ATOM 2918 C C . SER B 1 118 ? 22.006 35.900 13.325 1.00 18.60 153 SER B C 1
ATOM 2919 O O . SER B 1 118 ? 22.061 34.869 13.985 1.00 19.16 153 SER B O 1
ATOM 2922 N N . VAL B 1 119 ? 22.855 36.905 13.502 1.00 18.25 154 VAL B N 1
ATOM 2923 C CA . VAL B 1 119 ? 23.807 36.905 14.602 1.00 18.38 154 VAL B CA 1
ATOM 2924 C C . VAL B 1 119 ? 22.969 37.052 15.875 1.00 19.14 154 VAL B C 1
ATOM 2925 O O . VAL B 1 119 ? 22.247 38.049 16.034 1.00 18.72 154 VAL B O 1
ATOM 2929 N N . VAL B 1 120 ? 23.071 36.066 16.760 1.00 19.20 155 VAL B N 1
ATOM 2930 C CA . VAL B 1 120 ? 22.180 35.971 17.926 1.00 19.94 155 VAL B CA 1
ATOM 2931 C C . VAL B 1 120 ? 22.217 37.260 18.759 1.00 20.76 155 VAL B C 1
ATOM 2932 O O . VAL B 1 120 ? 23.266 37.851 18.958 1.00 21.26 155 VAL B O 1
ATOM 2936 N N . PHE B 1 121 ? 21.042 37.705 19.196 1.00 22.57 156 PHE B N 1
ATOM 2937 C CA . PHE B 1 121 ? 20.870 38.965 19.935 1.00 24.33 156 PHE B CA 1
ATOM 2938 C C . PHE B 1 121 ? 21.493 40.189 19.241 1.00 25.50 156 PHE B C 1
ATOM 2939 O O . PHE B 1 121 ? 21.951 41.108 19.915 1.00 25.82 156 PHE B O 1
ATOM 2947 N N . CYS B 1 122 ? 21.491 40.209 17.907 1.00 27.02 157 CYS B N 1
ATOM 2948 C CA . CYS B 1 122 ? 22.118 41.299 17.144 1.00 28.39 157 CYS B CA 1
ATOM 2949 C C . CYS B 1 122 ? 21.703 42.709 17.607 1.00 29.27 157 CYS B C 1
ATOM 2950 O O . CYS B 1 122 ? 22.550 43.581 17.776 1.00 29.22 157 CYS B O 1
ATOM 2953 N N . ASP B 1 123 ? 20.400 42.912 17.796 1.00 30.72 158 ASP B N 1
ATOM 2954 C CA . ASP B 1 123 ? 19.821 44.224 18.149 1.00 32.10 158 ASP B CA 1
ATOM 2955 C C . ASP B 1 123 ? 20.045 44.617 19.593 1.00 32.14 158 ASP B C 1
ATOM 2956 O O . ASP B 1 123 ? 19.831 45.775 19.953 1.00 32.44 158 ASP B O 1
ATOM 2961 N N . SER B 1 124 ? 20.476 43.654 20.411 1.00 32.06 159 SER B N 1
ATOM 2962 C CA . SER B 1 124 ? 20.549 43.833 21.863 1.00 31.69 159 SER B CA 1
ATOM 2963 C C . SER B 1 124 ? 21.965 43.862 22.434 1.00 31.06 159 SER B C 1
ATOM 2964 O O . SER B 1 124 ? 22.110 44.035 23.650 1.00 31.68 159 SER B O 1
ATOM 2967 N N . THR B 1 125 ? 23.003 43.680 21.606 1.00 29.51 160 THR B N 1
ATOM 2968 C CA . THR B 1 125 ? 24.344 43.372 22.159 1.00 28.10 160 THR B CA 1
ATOM 2969 C C . THR B 1 125 ? 25.578 44.054 21.549 1.00 27.48 160 THR B C 1
ATOM 2970 O O . THR B 1 125 ? 26.676 43.909 22.080 1.00 27.12 160 THR B O 1
ATOM 2974 N N . PHE B 1 126 ? 25.416 44.786 20.453 1.00 26.76 161 PHE B N 1
ATOM 2975 C CA . PHE B 1 126 ? 26.569 45.389 19.781 1.00 26.40 161 PHE B CA 1
ATOM 2976 C C . PHE B 1 126 ? 26.779 46.868 20.118 1.00 27.30 161 PHE B C 1
ATOM 2977 O O . PHE B 1 126 ? 27.689 47.516 19.565 1.00 27.11 161 PHE B O 1
ATOM 2985 N N . GLN B 1 127 ? 25.957 47.375 21.051 1.00 28.47 162 GLN B N 1
ATOM 2986 C CA . GLN B 1 127 ? 25.895 48.807 21.407 1.00 29.48 162 GLN B CA 1
ATOM 2987 C C . GLN B 1 127 ? 27.241 49.397 21.782 1.00 29.42 162 GLN B C 1
ATOM 2988 O O . GLN B 1 127 ? 27.527 50.527 21.429 1.00 29.56 162 GLN B O 1
ATOM 2994 N N . ASP B 1 128 ? 28.070 48.620 22.477 1.00 29.47 163 ASP B N 1
ATOM 2995 C CA . ASP B 1 128 ? 29.346 49.102 22.994 1.00 29.73 163 ASP B CA 1
ATOM 2996 C C . ASP B 1 128 ? 30.574 48.594 22.219 1.00 28.84 163 ASP B C 1
ATOM 2997 O O . ASP B 1 128 ? 31.697 48.719 22.694 1.00 28.70 163 ASP B O 1
ATOM 3002 N N . ASN B 1 129 ? 30.351 48.022 21.032 1.00 28.28 164 ASN B N 1
ATOM 3003 C CA . ASN B 1 129 ? 31.430 47.550 20.167 1.00 27.36 164 ASN B CA 1
ATOM 3004 C C . ASN B 1 129 ? 31.984 48.704 19.330 1.00 27.16 164 ASN B C 1
ATOM 3005 O O . ASN B 1 129 ? 31.299 49.196 18.435 1.00 27.48 164 ASN B O 1
ATOM 3010 N N . PRO B 1 130 ? 33.238 49.122 19.599 1.00 27.08 165 PRO B N 1
ATOM 3011 C CA . PRO B 1 130 ? 33.842 50.284 18.925 1.00 26.97 165 PRO B CA 1
ATOM 3012 C C . PRO B 1 130 ? 34.017 50.128 17.412 1.00 26.91 165 PRO B C 1
ATOM 3013 O O . PRO B 1 130 ? 34.047 51.137 16.688 1.00 26.37 165 PRO B O 1
ATOM 3017 N N . ASP B 1 131 ? 34.109 48.881 16.935 1.00 25.20 166 ASP B N 1
ATOM 3018 C CA . ASP B 1 131 ? 34.278 48.637 15.509 1.00 25.07 166 ASP B CA 1
ATOM 3019 C C . ASP B 1 131 ? 33.056 49.099 14.715 1.00 25.23 166 ASP B C 1
ATOM 3020 O O . ASP B 1 131 ? 33.168 49.432 13.554 1.00 24.90 166 ASP B O 1
ATOM 3025 N N . LEU B 1 132 ? 31.901 49.116 15.362 1.00 26.40 167 LEU B N 1
ATOM 3026 C CA . LEU B 1 132 ? 30.654 49.501 14.698 1.00 27.98 167 LEU B CA 1
ATOM 3027 C C . LEU B 1 132 ? 30.488 51.008 14.474 1.00 28.97 167 LEU B C 1
ATOM 3028 O O . LEU B 1 132 ? 29.544 51.418 13.809 1.00 29.56 167 LEU B O 1
ATOM 3033 N N . GLN B 1 133 ? 31.399 51.815 15.017 1.00 29.67 168 GLN B N 1
ATOM 3034 C CA . GLN B 1 133 ? 31.457 53.246 14.700 1.00 30.77 168 GLN B CA 1
ATOM 3035 C C . GLN B 1 133 ? 32.578 53.528 13.702 1.00 30.00 168 GLN B C 1
ATOM 3036 O O . GLN B 1 133 ? 32.629 54.600 13.107 1.00 30.65 168 GLN B O 1
ATOM 3042 N N . ASP B 1 134 ? 33.477 52.564 13.531 1.00 28.66 169 ASP B N 1
ATOM 3043 C CA . ASP B 1 134 ? 34.639 52.694 12.656 1.00 27.02 169 ASP B CA 1
ATOM 3044 C C . ASP B 1 134 ? 34.233 52.479 11.193 1.00 26.49 169 ASP B C 1
ATOM 3045 O O . ASP B 1 134 ? 33.780 51.396 10.843 1.00 24.49 169 ASP B O 1
ATOM 3050 N N . PRO B 1 135 ? 34.393 53.511 10.333 1.00 26.17 170 PRO B N 1
ATOM 3051 C CA . PRO B 1 135 ? 33.921 53.417 8.928 1.00 25.86 170 PRO B CA 1
ATOM 3052 C C . PRO B 1 135 ? 34.575 52.286 8.131 1.00 25.05 170 PRO B C 1
ATOM 3053 O O . PRO B 1 135 ? 34.031 51.875 7.095 1.00 25.34 170 PRO B O 1
ATOM 3057 N N . ARG B 1 136 ? 35.718 51.796 8.604 1.00 23.96 171 ARG B N 1
ATOM 3058 C CA . ARG B 1 136 ? 36.366 50.619 8.009 1.00 23.34 171 ARG B CA 1
ATOM 3059 C C . ARG B 1 136 ? 35.571 49.332 8.194 1.00 22.42 171 ARG B C 1
ATOM 3060 O O . ARG B 1 136 ? 35.739 48.400 7.420 1.00 22.93 171 ARG B O 1
ATOM 3068 N N . TYR B 1 137 ? 34.724 49.283 9.217 1.00 21.10 172 TYR B N 1
ATOM 3069 C CA . TYR B 1 137 ? 34.090 48.027 9.653 1.00 19.93 172 TYR B CA 1
ATOM 3070 C C . TYR B 1 137 ? 32.583 48.128 9.889 1.00 19.82 172 TYR B C 1
ATOM 3071 O O . TYR B 1 137 ? 31.946 47.126 10.250 1.00 19.04 172 TYR B O 1
ATOM 3080 N N . SER B 1 138 ? 32.014 49.329 9.716 1.00 19.99 173 SER B N 1
ATOM 3081 C CA . SER B 1 138 ? 30.598 49.586 10.054 1.00 20.14 173 SER B CA 1
ATOM 3082 C C . SER B 1 138 ? 29.631 49.230 8.914 1.00 19.38 173 SER B C 1
ATOM 3083 O O . SER B 1 138 ? 28.411 49.106 9.123 1.00 20.20 173 SER B O 1
ATOM 3086 N N . THR B 1 139 ? 30.209 49.057 7.731 1.00 19.21 174 THR B N 1
ATOM 3087 C CA . THR B 1 139 ? 29.485 48.770 6.498 1.00 19.09 174 THR B CA 1
ATOM 3088 C C . THR B 1 139 ? 29.226 47.280 6.290 1.00 18.64 174 THR B C 1
ATOM 3089 O O . THR B 1 139 ? 29.842 46.434 6.932 1.00 17.44 174 THR B O 1
ATOM 3093 N N . GLU B 1 140 ? 28.301 46.993 5.379 1.00 18.36 175 GLU B N 1
ATOM 3094 C CA . GLU B 1 140 ? 28.004 45.639 4.908 1.00 19.74 175 GLU B CA 1
ATOM 3095 C C . GLU B 1 140 ? 29.250 44.754 4.680 1.00 18.78 175 GLU B C 1
ATOM 3096 O O . GLU B 1 140 ? 29.352 43.642 5.246 1.00 18.64 175 GLU B O 1
ATOM 3102 N N . LEU B 1 141 ? 30.183 45.244 3.857 1.00 18.03 176 LEU B N 1
ATOM 3103 C CA . LEU B 1 141 ? 31.423 44.524 3.514 1.00 17.57 176 LEU B CA 1
ATOM 3104 C C . LEU B 1 141 ? 32.589 44.848 4.451 1.00 17.38 176 LEU B C 1
ATOM 3105 O O . LEU B 1 141 ? 33.556 44.072 4.550 1.00 16.45 176 LEU B O 1
ATOM 3110 N N . GLY B 1 142 ? 32.506 46.000 5.116 1.00 17.14 177 GLY B N 1
ATOM 3111 C CA . GLY B 1 142 ? 33.596 46.482 5.959 1.00 17.84 177 GLY B CA 1
ATOM 3112 C C . GLY B 1 142 ? 34.943 46.372 5.254 1.00 18.23 177 GLY B C 1
ATOM 3113 O O . GLY B 1 142 ? 35.167 46.940 4.192 1.00 18.60 177 GLY B O 1
ATOM 3130 N N . TYR B 1 144 ? 36.227 43.749 3.846 1.00 18.48 179 TYR B N 1
ATOM 3131 C CA . TYR B 1 144 ? 36.256 42.683 2.845 1.00 17.84 179 TYR B CA 1
ATOM 3132 C C . TYR B 1 144 ? 35.884 43.131 1.443 1.00 18.84 179 TYR B C 1
ATOM 3133 O O . TYR B 1 144 ? 35.087 44.042 1.246 1.00 18.79 179 TYR B O 1
ATOM 3142 N N . GLN B 1 145 ? 36.494 42.463 0.471 1.00 19.57 180 GLN B N 1
ATOM 3143 C CA . GLN B 1 145 ? 36.063 42.513 -0.918 1.00 20.65 180 GLN B CA 1
ATOM 3144 C C . GLN B 1 145 ? 35.005 41.421 -1.105 1.00 19.44 180 GLN B C 1
ATOM 3145 O O . GLN B 1 145 ? 35.040 40.407 -0.391 1.00 18.94 180 GLN B O 1
ATOM 3151 N N . PRO B 1 146 ? 34.099 41.597 -2.093 1.00 19.41 181 PRO B N 1
ATOM 3152 C CA . PRO B 1 146 ? 32.992 40.668 -2.324 1.00 18.91 181 PRO B CA 1
ATOM 3153 C C . PRO B 1 146 ? 33.445 39.251 -2.635 1.00 18.31 181 PRO B C 1
ATOM 3154 O O . PRO B 1 146 ? 34.340 39.058 -3.475 1.00 18.08 181 PRO B O 1
ATOM 3158 N N . HIS B 1 147 ? 32.828 38.287 -1.947 1.00 17.38 182 HIS B N 1
ATOM 3159 C CA . HIS B 1 147 ? 32.889 36.851 -2.290 1.00 17.39 182 HIS B CA 1
ATOM 3160 C C . HIS B 1 147 ? 34.287 36.233 -2.223 1.00 17.82 182 HIS B C 1
ATOM 3161 O O . HIS B 1 147 ? 34.632 35.335 -3.015 1.00 18.05 182 HIS B O 1
ATOM 3168 N N . CYS B 1 148 ? 35.083 36.698 -1.269 1.00 17.92 183 CYS B N 1
ATOM 3169 C CA . CYS B 1 148 ? 36.449 36.217 -1.184 1.00 19.24 183 CYS B CA 1
ATOM 3170 C C . CYS B 1 148 ? 36.597 34.828 -0.561 1.00 18.18 183 CYS B C 1
ATOM 3171 O O . CYS B 1 148 ? 37.676 34.218 -0.676 1.00 19.19 183 CYS B O 1
ATOM 3174 N N . GLY B 1 149 ? 35.515 34.332 0.052 1.00 17.23 184 GLY B N 1
ATOM 3175 C CA . GLY B 1 149 ? 35.481 32.990 0.647 1.00 16.01 184 GLY B CA 1
ATOM 3176 C C . GLY B 1 149 ? 35.664 33.070 2.149 1.00 15.22 184 GLY B C 1
ATOM 3177 O O . GLY B 1 149 ? 36.380 33.938 2.652 1.00 13.80 184 GLY B O 1
ATOM 3178 N N . LEU B 1 150 ? 34.990 32.182 2.871 1.00 15.25 185 LEU B N 1
ATOM 3179 C CA . LEU B 1 150 ? 35.045 32.222 4.324 1.00 15.71 185 LEU B CA 1
ATOM 3180 C C . LEU B 1 150 ? 36.418 31.933 4.899 1.00 15.76 185 LEU B C 1
ATOM 3181 O O . LEU B 1 150 ? 36.730 32.375 6.010 1.00 16.12 185 LEU B O 1
ATOM 3186 N N . ASP B 1 151 ? 37.268 31.246 4.142 1.00 16.87 186 ASP B N 1
ATOM 3187 C CA . ASP B 1 151 ? 38.639 31.056 4.615 1.00 18.57 186 ASP B CA 1
ATOM 3188 C C . ASP B 1 151 ? 39.482 32.342 4.597 1.00 18.09 186 ASP B C 1
ATOM 3189 O O . ASP B 1 151 ? 40.524 32.399 5.229 1.00 18.72 186 ASP B O 1
ATOM 3194 N N . ARG B 1 152 ? 38.990 33.378 3.933 1.00 17.67 187 ARG B N 1
ATOM 3195 C CA . ARG B 1 152 ? 39.656 34.664 3.904 1.00 19.07 187 ARG B CA 1
ATOM 3196 C C . ARG B 1 152 ? 39.004 35.711 4.815 1.00 18.66 187 ARG B C 1
ATOM 3197 O O . ARG B 1 152 ? 39.369 36.899 4.785 1.00 20.66 187 ARG B O 1
ATOM 3205 N N . VAL B 1 153 ? 38.072 35.259 5.643 1.00 17.28 188 VAL B N 1
ATOM 3206 C CA . VAL B 1 153 ? 37.335 36.120 6.576 1.00 15.48 188 VAL B CA 1
ATOM 3207 C C . VAL B 1 153 ? 38.001 35.977 7.934 1.00 14.23 188 VAL B C 1
ATOM 3208 O O . VAL B 1 153 ? 38.491 34.891 8.268 1.00 13.77 188 VAL B O 1
ATOM 3212 N N . LEU B 1 154 ? 38.019 37.065 8.705 1.00 13.07 189 LEU B N 1
ATOM 3213 C CA . LEU B 1 154 ? 38.533 37.036 10.068 1.00 11.98 189 LEU B CA 1
ATOM 3214 C C . LEU B 1 154 ? 37.345 36.823 10.976 1.00 11.67 189 LEU B C 1
ATOM 3215 O O . LEU B 1 154 ? 36.513 37.704 11.130 1.00 13.75 189 LEU B O 1
ATOM 3228 N N . SER B 1 156 ? 35.267 35.851 14.567 1.00 11.79 191 SER B N 1
ATOM 3229 C CA . SER B 1 156 ? 35.297 36.029 16.011 1.00 9.88 191 SER B CA 1
ATOM 3230 C C . SER B 1 156 ? 36.098 34.822 16.524 1.00 10.20 191 SER B C 1
ATOM 3231 O O . SER B 1 156 ? 35.993 33.792 16.008 1.00 11.79 191 SER B O 1
ATOM 3234 N N . TRP B 1 157 ? 36.864 35.036 17.580 1.00 10.01 192 TRP B N 1
ATOM 3235 C CA . TRP B 1 157 ? 37.830 34.055 18.063 1.00 10.65 192 TRP B CA 1
ATOM 3236 C C . TRP B 1 157 ? 37.191 33.083 19.059 1.00 9.72 192 TRP B C 1
ATOM 3237 O O . TRP B 1 157 ? 36.414 33.477 19.958 1.00 10.20 192 TRP B O 1
ATOM 3248 N N . GLY B 1 158 ? 37.455 31.820 18.902 1.00 8.64 193 GLY B N 1
ATOM 3249 C CA . GLY B 1 158 ? 37.156 30.855 19.941 1.00 9.68 193 GLY B CA 1
ATOM 3250 C C . GLY B 1 158 ? 37.479 29.453 19.471 1.00 10.74 193 GLY B C 1
ATOM 3251 O O . GLY B 1 158 ? 38.332 29.299 18.686 1.00 10.10 193 GLY B O 1
ATOM 3252 N N . HIS B 1 159 ? 36.757 28.484 20.008 1.00 9.95 194 HIS B N 1
ATOM 3253 C CA . HIS B 1 159 ? 36.953 27.075 19.773 1.00 9.97 194 HIS B CA 1
ATOM 3254 C C . HIS B 1 159 ? 37.097 26.571 18.319 1.00 9.43 194 HIS B C 1
ATOM 3255 O O . HIS B 1 159 ? 37.833 25.758 18.124 1.00 10.76 194 HIS B O 1
ATOM 3262 N N . ASP B 1 160 ? 36.340 27.121 17.394 1.00 8.78 195 ASP B N 1
ATOM 3263 C CA . ASP B 1 160 ? 36.350 26.700 16.006 1.00 8.70 195 ASP B CA 1
ATOM 3264 C C . ASP B 1 160 ? 37.680 27.011 15.389 1.00 9.22 195 ASP B C 1
ATOM 3265 O O . ASP B 1 160 ? 38.358 26.146 15.003 1.00 9.93 195 ASP B O 1
ATOM 3270 N N . GLU B 1 161 ? 38.020 28.299 15.318 1.00 10.47 196 GLU B N 1
ATOM 3271 C CA . GLU B 1 161 ? 39.303 28.679 14.686 1.00 9.59 196 GLU B CA 1
ATOM 3272 C C . GLU B 1 161 ? 40.520 28.106 15.439 1.00 10.17 196 GLU B C 1
ATOM 3273 O O . GLU B 1 161 ? 41.486 27.671 14.816 1.00 10.61 196 GLU B O 1
ATOM 3279 N N . TYR B 1 162 ? 40.495 28.085 16.755 1.00 10.57 197 TYR B N 1
ATOM 3280 C CA . TYR B 1 162 ? 41.609 27.563 17.557 1.00 10.19 197 TYR B CA 1
ATOM 3281 C C . TYR B 1 162 ? 41.804 26.059 17.250 1.00 10.51 197 TYR B C 1
ATOM 3282 O O . TYR B 1 162 ? 42.915 25.605 16.951 1.00 10.02 197 TYR B O 1
ATOM 3299 N N . TYR B 1 164 ? 40.735 24.289 14.612 1.00 12.27 199 TYR B N 1
ATOM 3300 C CA . TYR B 1 164 ? 41.253 24.233 13.246 1.00 12.89 199 TYR B CA 1
ATOM 3301 C C . TYR B 1 164 ? 42.790 24.439 13.171 1.00 13.34 199 TYR B C 1
ATOM 3302 O O . TYR B 1 164 ? 43.496 23.681 12.499 1.00 12.77 199 TYR B O 1
ATOM 3311 N N . GLN B 1 165 ? 43.278 25.468 13.863 1.00 13.32 200 GLN B N 1
ATOM 3312 C CA . GLN B 1 165 ? 44.711 25.778 13.922 1.00 14.21 200 GLN B CA 1
ATOM 3313 C C . GLN B 1 165 ? 45.530 24.665 14.596 1.00 13.75 200 GLN B C 1
ATOM 3314 O O . GLN B 1 165 ? 46.601 24.317 14.108 1.00 15.20 200 GLN B O 1
ATOM 3320 N N . VAL B 1 166 ? 45.000 24.083 15.675 1.00 14.87 201 VAL B N 1
ATOM 3321 C CA . VAL B 1 166 ? 45.700 23.001 16.384 1.00 14.00 201 VAL B CA 1
ATOM 3322 C C . VAL B 1 166 ? 45.870 21.810 15.427 1.00 15.56 201 VAL B C 1
ATOM 3323 O O . VAL B 1 166 ? 46.989 21.260 15.240 1.00 14.24 201 VAL B O 1
ATOM 3335 N N . LYS B 1 168 ? 45.806 21.750 12.052 1.00 16.54 203 LYS B N 1
ATOM 3336 C CA . LYS B 1 168 ? 46.779 22.085 10.990 1.00 17.70 203 LYS B CA 1
ATOM 3337 C C . LYS B 1 168 ? 48.230 21.985 11.448 1.00 17.86 203 LYS B C 1
ATOM 3338 O O . LYS B 1 168 ? 49.074 21.368 10.778 1.00 17.66 203 LYS B O 1
ATOM 3344 N N . PHE B 1 169 ? 48.515 22.599 12.583 1.00 18.21 204 PHE B N 1
ATOM 3345 C CA . PHE B 1 169 ? 49.839 22.573 13.157 1.00 18.32 204 PHE B CA 1
ATOM 3346 C C . PHE B 1 169 ? 50.328 21.146 13.454 1.00 18.01 204 PHE B C 1
ATOM 3347 O O . PHE B 1 169 ? 51.484 20.829 13.197 1.00 17.91 204 PHE B O 1
ATOM 3355 N N . ASN B 1 170 ? 49.441 20.301 13.983 1.00 17.35 205 ASN B N 1
ATOM 3356 C CA . ASN B 1 170 ? 49.795 18.940 14.355 1.00 17.37 205 ASN B CA 1
ATOM 3357 C C . ASN B 1 170 ? 49.609 17.948 13.240 1.00 17.78 205 ASN B C 1
ATOM 3358 O O . ASN B 1 170 ? 49.842 16.754 13.427 1.00 16.92 205 ASN B O 1
ATOM 3363 N N . LYS B 1 171 ? 49.197 18.452 12.081 1.00 18.02 206 LYS B N 1
ATOM 3364 C CA . LYS B 1 171 ? 49.054 17.666 10.870 1.00 19.84 206 LYS B CA 1
ATOM 3365 C C . LYS B 1 171 ? 48.137 16.455 11.048 1.00 18.81 206 LYS B C 1
ATOM 3366 O O . LYS B 1 171 ? 48.482 15.330 10.658 1.00 18.89 206 LYS B O 1
ATOM 3372 N N . PHE B 1 172 ? 46.969 16.681 11.620 1.00 17.52 207 PHE B N 1
ATOM 3373 C CA . PHE B 1 172 ? 45.954 15.640 11.718 1.00 17.08 207 PHE B CA 1
ATOM 3374 C C . PHE B 1 172 ? 45.716 15.067 10.318 1.00 17.69 207 PHE B C 1
ATOM 3375 O O . PHE B 1 172 ? 45.617 15.796 9.375 1.00 16.97 207 PHE B O 1
ATOM 3383 N N . SER B 1 173 ? 45.652 13.756 10.202 1.00 18.64 208 SER B N 1
ATOM 3384 C CA . SER B 1 173 ? 45.487 13.180 8.879 1.00 19.95 208 SER B CA 1
ATOM 3385 C C . SER B 1 173 ? 44.003 12.981 8.535 1.00 19.73 208 SER B C 1
ATOM 3386 O O . SER B 1 173 ? 43.549 11.871 8.234 1.00 20.33 208 SER B O 1
ATOM 3389 N N . LEU B 1 174 ? 43.258 14.084 8.556 1.00 19.04 209 LEU B N 1
ATOM 3390 C CA . LEU B 1 174 ? 41.835 14.056 8.239 1.00 18.65 209 LEU B CA 1
ATOM 3391 C C . LEU B 1 174 ? 41.591 14.678 6.888 1.00 18.18 209 LEU B C 1
ATOM 3392 O O . LEU B 1 174 ? 42.435 15.432 6.414 1.00 18.62 209 LEU B O 1
ATOM 3397 N N . PRO B 1 175 ? 40.451 14.344 6.253 1.00 17.84 210 PRO B N 1
ATOM 3398 C CA . PRO B 1 175 ? 40.129 14.915 4.947 1.00 17.77 210 PRO B CA 1
ATOM 3399 C C . PRO B 1 175 ? 39.799 16.405 5.076 1.00 17.33 210 PRO B C 1
ATOM 3400 O O . PRO B 1 175 ? 39.426 16.859 6.160 1.00 17.16 210 PRO B O 1
ATOM 3404 N N . PRO B 1 176 ? 39.934 17.169 3.987 1.00 17.45 211 PRO B N 1
ATOM 3405 C CA . PRO B 1 176 ? 39.671 18.608 4.046 1.00 16.66 211 PRO B CA 1
ATOM 3406 C C . PRO B 1 176 ? 38.293 18.987 4.637 1.00 16.14 211 PRO B C 1
ATOM 3407 O O . PRO B 1 176 ? 38.216 19.997 5.358 1.00 15.11 211 PRO B O 1
ATOM 3411 N N . GLU B 1 177 ? 37.244 18.208 4.338 1.00 14.56 212 GLU B N 1
ATOM 3412 C CA . GLU B 1 177 ? 35.888 18.446 4.880 1.00 14.94 212 GLU B CA 1
ATOM 3413 C C . GLU B 1 177 ? 35.868 18.380 6.381 1.00 14.12 212 GLU B C 1
ATOM 3414 O O . GLU B 1 177 ? 35.127 19.129 6.971 1.00 13.34 212 GLU B O 1
ATOM 3420 N N . ALA B 1 178 ? 36.649 17.482 6.983 1.00 13.09 213 ALA B N 1
ATOM 3421 C CA . ALA B 1 178 ? 36.743 17.391 8.455 1.00 12.58 213 ALA B CA 1
ATOM 3422 C C . ALA B 1 178 ? 37.259 18.685 9.071 1.00 12.68 213 ALA B C 1
ATOM 3423 O O . ALA B 1 178 ? 36.692 19.223 9.999 1.00 12.82 213 ALA B O 1
ATOM 3425 N N . PHE B 1 179 ? 38.358 19.193 8.539 1.00 11.39 214 PHE B N 1
ATOM 3426 C CA . PHE B 1 179 ? 38.917 20.468 8.961 1.00 12.10 214 PHE B CA 1
ATOM 3427 C C . PHE B 1 179 ? 37.892 21.627 8.873 1.00 13.29 214 PHE B C 1
ATOM 3428 O O . PHE B 1 179 ? 37.769 22.447 9.802 1.00 13.10 214 PHE B O 1
ATOM 3436 N N . TYR B 1 180 ? 37.166 21.676 7.764 1.00 13.10 215 TYR B N 1
ATOM 3437 C CA . TYR B 1 180 ? 36.236 22.754 7.468 1.00 12.09 215 TYR B CA 1
ATOM 3438 C C . TYR B 1 180 ? 35.040 22.730 8.400 1.00 13.35 215 TYR B C 1
ATOM 3439 O O . TYR B 1 180 ? 34.650 23.767 8.951 1.00 12.70 215 TYR B O 1
ATOM 3456 N N . ILE B 1 182 ? 34.829 21.512 11.325 1.00 11.83 217 ILE B N 1
ATOM 3457 C CA . ILE B 1 182 ? 35.239 22.037 12.616 1.00 9.43 217 ILE B CA 1
ATOM 3458 C C . ILE B 1 182 ? 35.502 23.532 12.633 1.00 7.20 217 ILE B C 1
ATOM 3459 O O . ILE B 1 182 ? 35.149 24.267 13.394 1.00 6.66 217 ILE B O 1
ATOM 3464 N N . ARG B 1 183 ? 36.093 23.995 11.580 1.00 2.62 218 ARG B N 1
ATOM 3465 C CA . ARG B 1 183 ? 36.362 25.392 11.515 1.00 4.81 218 ARG B CA 1
ATOM 3466 C C . ARG B 1 183 ? 35.141 26.355 11.546 1.00 2.00 218 ARG B C 1
ATOM 3467 O O . ARG B 1 183 ? 35.281 27.425 12.014 1.00 2.00 218 ARG B O 1
ATOM 3475 N N . PHE B 1 184 ? 34.038 25.916 10.945 1.00 5.87 219 PHE B N 1
ATOM 3476 C CA . PHE B 1 184 ? 32.936 26.811 10.688 1.00 9.82 219 PHE B CA 1
ATOM 3477 C C . PHE B 1 184 ? 31.671 26.268 11.314 1.00 10.67 219 PHE B C 1
ATOM 3478 O O . PHE B 1 184 ? 30.557 26.764 11.069 1.00 11.51 219 PHE B O 1
ATOM 3486 N N . HIS B 1 185 ? 31.846 25.248 12.145 1.00 12.69 220 HIS B N 1
ATOM 3487 C CA . HIS B 1 185 ? 30.667 24.615 12.738 1.00 10.86 220 HIS B CA 1
ATOM 3488 C C . HIS B 1 185 ? 29.765 25.532 13.632 1.00 11.20 220 HIS B C 1
ATOM 3489 O O . HIS B 1 185 ? 28.537 25.339 13.632 1.00 11.77 220 HIS B O 1
ATOM 3496 N N . SER B 1 186 ? 30.321 26.551 14.274 1.00 9.11 221 SER B N 1
ATOM 3497 C CA . SER B 1 186 ? 29.509 27.492 15.089 1.00 8.69 221 SER B CA 1
ATOM 3498 C C . SER B 1 186 ? 29.065 28.707 14.303 1.00 9.78 221 SER B C 1
ATOM 3499 O O . SER B 1 186 ? 28.438 29.525 14.820 1.00 11.56 221 SER B O 1
ATOM 3502 N N . PHE B 1 187 ? 29.409 28.766 13.030 1.00 11.54 222 PHE B N 1
ATOM 3503 C CA . PHE B 1 187 ? 29.047 29.902 12.193 1.00 11.31 222 PHE B CA 1
ATOM 3504 C C . PHE B 1 187 ? 27.591 29.838 11.726 1.00 11.23 222 PHE B C 1
ATOM 3505 O O . PHE B 1 187 ? 27.260 29.752 10.553 1.00 12.34 222 PHE B O 1
ATOM 3513 N N . TYR B 1 188 ? 26.706 29.880 12.727 1.00 12.22 223 TYR B N 1
ATOM 3514 C CA . TYR B 1 188 ? 25.245 29.739 12.574 1.00 15.13 223 TYR B CA 1
ATOM 3515 C C . TYR B 1 188 ? 24.620 30.777 11.613 1.00 13.62 223 TYR B C 1
ATOM 3516 O O . TYR B 1 188 ? 23.779 30.393 10.811 1.00 11.95 223 TYR B O 1
ATOM 3525 N N . PRO B 1 189 ? 25.065 32.069 11.659 1.00 13.46 224 PRO B N 1
ATOM 3526 C CA . PRO B 1 189 ? 24.572 33.054 10.658 1.00 13.65 224 PRO B CA 1
ATOM 3527 C C . PRO B 1 189 ? 24.712 32.596 9.216 1.00 14.29 224 PRO B C 1
ATOM 3528 O O . PRO B 1 189 ? 23.846 32.864 8.377 1.00 15.48 224 PRO B O 1
ATOM 3532 N N . TRP B 1 190 ? 25.799 31.899 8.931 1.00 13.74 225 TRP B N 1
ATOM 3533 C CA . TRP B 1 190 ? 25.990 31.383 7.612 1.00 14.53 225 TRP B CA 1
ATOM 3534 C C . TRP B 1 190 ? 25.250 30.043 7.413 1.00 14.87 225 TRP B C 1
ATOM 3535 O O . TRP B 1 190 ? 24.338 29.989 6.608 1.00 15.82 225 TRP B O 1
ATOM 3546 N N . HIS B 1 191 ? 25.638 28.968 8.097 1.00 15.42 226 HIS B N 1
ATOM 3547 C CA . HIS B 1 191 ? 25.071 27.649 7.752 1.00 16.39 226 HIS B CA 1
ATOM 3548 C C . HIS B 1 191 ? 23.558 27.508 8.022 1.00 16.76 226 HIS B C 1
ATOM 3549 O O . HIS B 1 191 ? 22.897 26.680 7.395 1.00 17.93 226 HIS B O 1
ATOM 3556 N N . THR B 1 192 ? 23.014 28.315 8.933 1.00 18.51 227 THR B N 1
ATOM 3557 C CA . THR B 1 192 ? 21.582 28.255 9.263 1.00 18.50 227 THR B CA 1
ATOM 3558 C C . THR B 1 192 ? 20.821 29.525 8.906 1.00 18.37 227 THR B C 1
ATOM 3559 O O . THR B 1 192 ? 19.791 29.456 8.265 1.00 19.46 227 THR B O 1
ATOM 3563 N N . GLY B 1 193 ? 21.324 30.682 9.300 1.00 18.26 228 GLY B N 1
ATOM 3564 C CA . GLY B 1 193 ? 20.692 31.960 8.928 1.00 18.79 228 GLY B CA 1
ATOM 3565 C C . GLY B 1 193 ? 20.715 32.269 7.437 1.00 18.38 228 GLY B C 1
ATOM 3566 O O . GLY B 1 193 ? 19.860 33.003 6.947 1.00 19.76 228 GLY B O 1
ATOM 3567 N N A ARG B 1 194 ? 21.706 31.712 6.726 1.00 17.63 229 ARG B N 1
ATOM 3568 C CA A ARG B 1 194 ? 21.934 31.916 5.275 1.00 17.40 229 ARG B CA 1
ATOM 3569 C C A ARG B 1 194 ? 22.353 33.352 4.928 1.00 17.04 229 ARG B C 1
ATOM 3570 O O A ARG B 1 194 ? 22.158 33.846 3.808 1.00 16.84 229 ARG B O 1
ATOM 3578 N N . ASP B 1 195 ? 22.939 34.002 5.924 1.00 16.49 230 ASP B N 1
ATOM 3579 C CA . ASP B 1 195 ? 23.459 35.342 5.799 1.00 16.49 230 ASP B CA 1
ATOM 3580 C C . ASP B 1 195 ? 24.920 35.283 5.330 1.00 16.33 230 ASP B C 1
ATOM 3581 O O . ASP B 1 195 ? 25.457 34.198 5.055 1.00 14.26 230 ASP B O 1
ATOM 3586 N N . TYR B 1 196 ? 25.540 36.454 5.238 1.00 15.56 231 TYR B N 1
ATOM 3587 C CA . TYR B 1 196 ? 26.946 36.580 4.845 1.00 15.35 231 TYR B CA 1
ATOM 3588 C C . TYR B 1 196 ? 27.218 36.080 3.444 1.00 15.03 231 TYR B C 1
ATOM 3589 O O . TYR B 1 196 ? 28.309 35.635 3.127 1.00 14.13 231 TYR B O 1
ATOM 3598 N N . GLN B 1 197 ? 26.208 36.215 2.593 1.00 16.41 232 GLN B N 1
ATOM 3599 C CA . GLN B 1 197 ? 26.303 35.843 1.190 1.00 16.46 232 GLN B CA 1
ATOM 3600 C C . GLN B 1 197 ? 27.288 36.742 0.439 1.00 17.25 232 GLN B C 1
ATOM 3601 O O . GLN B 1 197 ? 27.814 36.343 -0.595 1.00 18.21 232 GLN B O 1
ATOM 3607 N N . GLN B 1 198 ? 27.574 37.924 0.988 1.00 17.50 233 GLN B N 1
ATOM 3608 C CA . GLN B 1 198 ? 28.566 38.826 0.401 1.00 17.07 233 GLN B CA 1
ATOM 3609 C C . GLN B 1 198 ? 29.996 38.325 0.580 1.00 16.12 233 GLN B C 1
ATOM 3610 O O . GLN B 1 198 ? 30.905 38.829 -0.070 1.00 16.15 233 GLN B O 1
ATOM 3616 N N . LEU B 1 199 ? 30.200 37.358 1.475 1.00 14.87 234 LEU B N 1
ATOM 3617 C CA . LEU B 1 199 ? 31.545 36.901 1.837 1.00 14.67 234 LEU B CA 1
ATOM 3618 C C . LEU B 1 199 ? 31.901 35.503 1.353 1.00 14.36 234 LEU B C 1
ATOM 3619 O O . LEU B 1 199 ? 33.087 35.205 1.111 1.00 14.70 234 LEU B O 1
ATOM 3624 N N . CYS B 1 200 ? 30.904 34.647 1.192 1.00 14.28 235 CYS B N 1
ATOM 3625 C CA . CYS B 1 200 ? 31.173 33.269 0.854 1.00 15.70 235 CYS B CA 1
ATOM 3626 C C . CYS B 1 200 ? 31.449 33.134 -0.650 1.00 14.53 235 CYS B C 1
ATOM 3627 O O . CYS B 1 200 ? 31.100 34.032 -1.425 1.00 14.55 235 CYS B O 1
ATOM 3630 N N . SER B 1 201 ? 32.060 32.016 -1.036 1.00 15.47 236 SER B N 1
ATOM 3631 C CA . SER B 1 201 ? 32.453 31.731 -2.394 1.00 16.08 236 SER B CA 1
ATOM 3632 C C . SER B 1 201 ? 31.964 30.329 -2.746 1.00 16.33 236 SER B C 1
ATOM 3633 O O . SER B 1 201 ? 31.327 29.646 -1.927 1.00 15.40 236 SER B O 1
ATOM 3636 N N . GLN B 1 202 ? 32.314 29.900 -3.957 1.00 16.95 237 GLN B N 1
ATOM 3637 C CA . GLN B 1 202 ? 31.907 28.609 -4.478 1.00 18.28 237 GLN B CA 1
ATOM 3638 C C . GLN B 1 202 ? 32.453 27.458 -3.621 1.00 17.86 237 GLN B C 1
ATOM 3639 O O . GLN B 1 202 ? 31.852 26.389 -3.553 1.00 17.15 237 GLN B O 1
ATOM 3645 N N . GLN B 1 203 ? 33.608 27.684 -3.003 1.00 17.56 238 GLN B N 1
ATOM 3646 C CA . GLN B 1 203 ? 34.254 26.686 -2.141 1.00 18.86 238 GLN B CA 1
ATOM 3647 C C . GLN B 1 203 ? 33.423 26.442 -0.894 1.00 16.27 238 GLN B C 1
ATOM 3648 O O . GLN B 1 203 ? 33.290 25.312 -0.449 1.00 14.65 238 GLN B O 1
ATOM 3654 N N . ASP B 1 204 ? 32.850 27.518 -0.368 1.00 15.26 239 ASP B N 1
ATOM 3655 C CA . ASP B 1 204 ? 31.928 27.448 0.756 1.00 13.90 239 ASP B CA 1
ATOM 3656 C C . ASP B 1 204 ? 30.636 26.795 0.352 1.00 14.82 239 ASP B C 1
ATOM 3657 O O . ASP B 1 204 ? 30.117 25.979 1.106 1.00 12.03 239 ASP B O 1
ATOM 3662 N N . LEU B 1 205 ? 30.152 27.091 -0.853 1.00 13.96 240 LEU B N 1
ATOM 3663 C CA . LEU B 1 205 ? 28.948 26.428 -1.338 1.00 15.23 240 LEU B CA 1
ATOM 3664 C C . LEU B 1 205 ? 29.108 24.884 -1.292 1.00 14.61 240 LEU B C 1
ATOM 3665 O O . LEU B 1 205 ? 28.228 24.159 -0.863 1.00 15.55 240 LEU B O 1
ATOM 3670 N N . ALA B 1 206 ? 30.255 24.398 -1.710 1.00 14.78 241 ALA B N 1
ATOM 3671 C CA . ALA B 1 206 ? 30.542 22.964 -1.732 1.00 13.97 241 ALA B CA 1
ATOM 3672 C C . ALA B 1 206 ? 30.619 22.346 -0.345 1.00 13.39 241 ALA B C 1
ATOM 3673 O O . ALA B 1 206 ? 30.306 21.167 -0.167 1.00 13.81 241 ALA B O 1
ATOM 3683 N N . LEU B 1 208 ? 28.925 23.620 2.458 1.00 15.47 243 LEU B N 1
ATOM 3684 C CA . LEU B 1 208 ? 27.649 23.766 3.158 1.00 15.92 243 LEU B CA 1
ATOM 3685 C C . LEU B 1 208 ? 26.910 22.439 3.477 1.00 16.10 243 LEU B C 1
ATOM 3686 O O . LEU B 1 208 ? 26.446 22.247 4.615 1.00 17.02 243 LEU B O 1
ATOM 3691 N N . PRO B 1 209 ? 26.766 21.526 2.495 1.00 16.57 244 PRO B N 1
ATOM 3692 C CA . PRO B 1 209 ? 26.060 20.284 2.868 1.00 16.67 244 PRO B CA 1
ATOM 3693 C C . PRO B 1 209 ? 26.804 19.438 3.919 1.00 17.26 244 PRO B C 1
ATOM 3694 O O . PRO B 1 209 ? 26.159 18.755 4.727 1.00 16.13 244 PRO B O 1
ATOM 3698 N N . TRP B 1 210 ? 28.137 19.502 3.909 1.00 16.16 245 TRP B N 1
ATOM 3699 C CA . TRP B 1 210 ? 28.980 18.864 4.938 1.00 16.72 245 TRP B CA 1
ATOM 3700 C C . TRP B 1 210 ? 28.713 19.436 6.324 1.00 16.43 245 TRP B C 1
ATOM 3701 O O . TRP B 1 210 ? 28.546 18.690 7.269 1.00 16.18 245 TRP B O 1
ATOM 3712 N N . VAL B 1 211 ? 28.691 20.742 6.439 1.00 16.53 246 VAL B N 1
ATOM 3713 C CA . VAL B 1 211 ? 28.460 21.423 7.706 1.00 16.59 246 VAL B CA 1
ATOM 3714 C C . VAL B 1 211 ? 27.052 21.185 8.178 1.00 17.06 246 VAL B C 1
ATOM 3715 O O . VAL B 1 211 ? 26.831 20.961 9.301 1.00 16.83 246 VAL B O 1
ATOM 3719 N N . ARG B 1 212 ? 26.113 21.222 7.275 1.00 16.69 247 ARG B N 1
ATOM 3720 C CA . ARG B 1 212 ? 24.734 20.966 7.662 1.00 18.13 247 ARG B CA 1
ATOM 3721 C C . ARG B 1 212 ? 24.574 19.540 8.174 1.00 17.32 247 ARG B C 1
ATOM 3722 O O . ARG B 1 212 ? 23.885 19.327 9.153 1.00 17.44 247 ARG B O 1
ATOM 3730 N N . GLU B 1 213 ? 25.217 18.576 7.542 1.00 16.44 248 GLU B N 1
ATOM 3731 C CA . GLU B 1 213 ? 25.175 17.198 8.012 1.00 16.77 248 GLU B CA 1
ATOM 3732 C C . GLU B 1 213 ? 25.777 17.069 9.406 1.00 16.18 248 GLU B C 1
ATOM 3733 O O . GLU B 1 213 ? 25.148 16.493 10.304 1.00 15.97 248 GLU B O 1
ATOM 3739 N N . PHE B 1 214 ? 26.941 17.641 9.646 1.00 16.14 249 PHE B N 1
ATOM 3740 C CA . PHE B 1 214 ? 27.573 17.580 10.937 1.00 15.95 249 PHE B CA 1
ATOM 3741 C C . PHE B 1 214 ? 26.652 18.175 11.972 1.00 17.04 249 PHE B C 1
ATOM 3742 O O . PHE B 1 214 ? 26.457 17.614 12.997 1.00 17.36 249 PHE B O 1
ATOM 3750 N N A ASN B 1 215 ? 26.134 19.362 11.684 0.50 17.98 250 ASN B N 1
ATOM 3751 N N B ASN B 1 215 ? 26.134 19.353 11.676 0.50 18.08 250 ASN B N 1
ATOM 3752 C CA A ASN B 1 215 ? 25.313 20.129 12.642 0.50 18.75 250 ASN B CA 1
ATOM 3753 C CA B ASN B 1 215 ? 25.302 20.086 12.629 0.50 18.93 250 ASN B CA 1
ATOM 3754 C C A ASN B 1 215 ? 24.081 19.374 13.146 0.50 19.39 250 ASN B C 1
ATOM 3755 C C B ASN B 1 215 ? 24.173 19.272 13.200 0.50 19.52 250 ASN B C 1
ATOM 3756 O O A ASN B 1 215 ? 23.580 19.661 14.230 0.50 19.68 250 ASN B O 1
ATOM 3757 O O B ASN B 1 215 ? 23.836 19.417 14.374 0.50 19.79 250 ASN B O 1
ATOM 3766 N N . LYS B 1 216 ? 23.619 18.394 12.371 1.00 20.00 251 LYS B N 1
ATOM 3767 C CA . LYS B 1 216 ? 22.537 17.496 12.795 1.00 20.88 251 LYS B CA 1
ATOM 3768 C C . LYS B 1 216 ? 22.897 16.720 14.057 1.00 21.55 251 LYS B C 1
ATOM 3769 O O . LYS B 1 216 ? 22.026 16.429 14.870 1.00 22.17 251 LYS B O 1
ATOM 3775 N N . PHE B 1 217 ? 24.178 16.386 14.211 1.00 21.06 252 PHE B N 1
ATOM 3776 C CA . PHE B 1 217 ? 24.635 15.540 15.317 1.00 20.48 252 PHE B CA 1
ATOM 3777 C C . PHE B 1 217 ? 25.155 16.343 16.513 1.00 20.82 252 PHE B C 1
ATOM 3778 O O . PHE B 1 217 ? 25.308 15.819 17.611 1.00 20.31 252 PHE B O 1
ATOM 3786 N N . ASP B 1 218 ? 25.403 17.628 16.294 1.00 21.87 253 ASP B N 1
ATOM 3787 C CA . ASP B 1 218 ? 26.051 18.465 17.297 1.00 22.04 253 ASP B CA 1
ATOM 3788 C C . ASP B 1 218 ? 25.020 18.931 18.316 1.00 23.76 253 ASP B C 1
ATOM 3789 O O . ASP B 1 218 ? 24.403 19.976 18.145 1.00 25.21 253 ASP B O 1
ATOM 3794 N N . LEU B 1 219 ? 24.843 18.149 19.374 1.00 26.17 254 LEU B N 1
ATOM 3795 C CA . LEU B 1 219 ? 23.661 18.280 20.264 1.00 28.59 254 LEU B CA 1
ATOM 3796 C C . LEU B 1 219 ? 23.977 18.284 21.767 1.00 28.95 254 LEU B C 1
ATOM 3797 O O . LEU B 1 219 ? 23.190 18.813 22.572 1.00 31.22 254 LEU B O 1
ATOM 3802 N N . VAL B 1 229 ? 31.223 7.361 27.897 1.00 37.63 264 VAL B N 1
ATOM 3803 C CA . VAL B 1 229 ? 31.474 6.210 28.686 1.00 36.90 264 VAL B CA 1
ATOM 3804 C C . VAL B 1 229 ? 32.833 5.530 28.467 1.00 37.03 264 VAL B C 1
ATOM 3805 O O . VAL B 1 229 ? 33.449 5.614 27.437 1.00 36.87 264 VAL B O 1
ATOM 3809 N N . ASP B 1 230 ? 33.267 4.854 29.511 1.00 36.24 265 ASP B N 1
ATOM 3810 C CA . ASP B 1 230 ? 34.539 4.122 29.508 1.00 35.32 265 ASP B CA 1
ATOM 3811 C C . ASP B 1 230 ? 34.575 3.020 28.455 1.00 33.49 265 ASP B C 1
ATOM 3812 O O . ASP B 1 230 ? 35.655 2.678 27.973 1.00 33.89 265 ASP B O 1
ATOM 3817 N N . LYS B 1 231 ? 33.408 2.460 28.129 1.00 31.25 266 LYS B N 1
ATOM 3818 C CA . LYS B 1 231 ? 33.273 1.405 27.112 1.00 29.91 266 LYS B CA 1
ATOM 3819 C C . LYS B 1 231 ? 33.598 1.888 25.695 1.00 27.10 266 LYS B C 1
ATOM 3820 O O . LYS B 1 231 ? 34.035 1.111 24.852 1.00 26.09 266 LYS B O 1
ATOM 3826 N N . LEU B 1 232 ? 33.378 3.180 25.462 1.00 24.65 267 LEU B N 1
ATOM 3827 C CA . LEU B 1 232 ? 33.652 3.826 24.181 1.00 22.48 267 LEU B CA 1
ATOM 3828 C C . LEU B 1 232 ? 35.127 4.191 24.009 1.00 20.96 267 LEU B C 1
ATOM 3829 O O . LEU B 1 232 ? 35.622 4.318 22.881 1.00 19.95 267 LEU B O 1
ATOM 3834 N N . ARG B 1 233 ? 35.829 4.359 25.127 1.00 19.89 268 ARG B N 1
ATOM 3835 C CA . ARG B 1 233 ? 37.199 4.876 25.078 1.00 19.87 268 ARG B CA 1
ATOM 3836 C C . ARG B 1 233 ? 38.161 4.040 24.244 1.00 19.29 268 ARG B C 1
ATOM 3837 O O . ARG B 1 233 ? 38.895 4.601 23.445 1.00 18.87 268 ARG B O 1
ATOM 3845 N N . PRO B 1 234 ? 38.134 2.697 24.378 1.00 18.57 269 PRO B N 1
ATOM 3846 C CA . PRO B 1 234 ? 39.013 1.914 23.482 1.00 18.20 269 PRO B CA 1
ATOM 3847 C C . PRO B 1 234 ? 38.809 2.237 21.999 1.00 17.42 269 PRO B C 1
ATOM 3848 O O . PRO B 1 234 ? 39.786 2.418 21.262 1.00 16.09 269 PRO B O 1
ATOM 3852 N N . TYR B 1 235 ? 37.557 2.309 21.551 1.00 17.07 270 TYR B N 1
ATOM 3853 C CA . TYR B 1 235 ? 37.308 2.575 20.132 1.00 15.73 270 TYR B CA 1
ATOM 3854 C C . TYR B 1 235 ? 37.890 3.946 19.694 1.00 15.41 270 TYR B C 1
ATOM 3855 O O . TYR B 1 235 ? 38.614 4.018 18.690 1.00 13.19 270 TYR B O 1
ATOM 3864 N N . TYR B 1 236 ? 37.599 5.012 20.444 1.00 14.84 271 TYR B N 1
ATOM 3865 C CA . TYR B 1 236 ? 38.091 6.360 20.100 1.00 14.99 271 TYR B CA 1
ATOM 3866 C C . TYR B 1 236 ? 39.601 6.514 20.240 1.00 14.66 271 TYR B C 1
ATOM 3867 O O . TYR B 1 236 ? 40.223 7.191 19.418 1.00 14.80 271 TYR B O 1
ATOM 3876 N N . GLN B 1 237 ? 40.204 5.850 21.228 1.00 14.68 272 GLN B N 1
ATOM 3877 C CA . GLN B 1 237 ? 41.670 5.746 21.284 1.00 15.64 272 GLN B CA 1
ATOM 3878 C C . GLN B 1 237 ? 42.276 5.172 20.006 1.00 15.87 272 GLN B C 1
ATOM 3879 O O . GLN B 1 237 ? 43.304 5.653 19.542 1.00 14.80 272 GLN B O 1
ATOM 3885 N N . GLY B 1 238 ? 41.654 4.157 19.421 1.00 15.57 273 GLY B N 1
ATOM 3886 C CA . GLY B 1 238 ? 42.151 3.614 18.161 1.00 14.32 273 GLY B CA 1
ATOM 3887 C C . GLY B 1 238 ? 42.065 4.586 16.986 1.00 14.92 273 GLY B C 1
ATOM 3888 O O . GLY B 1 238 ? 42.965 4.606 16.138 1.00 15.02 273 GLY B O 1
ATOM 3889 N N . LEU B 1 239 ? 41.005 5.395 16.929 1.00 15.14 274 LEU B N 1
ATOM 3890 C CA . LEU B 1 239 ? 40.828 6.420 15.879 1.00 15.03 274 LEU B CA 1
ATOM 3891 C C . LEU B 1 239 ? 41.865 7.527 16.075 1.00 15.07 274 LEU B C 1
ATOM 3892 O O . LEU B 1 239 ? 42.507 7.975 15.125 1.00 15.60 274 LEU B O 1
ATOM 3897 N N . ILE B 1 240 ? 42.076 7.925 17.322 1.00 16.12 275 ILE B N 1
ATOM 3898 C CA . ILE B 1 240 ? 43.150 8.881 17.669 1.00 15.94 275 ILE B CA 1
ATOM 3899 C C . ILE B 1 240 ? 44.537 8.390 17.224 1.00 16.36 275 ILE B C 1
ATOM 3900 O O . ILE B 1 240 ? 45.336 9.142 16.694 1.00 16.79 275 ILE B O 1
ATOM 3905 N N . ASP B 1 241 ? 44.808 7.114 17.442 1.00 17.01 276 ASP B N 1
ATOM 3906 C CA . ASP B 1 241 ? 46.068 6.503 17.076 1.00 18.06 276 ASP B CA 1
ATOM 3907 C C . ASP B 1 241 ? 46.251 6.576 15.555 1.00 17.35 276 ASP B C 1
ATOM 3908 O O . ASP B 1 241 ? 47.357 6.835 15.044 1.00 18.36 276 ASP B O 1
ATOM 3913 N N . LYS B 1 242 ? 45.145 6.398 14.839 1.00 17.34 277 LYS B N 1
ATOM 3914 C CA . LYS B 1 242 ? 45.132 6.367 13.383 1.00 17.37 277 LYS B CA 1
ATOM 3915 C C . LYS B 1 242 ? 45.359 7.756 12.766 1.00 17.52 277 LYS B C 1
ATOM 3916 O O . LYS B 1 242 ? 46.188 7.920 11.867 1.00 17.80 277 LYS B O 1
ATOM 3922 N N . TYR B 1 243 ? 44.672 8.762 13.293 1.00 17.62 278 TYR B N 1
ATOM 3923 C CA . TYR B 1 243 ? 44.583 10.063 12.628 1.00 16.80 278 TYR B CA 1
ATOM 3924 C C . TYR B 1 243 ? 45.337 11.194 13.312 1.00 15.94 278 TYR B C 1
ATOM 3925 O O . TYR B 1 243 ? 45.570 12.235 12.697 1.00 16.88 278 TYR B O 1
ATOM 3934 N N . CYS B 1 244 ? 45.645 11.043 14.591 1.00 15.39 279 CYS B N 1
ATOM 3935 C CA . CYS B 1 244 ? 46.261 12.136 15.367 1.00 16.12 279 CYS B CA 1
ATOM 3936 C C . CYS B 1 244 ? 46.936 11.606 16.636 1.00 16.22 279 CYS B C 1
ATOM 3937 O O . CYS B 1 244 ? 46.552 11.980 17.763 1.00 16.55 279 CYS B O 1
ATOM 3940 N N . PRO B 1 245 ? 47.930 10.709 16.465 1.00 16.48 280 PRO B N 1
ATOM 3941 C CA . PRO B 1 245 ? 48.431 10.030 17.658 1.00 16.59 280 PRO B CA 1
ATOM 3942 C C . PRO B 1 245 ? 49.392 10.832 18.541 1.00 16.31 280 PRO B C 1
ATOM 3943 O O . PRO B 1 245 ? 50.026 11.792 18.092 1.00 16.72 280 PRO B O 1
ATOM 3947 N N . GLY B 1 246 ? 49.479 10.420 19.804 1.00 15.82 281 GLY B N 1
ATOM 3948 C CA . GLY B 1 246 ? 50.526 10.886 20.687 1.00 16.39 281 GLY B CA 1
ATOM 3949 C C . GLY B 1 246 ? 50.302 12.244 21.302 1.00 17.19 281 GLY B C 1
ATOM 3950 O O . GLY B 1 246 ? 49.192 12.791 21.287 1.00 18.01 281 GLY B O 1
ATOM 3951 N N . ILE B 1 247 ? 51.359 12.767 21.901 1.00 16.69 282 ILE B N 1
ATOM 3952 C CA . ILE B 1 247 ? 51.290 14.071 22.521 1.00 16.38 282 ILE B CA 1
ATOM 3953 C C . ILE B 1 247 ? 51.295 15.112 21.413 1.00 16.12 282 ILE B C 1
ATOM 3954 O O . ILE B 1 247 ? 52.055 15.007 20.474 1.00 16.95 282 ILE B O 1
ATOM 3959 N N . LEU B 1 248 ? 50.385 16.071 21.509 1.00 16.00 283 LEU B N 1
ATOM 3960 C CA . LEU B 1 248 ? 50.247 17.123 20.525 1.00 14.78 283 LEU B CA 1
ATOM 3961 C C . LEU B 1 248 ? 50.488 18.474 21.188 1.00 15.02 283 LEU B C 1
ATOM 3962 O O . LEU B 1 248 ? 50.422 18.601 22.409 1.00 14.82 283 LEU B O 1
ATOM 3967 N N . SER B 1 249 ? 50.745 19.475 20.350 1.00 15.14 284 SER B N 1
ATOM 3968 C CA . SER B 1 249 ? 51.007 20.841 20.786 1.00 15.20 284 SER B CA 1
ATOM 3969 C C . SER B 1 249 ? 49.744 21.717 20.680 1.00 14.70 284 SER B C 1
ATOM 3970 O O . SER B 1 249 ? 49.104 21.776 19.629 1.00 14.18 284 SER B O 1
ATOM 3973 N N . TRP B 1 250 ? 49.402 22.365 21.785 1.00 14.73 285 TRP B N 1
ATOM 3974 C CA . TRP B 1 250 ? 48.215 23.190 21.847 1.00 14.93 285 TRP B CA 1
ATOM 3975 C C . TRP B 1 250 ? 48.582 24.617 22.213 1.00 14.70 285 TRP B C 1
ATOM 3976 O O . TRP B 1 250 ? 49.553 24.824 22.933 1.00 15.11 285 TRP B O 1
#

Secondary structure (DSSP, 8-state):
--HHHHHHH---S--HHHHHHHHHHHTT--S-----HHHHGGG---TT----HHHHHHHHHHHHHHHSTT-HHHHHHHHHTTGGGHHHHTT--GGGTSS----SSSPPPTTSTTHHHH-TT-GGGG-TTTSSS----TT--GGG----STTT-----TT-----HHHH--TTTT-HHHHTT---TTT--HHHH--HHHHHHHHHH----HHHHHHHHHHHHHHHS-S----/--HHHHHHH---S--HHHHHHHHHHHTT--S-----HHHHGGG------HHHHHHHHHHHHHHHSTT-HHHHHHHHHTTGGGHHHHTT--GGGTSS----SSSPPPTTSTTHHHH-TT-GGGTSTTTSSS----TT--GGG----STTT-----TT-----HHHH--TTTT-HHHHTT---TTT--HHHH--HHHHHHHHH---TTTHHHHHHHHHHHS-S----

B-factor: mean 21.82, std 9.45, range [2.0, 75.18]

InterPro domains:
  IPR007828 Inositol oxygenase [PF05153] (38-285)
  IPR007828 Inositol oxygenase [PTHR12588] (24-285)

GO terms:
  GO:0008199 ferric iron binding (F, IDA)
  GO:0019310 inositol catabolic process (P, IDA)
  GO:0050113 inositol oxygenase activity (F, IDA)
  GO:0008106 alcohol dehydrogenase (NADP+) activity (F, TAS)
  GO:0005829 cytosol (C, TAS)

Organism: Homo sapiens (NCBI:txid9606)

Radius of gyration: 25.41 Å; Cα contacts (8 Å, |Δi|>4): 722; chains: 2; bounding box: 70×52×59 Å

Nearest PDB structures (foldseek):
  2ibn-assembly2_B  TM=1.002E+00  e=5.727E-33  Homo sapiens
  2ibn-assembly1_A  TM=1.000E+00  e=7.957E-31  Homo sapiens
  2huo-assembly1_A  TM=9.973E-01  e=5.537E-28  Mus musculus
  8wmy-assembly1_B-2  TM=3.339E-01  e=3.599E+00  Staphylococcus
  2ibn-assembly1_A  TM=1.002E+00  e=2.308E-34  Homo sapiens